Protein AF-A0A2Z4WC43-F1 (afdb_monomer_lite)

Radius of gyration: 57.1 Å; chains: 1; bounding box: 107×47×188 Å

Structure (mmCIF, N/CA/C/O backbone):
data_AF-A0A2Z4WC43-F1
#
_entry.id   AF-A0A2Z4WC43-F1
#
loop_
_atom_site.group_PDB
_atom_site.id
_atom_site.type_symbol
_atom_site.label_atom_id
_atom_site.label_alt_id
_atom_site.label_comp_id
_atom_site.label_asym_id
_atom_site.label_entity_id
_atom_site.label_seq_id
_atom_site.pdbx_PDB_ins_code
_atom_site.Cartn_x
_atom_site.Cartn_y
_atom_site.Cartn_z
_atom_site.occupancy
_atom_site.B_iso_or_equiv
_atom_site.auth_seq_id
_atom_site.auth_comp_id
_atom_site.auth_asym_id
_atom_site.auth_atom_id
_atom_site.pdbx_PDB_model_num
ATOM 1 N N . MET A 1 1 ? -59.870 -5.298 22.482 1.00 43.62 1 MET A N 1
ATOM 2 C CA . MET A 1 1 ? -59.212 -4.001 22.772 1.00 43.62 1 MET A CA 1
ATOM 3 C C . MET A 1 1 ? -57.688 -4.130 22.920 1.00 43.62 1 MET A C 1
ATOM 5 O O . MET A 1 1 ? -56.991 -3.168 22.624 1.00 43.62 1 MET A O 1
ATOM 9 N N . ASP A 1 2 ? -57.150 -5.315 23.238 1.00 49.44 2 ASP A N 1
ATOM 10 C CA . ASP A 1 2 ? -55.716 -5.515 23.533 1.00 49.44 2 ASP A CA 1
ATOM 11 C C . ASP A 1 2 ? -54.736 -5.518 22.349 1.00 49.44 2 ASP A C 1
ATOM 13 O O . ASP A 1 2 ? -53.538 -5.329 22.542 1.00 49.44 2 ASP A O 1
ATOM 17 N N . ILE A 1 3 ? -55.196 -5.686 21.105 1.00 44.69 3 ILE A N 1
ATOM 18 C CA . ILE A 1 3 ? -54.287 -5.712 19.939 1.00 44.69 3 ILE A CA 1
ATOM 19 C C . ILE A 1 3 ? -53.848 -4.287 19.538 1.00 44.69 3 ILE A C 1
ATOM 21 O O . ILE A 1 3 ? -52.704 -4.073 19.136 1.00 44.69 3 ILE A O 1
ATOM 25 N N . LYS A 1 4 ? -54.718 -3.280 19.722 1.00 40.59 4 LYS A N 1
ATOM 26 C CA . LYS A 1 4 ? -54.405 -1.865 19.436 1.00 40.59 4 LYS A CA 1
ATOM 27 C C . LYS A 1 4 ? -53.448 -1.248 20.468 1.00 40.59 4 LYS A C 1
ATOM 29 O O . LYS A 1 4 ? -52.573 -0.482 20.075 1.00 40.59 4 LYS A O 1
ATOM 34 N N . SER A 1 5 ? -53.548 -1.606 21.753 1.00 43.00 5 SER A N 1
ATOM 35 C CA . SER A 1 5 ? -52.633 -1.092 22.791 1.00 43.00 5 SER A CA 1
ATOM 36 C C . SER A 1 5 ? -51.220 -1.681 22.664 1.00 43.00 5 SER A C 1
ATOM 38 O O . SER A 1 5 ? -50.233 -0.960 22.808 1.00 43.00 5 SER A O 1
ATOM 40 N N . LYS A 1 6 ? -51.104 -2.966 22.292 1.00 45.19 6 LYS A N 1
ATOM 41 C CA . LYS A 1 6 ? -49.814 -3.628 22.034 1.00 45.19 6 LYS A CA 1
ATOM 42 C C . LYS A 1 6 ? -49.094 -3.042 20.812 1.00 45.19 6 LYS A C 1
ATOM 44 O O . LYS A 1 6 ? -47.892 -2.796 20.889 1.00 45.19 6 LYS A O 1
ATOM 49 N N . ASN A 1 7 ? -49.818 -2.748 19.726 1.00 43.91 7 ASN A N 1
ATOM 50 C CA . ASN A 1 7 ? -49.244 -2.097 18.540 1.00 43.91 7 ASN A CA 1
ATOM 51 C C . ASN A 1 7 ? -48.818 -0.644 18.803 1.00 43.91 7 ASN A C 1
ATOM 53 O O . ASN A 1 7 ? -47.739 -0.252 18.363 1.00 43.91 7 ASN A O 1
ATOM 57 N N . ASN A 1 8 ? -49.592 0.130 19.571 1.00 44.53 8 ASN A N 1
ATOM 58 C CA . ASN A 1 8 ? -49.210 1.499 19.936 1.00 44.53 8 ASN A CA 1
ATOM 59 C C . ASN A 1 8 ? -47.938 1.543 20.802 1.00 44.53 8 ASN A C 1
ATOM 61 O O . ASN A 1 8 ? -47.081 2.388 20.561 1.00 44.53 8 ASN A O 1
ATOM 65 N N . ASN A 1 9 ? -47.749 0.592 21.725 1.00 49.06 9 ASN A N 1
ATOM 66 C CA . ASN A 1 9 ? -46.513 0.484 22.516 1.00 49.06 9 ASN A CA 1
ATOM 67 C C . ASN A 1 9 ? -45.283 0.085 21.679 1.00 49.06 9 ASN A C 1
ATOM 69 O O . ASN A 1 9 ? -44.169 0.515 21.973 1.00 49.06 9 ASN A O 1
ATOM 73 N N . ILE A 1 10 ? -45.459 -0.712 20.621 1.00 51.91 10 ILE A N 1
ATOM 74 C CA . ILE A 1 10 ? -44.370 -1.062 19.692 1.00 51.91 10 ILE A CA 1
ATOM 75 C C . ILE A 1 10 ? -43.983 0.146 18.828 1.00 51.91 10 ILE A C 1
ATOM 77 O O . ILE A 1 10 ? -42.796 0.378 18.595 1.00 51.91 10 ILE A O 1
ATOM 81 N N . ILE A 1 11 ? -44.968 0.921 18.367 1.00 46.91 11 ILE A N 1
ATOM 82 C CA . ILE A 1 11 ? -44.747 2.134 17.567 1.00 46.91 11 ILE A CA 1
ATOM 83 C C . ILE A 1 11 ? -44.074 3.225 18.415 1.00 46.91 11 ILE A C 1
ATOM 85 O O . ILE A 1 11 ? -43.094 3.809 17.955 1.00 46.91 11 ILE A O 1
ATOM 89 N N . LEU A 1 12 ? -44.508 3.432 19.666 1.00 48.41 12 LEU A N 1
ATOM 90 C CA . LEU A 1 12 ? -43.847 4.353 20.600 1.00 48.41 12 LEU A CA 1
ATOM 91 C C . LEU A 1 12 ? -42.385 3.954 20.862 1.00 48.41 12 LEU A C 1
ATOM 93 O O . LEU A 1 12 ? -41.494 4.780 20.702 1.00 48.41 12 LEU A O 1
ATOM 97 N N . ARG A 1 13 ? -42.102 2.674 21.147 1.00 51.00 13 ARG A N 1
ATOM 98 C CA . ARG A 1 13 ? -40.715 2.199 21.340 1.00 51.00 13 ARG A CA 1
ATOM 99 C C . ARG A 1 13 ? -39.832 2.342 20.091 1.00 51.00 13 ARG A C 1
ATOM 101 O O . ARG A 1 13 ? -38.614 2.500 20.201 1.00 51.00 13 ARG A O 1
ATOM 108 N N . LYS A 1 14 ? -40.413 2.262 18.887 1.00 49.91 14 LYS A N 1
ATOM 109 C CA . LYS A 1 14 ? -39.695 2.535 17.627 1.00 49.91 14 LYS A CA 1
ATOM 110 C C . LYS A 1 14 ? -39.408 4.029 17.444 1.00 49.91 14 LYS A C 1
ATOM 112 O O . LYS A 1 14 ? -38.332 4.370 16.963 1.00 49.91 14 LYS A O 1
ATOM 117 N N . LEU A 1 15 ? -40.321 4.906 17.863 1.00 51.38 15 LEU A N 1
ATOM 118 C CA . LEU A 1 15 ? -40.114 6.359 17.873 1.00 51.38 15 LEU A CA 1
ATOM 119 C C . LEU A 1 15 ? -39.028 6.782 18.877 1.00 51.38 15 LEU A C 1
ATOM 121 O O . LEU A 1 15 ? -38.227 7.659 18.567 1.00 51.38 15 LEU A O 1
ATOM 125 N N . GLU A 1 16 ? -38.926 6.109 20.026 1.00 54.22 16 GLU A N 1
ATOM 126 C CA . GLU A 1 16 ? -37.901 6.385 21.048 1.00 54.22 16 GLU A CA 1
ATOM 127 C C . GLU A 1 16 ? -36.472 6.029 20.593 1.00 54.22 16 GLU A C 1
ATOM 129 O O . GLU A 1 16 ? -35.508 6.677 20.992 1.00 54.22 16 GLU A O 1
ATOM 134 N N . THR A 1 17 ? -36.297 5.033 19.719 1.00 57.75 17 THR A N 1
ATOM 135 C CA . THR A 1 17 ? -34.962 4.632 19.220 1.00 57.75 17 THR A CA 1
ATOM 136 C C . THR A 1 17 ? -34.527 5.308 17.927 1.00 57.75 17 THR A C 1
ATOM 138 O O . THR A 1 17 ? -33.351 5.245 17.559 1.00 57.75 17 THR A O 1
ATOM 141 N N . PHE A 1 18 ? -35.442 6.026 17.284 1.00 67.38 18 PHE A N 1
ATOM 142 C CA . PHE A 1 18 ? -35.213 6.738 16.034 1.00 67.38 18 PHE A CA 1
ATOM 143 C C . PHE A 1 18 ? -34.038 7.746 16.079 1.00 67.38 18 PHE A C 1
ATOM 145 O O . PHE A 1 18 ? -33.186 7.697 15.183 1.00 67.38 18 PHE A O 1
ATOM 152 N N . PRO A 1 19 ? -33.867 8.587 17.123 1.00 69.50 19 PRO A N 1
ATOM 153 C CA . PRO A 1 19 ? -32.750 9.538 17.184 1.00 69.50 19 PRO A CA 1
ATOM 154 C C . PRO A 1 19 ? -31.389 8.837 17.281 1.00 69.50 19 PRO A C 1
ATOM 156 O O . PRO A 1 19 ? -30.416 9.252 16.655 1.00 69.50 19 PRO A O 1
ATOM 159 N N . ILE A 1 20 ? -31.326 7.728 18.023 1.00 67.00 20 ILE A N 1
ATOM 160 C CA . ILE A 1 20 ? -30.102 6.942 18.212 1.00 67.00 20 ILE A CA 1
ATOM 161 C C . ILE A 1 20 ? -29.676 6.304 16.886 1.00 67.00 20 ILE A C 1
ATOM 163 O O . ILE A 1 20 ? -28.500 6.340 16.527 1.00 67.00 20 ILE A O 1
ATOM 167 N N . THR A 1 21 ? -30.634 5.770 16.120 1.00 72.94 21 THR A N 1
ATOM 168 C CA . THR A 1 21 ? -30.349 5.218 14.788 1.00 72.94 21 THR A CA 1
ATOM 169 C C . THR A 1 21 ? -29.845 6.279 13.808 1.00 72.94 21 THR A C 1
ATOM 171 O O . THR A 1 21 ? -28.935 5.995 13.032 1.00 72.94 21 THR A O 1
ATOM 174 N N . LEU A 1 22 ? -30.352 7.515 13.891 1.00 79.19 22 LEU A N 1
ATOM 175 C CA . LEU A 1 22 ? -29.884 8.641 13.076 1.00 79.19 22 LEU A CA 1
ATOM 176 C C . LEU A 1 22 ? -28.456 9.072 13.443 1.00 79.19 22 LEU A C 1
ATOM 178 O O . LEU A 1 22 ? -27.660 9.363 12.555 1.00 79.19 22 LEU A O 1
ATOM 182 N N . ILE A 1 23 ? -28.098 9.058 14.730 1.00 78.38 23 ILE A N 1
ATOM 183 C CA . ILE A 1 23 ? -26.732 9.373 15.184 1.00 78.38 23 ILE A CA 1
ATOM 184 C C . ILE A 1 23 ? -25.738 8.305 14.715 1.00 78.38 23 ILE A C 1
ATOM 186 O O . ILE A 1 23 ? -24.675 8.643 14.198 1.00 78.38 23 ILE A O 1
ATOM 190 N N . ILE A 1 24 ? -26.091 7.021 14.832 1.00 78.31 24 ILE A N 1
ATOM 191 C CA . ILE A 1 24 ? -25.261 5.922 14.312 1.00 78.31 24 ILE A CA 1
ATOM 192 C C . ILE A 1 24 ? -25.079 6.062 12.798 1.00 78.31 24 ILE A C 1
ATOM 194 O O . ILE A 1 24 ? -23.969 5.892 12.292 1.00 78.31 24 ILE A O 1
ATOM 198 N N . LEU A 1 25 ? -26.148 6.423 12.082 1.00 82.56 25 LEU A N 1
ATOM 199 C CA . LEU A 1 25 ? -26.097 6.672 10.647 1.00 82.56 25 LEU A CA 1
ATOM 200 C C . LEU A 1 25 ? -25.161 7.843 10.306 1.00 82.56 25 LEU A C 1
ATOM 202 O O . LEU A 1 25 ? -24.356 7.709 9.389 1.00 82.56 25 LEU A O 1
ATOM 206 N N . ILE A 1 26 ? -25.182 8.943 11.071 1.00 87.69 26 ILE A N 1
ATOM 207 C CA . ILE A 1 26 ? -24.213 10.044 10.919 1.00 87.69 26 ILE A CA 1
ATOM 208 C C . ILE A 1 26 ? -22.781 9.553 11.145 1.00 87.69 26 ILE A C 1
ATOM 210 O O . ILE A 1 26 ? -21.913 9.846 10.325 1.00 87.69 26 ILE A O 1
ATOM 214 N N . CYS A 1 27 ? -22.509 8.796 12.213 1.00 83.25 27 CYS A N 1
ATOM 215 C CA . CYS A 1 27 ? -21.168 8.263 12.469 1.00 83.25 27 CYS A CA 1
ATOM 216 C C . CYS A 1 27 ? -20.673 7.390 11.308 1.00 83.25 27 CYS A C 1
ATOM 218 O O . CYS A 1 27 ? -19.520 7.505 10.898 1.00 83.25 27 CYS A O 1
ATOM 220 N N . PHE A 1 28 ? -21.547 6.555 10.742 1.00 86.62 28 PHE A N 1
ATOM 221 C CA . PHE A 1 28 ? -21.216 5.736 9.579 1.00 86.62 28 PHE A CA 1
ATOM 222 C C . PHE A 1 28 ? -20.946 6.590 8.333 1.00 86.62 28 PHE A C 1
ATOM 224 O O . PHE A 1 28 ? -19.942 6.385 7.652 1.00 86.62 28 PHE A O 1
ATOM 231 N N . LEU A 1 29 ? -21.783 7.600 8.069 1.00 88.69 29 LEU A N 1
ATOM 232 C CA . LEU A 1 29 ? -21.584 8.535 6.960 1.00 88.69 29 LEU A CA 1
ATOM 233 C C . LEU A 1 29 ? -20.275 9.326 7.109 1.00 88.69 29 LEU A C 1
ATOM 235 O O . LEU A 1 29 ? -19.578 9.503 6.117 1.00 88.69 29 LEU A O 1
ATOM 239 N N . LEU A 1 30 ? -19.885 9.723 8.326 1.00 88.69 30 LEU A N 1
ATOM 240 C CA . LEU A 1 30 ? -18.600 10.384 8.602 1.00 88.69 30 LEU A CA 1
ATOM 241 C C . LEU A 1 30 ? -17.386 9.474 8.346 1.00 88.69 30 LEU A C 1
ATOM 243 O O . LEU A 1 30 ? -16.339 9.937 7.895 1.00 88.69 30 LEU A O 1
ATOM 247 N N . ILE A 1 31 ? -17.507 8.168 8.597 1.00 85.25 31 ILE A N 1
ATOM 248 C CA . ILE A 1 31 ? -16.457 7.208 8.224 1.00 85.25 31 ILE A CA 1
ATOM 249 C C . ILE A 1 31 ? -16.351 7.120 6.696 1.00 85.25 31 ILE A C 1
ATOM 251 O O . ILE A 1 31 ? -15.243 7.127 6.155 1.00 85.25 31 ILE A O 1
ATOM 255 N N . ILE A 1 32 ? -17.485 7.081 5.990 1.00 86.06 32 ILE A N 1
ATOM 256 C CA . ILE A 1 32 ? -17.500 7.062 4.522 1.00 86.06 32 ILE A CA 1
ATOM 257 C C . ILE A 1 32 ? -16.901 8.357 3.956 1.00 86.06 32 ILE A C 1
ATOM 259 O O . ILE A 1 32 ? -16.076 8.273 3.048 1.00 86.06 32 ILE A O 1
ATOM 263 N N . THR A 1 33 ? -17.225 9.540 4.498 1.00 89.69 33 THR A N 1
ATOM 264 C CA . THR A 1 33 ? -16.618 10.802 4.029 1.00 89.69 33 THR A CA 1
ATOM 265 C C . THR A 1 33 ? -15.105 10.814 4.223 1.00 89.69 33 THR A C 1
ATOM 267 O O . THR A 1 33 ? -14.374 11.252 3.334 1.00 89.69 33 THR A O 1
ATOM 270 N N . TYR A 1 34 ? -14.602 10.285 5.340 1.00 87.00 34 TYR A N 1
ATOM 271 C CA . TYR A 1 34 ? -13.163 10.156 5.563 1.00 87.00 34 TYR A CA 1
ATOM 272 C C . TYR A 1 34 ? -12.495 9.223 4.537 1.00 87.00 34 TYR A C 1
ATOM 274 O O . TYR A 1 34 ? -11.429 9.529 4.000 1.00 87.00 34 TYR A O 1
ATOM 282 N N . LEU A 1 35 ? -13.125 8.089 4.218 1.00 84.06 35 LEU A N 1
ATOM 283 C CA . LEU A 1 35 ? -12.607 7.166 3.205 1.00 84.06 35 LEU A CA 1
ATOM 284 C C . LEU A 1 35 ? -12.603 7.799 1.807 1.00 84.06 35 LEU A C 1
ATOM 286 O O . LEU A 1 35 ? -11.589 7.730 1.114 1.00 84.06 35 LEU A O 1
ATOM 290 N N . GLU A 1 36 ? -13.695 8.458 1.426 1.00 87.69 36 GLU A N 1
ATOM 291 C CA . GLU A 1 36 ? -13.847 9.109 0.123 1.00 87.69 36 GLU A CA 1
ATOM 292 C C . GLU A 1 36 ? -12.874 10.290 -0.055 1.00 87.69 36 GLU A C 1
ATOM 294 O O . GLU A 1 36 ? -12.205 10.401 -1.085 1.00 87.69 36 GLU A O 1
ATOM 299 N N . THR A 1 37 ? -12.686 11.130 0.969 1.00 87.56 37 THR A N 1
ATOM 300 C CA . THR A 1 37 ? -11.694 12.226 0.918 1.00 87.56 37 THR A CA 1
ATOM 301 C C . THR A 1 37 ? -10.270 11.702 0.728 1.00 87.56 37 THR A C 1
ATOM 303 O O . THR A 1 37 ? -9.527 12.234 -0.097 1.00 87.56 37 THR A O 1
ATOM 306 N N . SER A 1 38 ? -9.900 10.605 1.400 1.00 85.06 38 SER A N 1
ATOM 307 C CA . SER A 1 38 ? -8.610 9.939 1.177 1.00 85.06 38 SER A CA 1
ATOM 308 C C . SER A 1 38 ? -8.451 9.445 -0.267 1.00 85.06 38 SER A C 1
ATOM 310 O O . SER A 1 38 ? -7.380 9.617 -0.851 1.00 85.06 38 SER A O 1
ATOM 312 N N . THR A 1 39 ? -9.496 8.867 -0.870 1.00 88.06 39 THR A N 1
ATOM 313 C CA . THR A 1 39 ? -9.437 8.417 -2.273 1.00 88.06 39 THR A CA 1
ATOM 314 C C . THR A 1 39 ? -9.322 9.572 -3.268 1.00 88.06 39 THR A C 1
ATOM 316 O O . THR A 1 39 ? -8.581 9.463 -4.247 1.00 88.06 39 THR A O 1
ATOM 319 N N . ILE A 1 40 ? -9.976 10.703 -2.995 1.00 90.69 40 ILE A N 1
ATOM 320 C CA . ILE A 1 40 ? -9.894 11.922 -3.811 1.00 90.69 40 ILE A CA 1
ATOM 321 C C . ILE A 1 40 ? -8.479 12.492 -3.793 1.00 90.69 40 ILE A C 1
ATOM 323 O O . ILE A 1 40 ? -7.927 12.763 -4.857 1.00 90.69 40 ILE A O 1
ATOM 327 N N . ILE A 1 41 ? -7.869 12.613 -2.609 1.00 89.69 41 ILE A N 1
ATOM 328 C CA . ILE A 1 41 ? -6.495 13.115 -2.459 1.00 89.69 41 ILE A CA 1
ATOM 329 C C . ILE A 1 41 ? -5.516 12.236 -3.248 1.00 89.69 41 ILE A C 1
ATOM 331 O O . ILE A 1 41 ? -4.721 12.747 -4.036 1.00 89.69 41 ILE A O 1
ATOM 335 N N . ASN A 1 42 ? -5.618 10.911 -3.112 1.00 88.81 42 ASN A N 1
ATOM 336 C CA . ASN A 1 42 ? -4.763 9.982 -3.853 1.00 88.81 42 ASN A CA 1
ATOM 337 C C . ASN A 1 42 ? -4.950 10.114 -5.372 1.00 88.81 42 ASN A C 1
ATOM 339 O O . ASN A 1 42 ? -3.972 10.191 -6.114 1.00 88.81 42 ASN A O 1
ATOM 343 N N . THR A 1 43 ? -6.198 10.185 -5.840 1.00 89.50 43 THR A N 1
ATOM 344 C CA . THR A 1 43 ? -6.506 10.331 -7.272 1.00 89.50 43 THR A CA 1
ATOM 345 C C . THR A 1 43 ? -5.983 11.660 -7.820 1.00 89.50 43 THR A C 1
ATOM 347 O O . THR A 1 43 ? -5.452 11.705 -8.928 1.00 89.50 43 THR A O 1
ATOM 350 N N . TYR A 1 44 ? -6.064 12.737 -7.035 1.00 92.00 44 TYR A N 1
ATOM 351 C CA . TYR A 1 44 ? -5.515 14.041 -7.395 1.00 92.00 44 TYR A CA 1
ATOM 352 C C . TYR A 1 44 ? -3.988 14.005 -7.557 1.00 92.00 44 TYR A C 1
ATOM 354 O O . TYR A 1 44 ? -3.471 14.502 -8.558 1.00 92.00 44 TYR A O 1
ATOM 362 N N . HIS A 1 45 ? -3.266 13.353 -6.640 1.00 89.69 45 HIS A N 1
ATOM 363 C CA . HIS A 1 45 ? -1.816 13.169 -6.771 1.00 89.69 45 HIS A CA 1
ATOM 364 C C . HIS A 1 45 ? -1.433 12.363 -8.017 1.00 89.69 45 HIS A C 1
ATOM 366 O O . HIS A 1 45 ? -0.500 12.742 -8.723 1.00 89.69 45 HIS A O 1
ATOM 372 N N . ILE A 1 46 ? -2.181 11.301 -8.334 1.00 89.44 46 ILE A N 1
ATOM 373 C CA . ILE A 1 46 ? -1.974 10.519 -9.564 1.00 89.44 46 ILE A CA 1
ATOM 374 C C . ILE A 1 46 ? -2.180 11.398 -10.805 1.00 89.44 46 ILE A C 1
ATOM 376 O O . ILE A 1 46 ? -1.385 11.347 -11.739 1.00 89.44 46 ILE A O 1
ATOM 380 N N . ILE A 1 47 ? -3.217 12.242 -10.824 1.00 91.19 47 ILE A N 1
ATOM 381 C CA . ILE A 1 47 ? -3.463 13.166 -11.941 1.00 91.19 47 ILE A CA 1
ATOM 382 C C . ILE A 1 47 ? -2.303 14.151 -12.101 1.00 91.19 47 ILE A C 1
ATOM 384 O O . ILE A 1 47 ? -1.882 14.394 -13.232 1.00 91.19 47 ILE A O 1
ATOM 388 N N . GLN A 1 48 ? -1.768 14.694 -11.003 1.00 89.62 48 GLN A N 1
ATOM 389 C CA . GLN A 1 48 ? -0.608 15.583 -11.069 1.00 89.62 48 GLN A CA 1
ATOM 390 C C . GLN A 1 48 ? 0.626 14.873 -11.638 1.00 89.62 48 GLN A C 1
ATOM 392 O O . GLN A 1 48 ? 1.244 15.403 -12.561 1.00 89.62 48 GLN A O 1
ATOM 397 N N . GLY A 1 49 ? 0.938 13.663 -11.163 1.00 87.06 49 GLY A N 1
ATOM 398 C CA . GLY A 1 49 ? 2.051 12.862 -11.686 1.00 87.06 49 GLY A CA 1
ATOM 399 C C . GLY A 1 49 ? 1.905 12.543 -13.177 1.00 87.06 49 GLY A C 1
ATOM 400 O O . GLY A 1 49 ? 2.810 12.804 -13.962 1.00 87.06 49 GLY A O 1
ATOM 401 N N . ASN A 1 50 ? 0.728 12.088 -13.607 1.00 88.69 50 ASN A N 1
ATOM 402 C CA . ASN A 1 50 ? 0.486 11.799 -15.023 1.00 88.69 50 ASN A CA 1
ATOM 403 C C . ASN A 1 50 ? 0.533 13.070 -15.889 1.00 88.69 50 ASN A C 1
ATOM 405 O O . ASN A 1 50 ? 0.887 13.013 -17.065 1.00 88.69 50 ASN A O 1
ATOM 409 N N . SER A 1 51 ? 0.164 14.230 -15.336 1.00 89.19 51 SER A N 1
ATOM 410 C CA . SER A 1 51 ? 0.211 15.500 -16.067 1.00 89.19 51 SER A CA 1
ATOM 411 C C . SER A 1 51 ? 1.640 15.988 -16.322 1.00 89.19 51 SER A C 1
ATOM 413 O O . SER A 1 51 ? 1.913 16.510 -17.404 1.00 89.19 51 SER A O 1
ATOM 415 N N . SER A 1 52 ? 2.559 15.781 -15.372 1.00 88.56 52 SER A N 1
ATOM 416 C CA . SER A 1 52 ? 3.970 16.125 -15.564 1.00 88.56 52 SER A CA 1
ATOM 417 C C . SER A 1 52 ? 4.636 15.180 -16.561 1.00 88.56 52 SER A C 1
ATOM 419 O O . SER A 1 52 ? 5.354 15.639 -17.448 1.00 88.56 52 SER A O 1
ATOM 421 N N . GLU A 1 53 ? 4.325 13.884 -16.498 1.00 88.69 53 GLU A N 1
ATOM 422 C CA . GLU A 1 53 ? 4.782 12.900 -17.481 1.00 88.69 53 GLU A CA 1
ATOM 423 C C . GLU A 1 53 ? 4.299 13.243 -18.899 1.00 88.69 53 GLU A C 1
ATOM 425 O O . GLU A 1 53 ? 5.094 13.279 -19.840 1.00 88.69 53 GLU A O 1
ATOM 430 N N . LEU A 1 54 ? 3.022 13.606 -19.052 1.00 91.19 54 LEU A N 1
ATOM 431 C CA . LEU A 1 54 ? 2.467 14.062 -20.327 1.00 91.19 54 LEU A CA 1
ATOM 432 C C . LEU A 1 54 ? 3.177 15.319 -20.855 1.00 91.19 54 LEU A C 1
ATOM 434 O O . LEU A 1 54 ? 3.432 15.422 -22.056 1.00 91.19 54 LEU A O 1
ATOM 438 N N . SER A 1 55 ? 3.510 16.271 -19.978 1.00 90.94 55 SER A N 1
ATOM 439 C CA . SER A 1 55 ? 4.275 17.464 -20.358 1.00 90.94 55 SER A CA 1
ATOM 440 C C . SER A 1 55 ? 5.675 17.103 -20.854 1.00 90.94 55 SER A C 1
ATOM 442 O O . SER A 1 55 ? 6.132 17.663 -21.849 1.00 90.94 55 SER A O 1
ATOM 444 N N . ASN A 1 56 ? 6.343 16.153 -20.198 1.00 90.56 56 ASN A N 1
ATOM 445 C CA . ASN A 1 56 ? 7.666 15.687 -20.607 1.00 90.56 56 ASN A CA 1
ATOM 446 C C . ASN A 1 56 ? 7.624 15.012 -21.984 1.00 90.56 56 ASN A C 1
ATOM 448 O O . ASN A 1 56 ? 8.456 15.323 -22.832 1.00 90.56 56 ASN A O 1
ATOM 452 N N . LEU A 1 57 ? 6.621 14.165 -22.245 1.00 89.88 57 LEU A N 1
ATOM 453 C CA . LEU A 1 57 ? 6.436 13.532 -23.556 1.00 89.88 57 LEU A CA 1
ATOM 454 C C . LEU A 1 57 ? 6.157 14.560 -24.663 1.00 89.88 57 LEU A C 1
ATOM 456 O O . LEU A 1 57 ? 6.699 14.449 -25.762 1.00 89.88 57 LEU A O 1
ATOM 460 N N . LYS A 1 58 ? 5.342 15.588 -24.382 1.00 90.62 58 LYS A N 1
ATOM 461 C CA . LYS A 1 58 ? 5.083 16.685 -25.332 1.00 90.62 58 LYS A CA 1
ATOM 462 C C . LYS A 1 58 ? 6.353 17.482 -25.638 1.00 90.62 58 LYS A C 1
ATOM 464 O O . LYS A 1 58 ? 6.611 17.788 -26.799 1.00 90.62 58 LYS A O 1
ATOM 469 N N . ASN A 1 59 ? 7.179 17.747 -24.627 1.00 88.75 59 ASN A N 1
ATOM 470 C CA . ASN A 1 59 ? 8.481 18.386 -24.818 1.00 88.75 59 ASN A CA 1
ATOM 471 C C . ASN A 1 59 ? 9.443 17.506 -25.632 1.00 88.75 59 ASN A C 1
ATOM 473 O O . ASN A 1 59 ? 10.169 18.024 -26.476 1.00 88.75 59 ASN A O 1
ATOM 477 N N . GLU A 1 60 ? 9.431 16.185 -25.430 1.00 87.12 60 GLU A N 1
ATOM 478 C CA . GLU A 1 60 ? 10.252 15.263 -26.220 1.00 87.12 60 GLU A CA 1
ATOM 479 C C . GLU A 1 60 ? 9.872 15.292 -27.708 1.00 87.12 60 GLU A C 1
ATOM 481 O O . GLU A 1 60 ? 10.764 15.331 -28.555 1.00 87.12 60 GLU A O 1
ATOM 486 N N . ILE A 1 61 ? 8.575 15.348 -28.042 1.00 86.06 61 ILE A N 1
ATOM 487 C CA . ILE A 1 61 ? 8.130 15.527 -29.435 1.00 86.06 61 ILE A CA 1
ATOM 488 C C . ILE A 1 61 ? 8.625 16.854 -30.008 1.00 86.06 61 ILE A C 1
ATOM 490 O O . ILE A 1 61 ? 9.204 16.854 -31.090 1.00 86.06 61 ILE A O 1
ATOM 494 N N . ASN A 1 62 ? 8.460 17.962 -29.283 1.00 84.69 62 ASN A N 1
ATOM 495 C CA . ASN A 1 62 ? 8.909 19.271 -29.764 1.00 84.69 62 ASN A CA 1
ATOM 496 C C . ASN A 1 62 ? 10.423 19.290 -30.033 1.00 84.69 62 ASN A C 1
ATOM 498 O O . ASN A 1 62 ? 10.872 19.837 -31.036 1.00 84.69 62 ASN A O 1
ATOM 502 N N . ASN A 1 63 ? 11.216 18.644 -29.175 1.00 82.81 63 ASN A N 1
ATOM 503 C CA . ASN A 1 63 ? 12.657 18.517 -29.384 1.00 82.81 63 ASN A CA 1
ATOM 504 C C . ASN A 1 63 ? 12.992 17.677 -30.625 1.00 82.81 63 ASN A C 1
ATOM 506 O O . ASN A 1 63 ? 13.937 18.000 -31.341 1.00 82.81 63 ASN A O 1
ATOM 510 N N . LEU A 1 64 ? 12.226 16.618 -30.909 1.00 79.19 64 LEU A N 1
ATOM 511 C CA . LEU A 1 64 ? 12.394 15.845 -32.143 1.00 79.19 64 LEU A CA 1
ATOM 512 C C . LEU A 1 64 ? 12.068 16.667 -33.391 1.00 79.19 64 LEU A C 1
ATOM 514 O O . LEU A 1 64 ? 12.771 16.530 -34.388 1.00 79.19 64 LEU A O 1
ATOM 518 N N . ASP A 1 65 ? 11.055 17.531 -33.328 1.00 74.19 65 ASP A N 1
ATOM 519 C CA . ASP A 1 65 ? 10.687 18.413 -34.439 1.00 74.19 65 ASP A CA 1
ATOM 520 C C . ASP A 1 65 ? 11.789 19.451 -34.722 1.00 74.19 65 ASP A C 1
ATOM 522 O O . ASP A 1 65 ? 12.071 19.767 -35.876 1.00 74.19 65 ASP A O 1
ATOM 526 N N . ILE A 1 66 ? 12.472 19.944 -33.683 1.00 75.75 66 ILE A N 1
ATOM 527 C CA . ILE A 1 66 ? 13.641 20.827 -33.834 1.00 75.75 66 ILE A CA 1
ATOM 528 C C . ILE A 1 66 ? 14.810 20.075 -34.491 1.00 75.75 66 ILE A C 1
ATOM 530 O O . ILE A 1 66 ? 15.436 20.601 -35.409 1.00 75.75 66 ILE A O 1
ATOM 534 N N . LEU A 1 67 ? 15.080 18.840 -34.056 1.00 70.88 67 LEU A N 1
ATOM 535 C CA . LEU A 1 67 ? 16.171 18.008 -34.582 1.00 70.88 67 LEU A CA 1
ATOM 536 C C . LEU A 1 67 ? 15.949 17.562 -36.036 1.00 70.88 67 LEU A C 1
ATOM 538 O O . LEU A 1 67 ? 16.912 17.431 -36.784 1.00 70.88 67 LEU A O 1
ATOM 542 N N . GLU A 1 68 ? 14.704 17.328 -36.457 1.00 67.25 68 GLU A N 1
ATOM 543 C CA . GLU A 1 68 ? 14.389 16.986 -37.854 1.00 67.25 68 GLU A CA 1
ATOM 544 C C . GLU A 1 68 ? 14.665 18.158 -38.812 1.00 67.25 68 GLU A C 1
ATOM 546 O O . GLU A 1 68 ? 15.031 17.941 -39.965 1.00 67.25 68 GLU A O 1
ATOM 551 N N . ASN A 1 69 ? 14.537 19.394 -38.320 1.00 66.00 69 ASN A N 1
ATOM 552 C CA . ASN A 1 69 ? 14.779 20.612 -39.092 1.00 66.00 69 ASN A CA 1
ATOM 553 C C . ASN A 1 69 ? 16.251 21.059 -39.096 1.00 66.00 69 ASN A C 1
ATOM 555 O O . ASN A 1 69 ? 16.606 21.961 -39.854 1.00 66.00 69 ASN A O 1
ATOM 559 N N . SER A 1 70 ? 17.111 20.460 -38.266 1.00 63.28 70 SER A N 1
ATOM 560 C CA . SER A 1 70 ? 18.551 20.711 -38.319 1.00 63.28 70 SER A CA 1
ATOM 561 C C . SER A 1 70 ? 19.212 19.801 -39.356 1.00 63.28 70 SER A C 1
ATOM 563 O O . SER A 1 70 ? 19.159 18.581 -39.229 1.00 63.28 70 SER A O 1
ATOM 565 N N . ASP A 1 71 ? 19.906 20.380 -40.337 1.00 57.75 71 ASP A N 1
ATOM 566 C CA . ASP A 1 71 ? 20.729 19.637 -41.312 1.00 57.75 71 ASP A CA 1
ATOM 567 C C . ASP A 1 71 ? 22.007 19.016 -40.691 1.00 57.75 71 ASP A C 1
ATOM 569 O O . ASP A 1 71 ? 22.832 18.429 -41.394 1.00 57.75 71 ASP A O 1
ATOM 573 N N . ASP A 1 72 ? 22.186 19.124 -39.371 1.00 59.75 72 ASP A N 1
ATOM 574 C CA . ASP A 1 72 ? 23.366 18.664 -38.644 1.00 59.75 72 ASP A CA 1
ATOM 575 C C . ASP A 1 72 ? 23.156 17.239 -38.077 1.00 59.75 72 ASP A C 1
ATOM 577 O O . ASP A 1 72 ? 22.228 17.014 -37.292 1.00 59.75 72 ASP A O 1
ATOM 581 N N . PRO A 1 73 ? 24.010 16.247 -38.405 1.00 58.75 73 PRO A N 1
ATOM 582 C CA . PRO A 1 73 ? 23.945 14.887 -37.855 1.00 58.75 73 PRO A CA 1
ATOM 583 C C . PRO A 1 73 ? 24.363 14.788 -36.368 1.00 58.75 73 PRO A C 1
ATOM 585 O O . PRO A 1 73 ? 24.849 13.746 -35.917 1.00 58.75 73 PRO A O 1
ATOM 588 N N . LEU A 1 74 ? 24.162 15.847 -35.577 1.00 57.06 74 LEU A N 1
ATOM 589 C CA . LEU A 1 74 ? 24.536 15.938 -34.163 1.00 57.06 74 LEU A CA 1
ATOM 590 C C . LEU A 1 74 ? 23.753 14.964 -33.256 1.00 57.06 74 LEU A C 1
ATOM 592 O O . LEU A 1 74 ? 24.182 14.680 -32.140 1.00 57.06 74 LEU A O 1
ATOM 596 N N . TYR A 1 75 ? 22.631 14.413 -33.731 1.00 65.88 75 TYR A N 1
ATOM 597 C CA . TYR A 1 75 ? 21.774 13.492 -32.971 1.00 65.88 75 TYR A CA 1
ATOM 598 C C . TYR A 1 75 ? 22.227 12.022 -32.995 1.00 65.88 75 TYR A C 1
ATOM 600 O O . TYR A 1 75 ? 21.725 11.214 -32.211 1.00 65.88 75 TYR A O 1
ATOM 608 N N . ILE A 1 76 ? 23.169 11.650 -33.869 1.00 75.75 76 ILE A N 1
ATOM 609 C CA . ILE A 1 76 ? 23.683 10.275 -33.962 1.00 75.75 76 ILE A CA 1
ATOM 610 C C . ILE A 1 76 ? 24.821 10.103 -32.951 1.00 75.75 76 ILE A C 1
ATOM 612 O O . ILE A 1 76 ? 26.010 10.197 -33.274 1.00 75.75 76 ILE A O 1
ATOM 616 N N . ASN A 1 77 ? 24.449 9.864 -31.695 1.00 84.88 77 ASN A N 1
ATOM 617 C CA . ASN A 1 77 ? 25.396 9.446 -30.666 1.00 84.88 77 ASN A CA 1
ATOM 618 C C . ASN A 1 77 ? 25.726 7.944 -30.787 1.00 84.88 77 ASN A C 1
ATOM 620 O O . ASN A 1 77 ? 25.071 7.203 -31.526 1.00 84.88 77 ASN A O 1
ATOM 624 N N . TYR A 1 78 ? 26.753 7.499 -30.057 1.00 88.12 78 TYR A N 1
ATOM 625 C CA . TYR A 1 78 ? 27.207 6.106 -30.065 1.00 88.12 78 TYR A CA 1
ATOM 626 C C . TYR A 1 78 ? 26.074 5.112 -29.769 1.00 88.12 78 TYR A C 1
ATOM 628 O O . TYR A 1 78 ? 25.890 4.159 -30.521 1.00 88.12 78 TYR A O 1
ATOM 636 N N . ASP A 1 79 ? 25.283 5.352 -28.720 1.00 87.19 79 ASP A N 1
ATOM 637 C CA . ASP A 1 79 ? 24.229 4.424 -28.290 1.00 87.19 79 ASP A CA 1
ATOM 638 C C . ASP A 1 79 ? 23.105 4.293 -29.322 1.00 87.19 79 ASP A C 1
ATOM 640 O O . ASP A 1 79 ? 22.648 3.184 -29.616 1.00 87.19 79 ASP A O 1
ATOM 644 N N . PHE A 1 80 ? 22.670 5.418 -29.897 1.00 86.50 80 PHE A N 1
ATOM 645 C CA . PHE A 1 80 ? 21.688 5.438 -30.974 1.00 86.50 80 PHE A CA 1
ATOM 646 C C . PHE A 1 80 ? 22.220 4.691 -32.194 1.00 86.50 80 PHE A C 1
ATOM 648 O O . PHE A 1 80 ? 21.548 3.799 -32.711 1.00 86.50 80 PHE A O 1
ATOM 655 N N . TRP A 1 81 ? 23.443 5.006 -32.627 1.00 89.81 81 TRP A N 1
ATOM 656 C CA . TRP A 1 81 ? 24.075 4.339 -33.760 1.00 89.81 81 TRP A CA 1
ATOM 657 C C . TRP A 1 81 ? 24.202 2.830 -33.528 1.00 89.81 81 TRP A C 1
ATOM 659 O O . TRP A 1 81 ? 23.800 2.042 -34.383 1.00 89.81 81 TRP A O 1
ATOM 669 N N . LEU A 1 82 ? 24.685 2.407 -32.360 1.00 90.75 82 LEU A N 1
ATOM 670 C CA . LEU A 1 82 ? 24.871 0.997 -32.036 1.00 90.75 82 LEU A CA 1
ATOM 671 C C . LEU A 1 82 ? 23.532 0.244 -32.068 1.00 90.75 82 LEU A C 1
ATOM 673 O O . LEU A 1 82 ? 23.429 -0.835 -32.655 1.00 90.75 82 LEU A O 1
ATOM 677 N N . LYS A 1 83 ? 22.491 0.825 -31.460 1.00 87.56 83 LYS A N 1
ATOM 678 C CA . LYS A 1 83 ? 21.181 0.185 -31.301 1.00 87.56 83 LYS A CA 1
ATOM 679 C C . LYS A 1 83 ? 20.332 0.212 -32.568 1.00 87.56 83 LYS A C 1
ATOM 681 O O . LYS A 1 83 ? 19.661 -0.780 -32.848 1.00 87.56 83 LYS A O 1
ATOM 686 N N . GLU A 1 84 ? 20.306 1.320 -33.297 1.00 86.19 84 GLU A N 1
ATOM 687 C CA . GLU A 1 84 ? 19.397 1.515 -34.433 1.00 86.19 84 GLU A CA 1
ATOM 688 C C . GLU A 1 84 ? 20.087 1.283 -35.782 1.00 86.19 84 GLU A C 1
ATOM 690 O O . GLU A 1 84 ? 19.436 0.856 -36.728 1.00 86.19 84 GLU A O 1
ATOM 695 N N . CYS A 1 85 ? 21.408 1.458 -35.879 1.00 89.12 85 CYS A N 1
ATOM 696 C CA . CYS A 1 85 ? 22.150 1.243 -37.125 1.00 89.12 85 CYS A CA 1
ATOM 697 C C . CYS A 1 85 ? 22.973 -0.055 -37.085 1.00 89.12 85 CYS A C 1
ATOM 699 O O . CYS A 1 85 ? 22.681 -0.984 -37.837 1.00 89.12 85 CYS A O 1
ATOM 701 N N . ALA A 1 86 ? 23.965 -0.164 -36.195 1.00 91.00 86 ALA A N 1
ATOM 702 C CA . ALA A 1 86 ? 24.917 -1.282 -36.193 1.00 91.00 86 ALA A CA 1
ATOM 703 C C . ALA A 1 86 ? 24.244 -2.635 -35.911 1.00 91.00 86 ALA A C 1
ATOM 705 O O . ALA A 1 86 ? 24.510 -3.614 -36.602 1.00 91.00 86 ALA A O 1
ATOM 706 N N . LYS A 1 87 ? 23.308 -2.684 -34.954 1.00 90.62 87 LYS A N 1
ATOM 707 C CA . LYS A 1 87 ? 22.460 -3.860 -34.684 1.00 90.62 87 LYS A CA 1
ATOM 708 C C . LYS A 1 87 ? 21.706 -4.327 -35.930 1.00 90.62 87 LYS A C 1
ATOM 710 O O . LYS A 1 87 ? 21.655 -5.516 -36.219 1.00 90.62 87 LYS A O 1
ATOM 715 N N . VAL A 1 88 ? 21.091 -3.386 -36.644 1.00 88.44 88 VAL A N 1
ATOM 716 C CA . VAL A 1 88 ? 20.255 -3.656 -37.820 1.00 88.44 88 VAL A CA 1
ATOM 717 C C . VAL A 1 88 ? 21.136 -4.174 -38.960 1.00 88.44 88 VAL A C 1
ATOM 719 O O . VAL A 1 88 ? 20.862 -5.242 -39.502 1.00 88.44 88 VAL A O 1
ATOM 722 N N . ALA A 1 89 ? 22.265 -3.514 -39.221 1.00 89.44 89 ALA A N 1
ATOM 723 C CA . ALA A 1 89 ? 23.275 -3.985 -40.167 1.00 89.44 89 ALA A CA 1
ATOM 724 C C . ALA A 1 89 ? 23.792 -5.397 -39.827 1.00 89.44 89 ALA A C 1
ATOM 726 O O . ALA A 1 89 ? 23.822 -6.260 -40.699 1.00 89.44 89 ALA A O 1
ATOM 727 N N . ASN A 1 90 ? 24.124 -5.667 -38.561 1.00 91.06 90 ASN A N 1
ATOM 728 C CA . ASN A 1 90 ? 24.591 -6.978 -38.102 1.00 91.06 90 ASN A CA 1
ATOM 729 C C . ASN A 1 90 ? 23.554 -8.092 -38.353 1.00 91.06 90 ASN A C 1
ATOM 731 O O . ASN A 1 90 ? 23.912 -9.145 -38.876 1.00 91.06 90 ASN A O 1
ATOM 735 N N . ILE A 1 91 ? 22.262 -7.840 -38.102 1.00 88.31 91 ILE A N 1
ATOM 736 C CA . ILE A 1 91 ? 21.182 -8.790 -38.439 1.00 88.31 91 ILE A CA 1
ATOM 737 C C . ILE A 1 91 ? 21.122 -9.050 -39.954 1.00 88.31 91 ILE A C 1
ATOM 739 O O . ILE A 1 91 ? 20.987 -10.199 -40.373 1.00 88.31 91 ILE A O 1
ATOM 743 N N . SER A 1 92 ? 21.243 -8.004 -40.781 1.00 89.06 92 SER A N 1
ATOM 744 C CA . SER A 1 92 ? 21.272 -8.147 -42.245 1.00 89.06 92 SER A CA 1
ATOM 745 C C . SER A 1 92 ? 22.428 -9.035 -42.707 1.00 89.06 92 SER A C 1
ATOM 747 O O . SER A 1 92 ? 22.245 -9.873 -43.586 1.00 89.06 92 SER A O 1
ATOM 749 N N . ILE A 1 93 ? 23.606 -8.872 -42.098 1.00 90.25 93 ILE A N 1
ATOM 750 C CA . ILE A 1 93 ? 24.805 -9.651 -42.418 1.00 90.25 93 ILE A CA 1
ATOM 751 C C . ILE A 1 93 ? 24.619 -11.118 -42.018 1.00 90.25 93 ILE A C 1
ATOM 753 O O . ILE A 1 93 ? 24.919 -12.010 -42.806 1.00 90.25 93 ILE A O 1
ATOM 757 N N . TYR A 1 94 ? 24.090 -11.406 -40.828 1.00 89.38 94 TYR A N 1
ATOM 758 C CA . TYR A 1 94 ? 23.859 -12.794 -40.410 1.00 89.38 94 TYR A CA 1
ATOM 759 C C . TYR A 1 94 ? 22.861 -13.524 -41.309 1.00 89.38 94 TYR A C 1
ATOM 761 O O . TYR A 1 94 ? 23.088 -14.692 -41.633 1.00 89.38 94 TYR A O 1
ATOM 769 N N . ASN A 1 95 ? 21.809 -12.833 -41.757 1.00 87.38 95 ASN A N 1
ATOM 770 C CA . ASN A 1 95 ? 20.845 -13.382 -42.708 1.00 87.38 95 ASN A CA 1
ATOM 771 C C . ASN A 1 95 ? 21.497 -13.718 -44.055 1.00 87.38 95 ASN A C 1
ATOM 773 O O . ASN A 1 95 ? 21.341 -14.835 -44.541 1.00 87.38 95 ASN A O 1
ATOM 777 N N . GLU A 1 96 ? 22.258 -12.785 -44.630 1.00 89.06 96 GLU A N 1
ATOM 778 C CA . GLU A 1 96 ? 22.876 -12.973 -45.947 1.00 89.06 96 GLU A CA 1
ATOM 779 C C . GLU A 1 96 ? 23.995 -14.025 -45.922 1.00 89.06 96 GLU A C 1
ATOM 781 O O . GLU A 1 96 ? 24.087 -14.903 -46.781 1.00 89.06 96 GLU A O 1
ATOM 786 N N . PHE A 1 97 ? 24.856 -13.975 -44.905 1.00 88.94 97 PHE A N 1
ATOM 787 C CA . PHE A 1 97 ? 26.044 -14.827 -44.814 1.00 88.94 97 PHE A CA 1
ATOM 788 C C . PHE A 1 97 ? 25.798 -16.135 -44.050 1.00 88.94 97 PHE A C 1
ATOM 790 O O . PHE A 1 97 ? 26.757 -16.777 -43.611 1.00 88.94 97 PHE A O 1
ATOM 797 N N . ASN A 1 98 ? 24.531 -16.551 -43.919 1.00 87.56 98 ASN A N 1
ATOM 798 C CA . ASN A 1 98 ? 24.106 -17.798 -43.277 1.00 87.56 98 ASN A CA 1
ATOM 799 C C . ASN A 1 98 ? 24.777 -18.011 -41.906 1.00 87.56 98 ASN A C 1
ATOM 801 O O . ASN A 1 98 ? 25.488 -18.999 -41.689 1.00 87.56 98 ASN A O 1
ATOM 805 N N . ASN A 1 99 ? 24.603 -17.046 -40.996 1.00 86.44 99 ASN A N 1
ATOM 806 C CA . ASN A 1 99 ? 25.246 -17.014 -39.676 1.00 86.44 99 ASN A CA 1
ATOM 807 C C . ASN A 1 99 ? 26.770 -17.185 -39.754 1.00 86.44 99 ASN A C 1
ATOM 809 O O . ASN A 1 99 ? 27.355 -17.998 -39.042 1.00 86.44 99 ASN A O 1
ATOM 813 N N . LEU A 1 100 ? 27.394 -16.442 -40.670 1.00 89.19 100 LEU A N 1
ATOM 814 C CA . LEU A 1 100 ? 28.839 -16.398 -40.921 1.00 89.19 100 LEU A CA 1
ATOM 815 C C . LEU A 1 100 ? 29.458 -17.679 -41.510 1.00 89.19 100 LEU A C 1
ATOM 817 O O . LEU A 1 100 ? 30.640 -17.679 -41.861 1.00 89.19 100 LEU A O 1
ATOM 821 N N . LYS A 1 101 ? 28.683 -18.753 -41.727 1.00 87.25 101 LYS A N 1
ATOM 822 C CA . LYS A 1 101 ? 29.188 -20.006 -42.327 1.00 87.25 101 LYS A CA 1
ATOM 823 C C . LYS A 1 101 ? 29.745 -19.799 -43.734 1.00 87.25 101 LYS A C 1
ATOM 825 O O . LYS A 1 101 ? 30.681 -20.490 -44.137 1.00 87.25 101 LYS A O 1
ATOM 830 N N . THR A 1 102 ? 29.204 -18.834 -44.477 1.00 88.06 102 THR A N 1
ATOM 831 C CA . THR A 1 102 ? 29.652 -18.510 -45.838 1.00 88.06 102 THR A CA 1
ATOM 832 C C . THR A 1 102 ? 31.130 -18.106 -45.888 1.00 88.06 102 THR A C 1
ATOM 834 O O . THR A 1 102 ? 31.813 -18.460 -46.851 1.00 88.06 102 THR A O 1
ATOM 837 N N . LEU A 1 103 ? 31.649 -17.449 -44.840 1.00 89.25 103 LEU A N 1
ATOM 838 C CA . LEU A 1 103 ? 33.057 -17.030 -44.756 1.00 89.25 103 LEU A CA 1
ATOM 839 C C . LEU A 1 103 ? 34.015 -18.226 -44.756 1.00 89.25 103 LEU A C 1
ATOM 841 O O . LEU A 1 103 ? 35.138 -18.124 -45.244 1.00 89.25 103 LEU A O 1
ATOM 845 N N . SER A 1 104 ? 33.565 -19.365 -44.236 1.00 87.19 104 SER A N 1
ATOM 846 C CA . SER A 1 104 ? 34.372 -20.577 -44.119 1.00 87.19 104 SER A CA 1
ATOM 847 C C . SER A 1 104 ? 34.315 -21.475 -45.359 1.00 87.19 104 SER A C 1
ATOM 849 O O . SER A 1 104 ? 35.177 -22.340 -45.523 1.00 87.19 104 SER A O 1
ATOM 851 N N . LEU A 1 105 ? 33.285 -21.304 -46.197 1.00 89.69 105 LEU A N 1
ATOM 852 C CA . LEU A 1 105 ? 33.000 -22.147 -47.365 1.00 89.69 105 LEU A CA 1
ATOM 853 C C . LEU A 1 105 ? 33.534 -21.565 -48.680 1.00 89.69 105 LEU A C 1
ATOM 855 O O . LEU A 1 105 ? 33.756 -22.314 -49.630 1.00 89.69 105 LEU A O 1
ATOM 859 N N . LYS A 1 106 ? 33.709 -20.243 -48.761 1.00 92.69 106 LYS A N 1
ATOM 860 C CA . LYS A 1 106 ? 34.133 -19.544 -49.980 1.00 92.69 106 LYS A CA 1
ATOM 861 C C . LYS A 1 106 ? 35.595 -19.110 -49.903 1.00 92.69 106 LYS A C 1
ATOM 863 O O . LYS A 1 106 ? 36.125 -18.833 -48.833 1.00 92.69 106 LYS A O 1
ATOM 868 N N . SER A 1 107 ? 36.240 -19.029 -51.065 1.00 93.38 107 SER A N 1
ATOM 869 C CA . SER A 1 107 ? 37.578 -18.434 -51.192 1.00 93.38 107 SER A CA 1
ATOM 870 C C . SER A 1 107 ? 37.536 -16.916 -50.984 1.00 93.38 107 SER A C 1
ATOM 872 O O . SER A 1 107 ? 36.511 -16.287 -51.261 1.00 93.38 107 SER A O 1
ATOM 874 N N . GLN A 1 108 ? 38.660 -16.300 -50.594 1.00 93.31 108 GLN A N 1
ATOM 875 C CA . GLN A 1 108 ? 38.731 -14.841 -50.426 1.00 93.31 108 GLN A CA 1
ATOM 876 C C . GLN A 1 108 ? 38.339 -14.086 -51.706 1.00 93.31 108 GLN A C 1
ATOM 878 O O . GLN A 1 108 ? 37.624 -13.095 -51.639 1.00 93.31 108 GLN A O 1
ATOM 883 N N . LYS A 1 109 ? 38.691 -14.602 -52.892 1.00 91.62 109 LYS A N 1
ATOM 884 C CA . LYS A 1 109 ? 38.280 -14.010 -54.177 1.00 91.62 109 LYS A CA 1
ATOM 885 C C . LYS A 1 109 ? 36.756 -13.973 -54.346 1.00 91.62 109 LYS A C 1
ATOM 887 O O . LYS A 1 109 ? 36.217 -12.978 -54.812 1.00 91.62 109 LYS A O 1
ATOM 892 N N . GLN A 1 110 ? 36.056 -15.037 -53.948 1.00 92.25 110 GLN A N 1
ATOM 893 C CA . GLN A 1 110 ? 34.589 -15.083 -53.990 1.00 92.25 110 GLN A CA 1
ATOM 894 C C . GLN A 1 110 ? 33.953 -14.179 -52.927 1.00 92.25 110 GLN A C 1
ATOM 896 O O . GLN A 1 110 ? 32.905 -13.594 -53.183 1.00 92.25 110 GLN A O 1
ATOM 901 N N . LEU A 1 111 ? 34.571 -14.062 -51.749 1.00 92.25 111 LEU A N 1
ATOM 902 C CA . LEU A 1 111 ? 34.114 -13.157 -50.692 1.00 92.25 111 LEU A CA 1
ATOM 903 C C . LEU A 1 111 ? 34.321 -11.687 -51.075 1.00 92.25 111 LEU A C 1
ATOM 905 O O . LEU A 1 111 ? 33.434 -10.887 -50.818 1.00 92.25 111 LEU A O 1
ATOM 909 N N . ASN A 1 112 ? 35.407 -11.349 -51.776 1.00 91.75 112 ASN A N 1
ATOM 910 C CA . ASN A 1 112 ? 35.640 -10.006 -52.312 1.00 91.75 112 ASN A CA 1
ATOM 911 C C . ASN A 1 112 ? 34.559 -9.600 -53.327 1.00 91.75 112 ASN A C 1
ATOM 913 O O . ASN A 1 112 ? 34.101 -8.461 -53.305 1.00 91.75 112 ASN A O 1
ATOM 917 N N . GLU A 1 113 ? 34.124 -10.517 -54.198 1.00 91.19 113 GLU A N 1
ATOM 918 C CA . GLU A 1 113 ? 33.007 -10.246 -55.114 1.00 91.19 113 GLU A CA 1
ATOM 919 C C . GLU A 1 113 ? 31.689 -10.057 -54.352 1.00 91.19 113 GLU A C 1
ATOM 921 O O . GLU A 1 113 ? 30.976 -9.088 -54.604 1.00 91.19 113 GLU A O 1
ATOM 926 N N . LEU A 1 114 ? 31.413 -10.895 -53.344 1.00 90.12 114 LEU A N 1
ATOM 927 C CA . LEU A 1 114 ? 30.242 -10.720 -52.476 1.00 90.12 114 LEU A CA 1
ATOM 928 C C . LEU A 1 114 ? 30.271 -9.387 -51.720 1.00 90.12 114 LEU A C 1
ATOM 930 O O . LEU A 1 114 ? 29.253 -8.707 -51.663 1.00 90.12 114 LEU A O 1
ATOM 934 N N . SER A 1 115 ? 31.432 -8.983 -51.204 1.00 90.62 115 SER A N 1
ATOM 935 C CA . SER A 1 115 ? 31.662 -7.697 -50.540 1.00 90.62 115 SER A CA 1
ATOM 936 C C . SER A 1 115 ? 31.355 -6.491 -51.429 1.00 90.62 115 SER A C 1
ATOM 938 O O . SER A 1 115 ? 30.903 -5.469 -50.925 1.00 90.62 115 SER A O 1
ATOM 940 N N . LYS A 1 116 ? 31.577 -6.597 -52.745 1.00 89.38 116 LYS A N 1
ATOM 941 C CA . LYS A 1 116 ? 31.254 -5.527 -53.704 1.00 89.38 116 LYS A CA 1
ATOM 942 C C . LYS A 1 116 ? 29.768 -5.474 -54.049 1.00 89.38 116 LYS A C 1
ATOM 944 O O . LYS A 1 116 ? 29.247 -4.399 -54.332 1.00 89.38 116 LYS A O 1
ATOM 949 N N . THR A 1 117 ? 29.100 -6.626 -54.089 1.00 88.81 117 THR A N 1
ATOM 950 C CA . THR A 1 117 ? 27.695 -6.719 -54.517 1.00 88.81 117 THR A CA 1
ATOM 951 C C . THR A 1 117 ? 26.702 -6.561 -53.373 1.00 88.81 117 THR A C 1
ATOM 953 O O . THR A 1 117 ? 25.584 -6.096 -53.593 1.00 88.81 117 THR A O 1
ATOM 956 N N . PHE A 1 118 ? 27.084 -6.972 -52.165 1.00 89.50 118 PHE A N 1
ATOM 957 C CA . PHE A 1 118 ? 26.214 -6.951 -51.001 1.00 89.50 118 PHE A CA 1
ATOM 958 C C . PHE A 1 118 ? 25.982 -5.520 -50.519 1.00 89.50 118 PHE A C 1
ATOM 960 O O . PHE A 1 118 ? 26.919 -4.739 -50.365 1.00 89.50 118 PHE A O 1
ATOM 967 N N . LYS A 1 119 ? 24.717 -5.199 -50.251 1.00 86.12 119 LYS A N 1
ATOM 968 C CA . LYS A 1 119 ? 24.293 -3.926 -49.669 1.00 86.12 119 LYS A CA 1
ATOM 969 C C . LYS A 1 119 ? 23.602 -4.198 -48.349 1.00 86.12 119 LYS A C 1
ATOM 971 O O . LYS A 1 119 ? 22.787 -5.116 -48.256 1.00 86.12 119 LYS A O 1
ATOM 976 N N . LEU A 1 120 ? 23.882 -3.381 -47.342 1.00 86.19 120 LEU A N 1
ATOM 977 C CA . LEU A 1 120 ? 23.219 -3.471 -46.047 1.00 86.19 120 LEU A CA 1
ATOM 978 C C . LEU A 1 120 ? 21.785 -2.949 -46.165 1.00 86.19 120 LEU A C 1
ATOM 980 O O . LEU A 1 120 ? 21.524 -1.774 -45.902 1.00 86.19 120 LEU A O 1
ATOM 984 N N . THR A 1 121 ? 20.851 -3.811 -46.572 1.00 81.31 121 THR A N 1
ATOM 985 C CA . THR A 1 121 ? 19.446 -3.436 -46.767 1.00 81.31 121 THR A CA 1
ATOM 986 C C . THR A 1 121 ? 18.494 -4.145 -45.825 1.00 81.31 121 THR A C 1
ATOM 988 O O . THR A 1 121 ? 18.442 -5.372 -45.800 1.00 81.31 121 THR A O 1
ATOM 991 N N . ILE A 1 122 ? 17.655 -3.379 -45.126 1.00 78.38 122 ILE A N 1
ATOM 992 C CA . ILE A 1 122 ? 16.521 -3.911 -44.360 1.00 78.38 122 ILE A CA 1
ATOM 993 C C . ILE A 1 122 ? 15.271 -3.108 -44.701 1.00 78.38 122 ILE A C 1
ATOM 995 O O . ILE A 1 122 ? 15.270 -1.889 -44.561 1.00 78.38 122 ILE A O 1
ATOM 999 N N . LYS A 1 123 ? 14.197 -3.800 -45.117 1.00 71.94 123 LYS A N 1
ATOM 1000 C CA . LYS A 1 123 ? 12.911 -3.185 -45.510 1.00 71.94 123 LYS A CA 1
ATOM 1001 C C . LYS A 1 123 ? 13.105 -2.014 -46.494 1.00 71.94 123 LYS A C 1
ATOM 1003 O O . LYS A 1 123 ? 12.624 -0.915 -46.244 1.00 71.94 123 LYS A O 1
ATOM 1008 N N . ASP A 1 124 ? 13.884 -2.250 -47.551 1.00 77.81 124 ASP A N 1
ATOM 1009 C CA . ASP A 1 124 ? 14.213 -1.290 -48.622 1.00 77.81 124 ASP A CA 1
ATOM 1010 C C . ASP A 1 124 ? 15.048 -0.059 -48.211 1.00 77.81 124 ASP A C 1
ATOM 1012 O O . ASP A 1 124 ? 15.275 0.846 -49.016 1.00 77.81 124 ASP A O 1
ATOM 1016 N N . LEU A 1 125 ? 15.572 -0.030 -46.980 1.00 83.88 125 LEU A N 1
ATOM 1017 C CA . LEU A 1 125 ? 16.459 1.023 -46.482 1.00 83.88 125 LEU A CA 1
ATOM 1018 C C . LEU A 1 125 ? 17.923 0.577 -46.502 1.00 83.88 125 LEU A C 1
ATOM 1020 O O . LEU A 1 125 ? 18.239 -0.506 -46.015 1.00 83.88 125 LEU A O 1
ATOM 1024 N N . GLN A 1 126 ? 18.806 1.426 -47.035 1.00 86.50 126 GLN A N 1
ATOM 1025 C CA . GLN A 1 126 ? 20.241 1.162 -47.214 1.00 86.50 126 GLN A CA 1
ATOM 1026 C C . GLN A 1 126 ? 21.086 1.803 -46.108 1.00 86.50 126 GLN A C 1
ATOM 1028 O O . GLN A 1 126 ? 21.069 3.018 -45.935 1.00 86.50 126 GLN A O 1
ATOM 1033 N N . TYR A 1 127 ? 21.848 0.983 -45.382 1.00 88.25 127 TYR A N 1
ATOM 1034 C CA . TYR A 1 127 ? 22.636 1.367 -44.205 1.00 88.25 127 TYR A CA 1
ATOM 1035 C C . TYR A 1 127 ? 24.143 1.508 -44.482 1.00 88.25 127 TYR A C 1
ATOM 1037 O O . TYR A 1 127 ? 24.888 1.855 -43.567 1.00 88.25 127 TYR A O 1
ATOM 1045 N N . ASP A 1 128 ? 24.601 1.267 -45.716 1.00 85.50 128 ASP A N 1
ATOM 1046 C CA . ASP A 1 128 ? 26.027 1.231 -46.098 1.00 85.50 128 ASP A CA 1
ATOM 1047 C C . ASP A 1 128 ? 26.807 2.525 -45.815 1.00 85.50 128 ASP A C 1
ATOM 1049 O O . ASP A 1 128 ? 28.028 2.492 -45.623 1.00 85.50 128 ASP A O 1
ATOM 1053 N N . ASP A 1 129 ? 26.098 3.653 -45.756 1.00 86.19 129 ASP A N 1
ATOM 1054 C CA . ASP A 1 129 ? 26.662 4.966 -45.431 1.00 86.19 129 ASP A CA 1
ATOM 1055 C C . ASP A 1 129 ? 26.769 5.205 -43.916 1.00 86.19 129 ASP A C 1
ATOM 1057 O O . ASP A 1 129 ? 27.582 6.007 -43.466 1.00 86.19 129 ASP A O 1
ATOM 1061 N N . LEU A 1 130 ? 25.952 4.514 -43.113 1.00 88.25 130 LEU A N 1
ATOM 1062 C CA . LEU A 1 130 ? 25.868 4.685 -41.656 1.00 88.25 130 LEU A CA 1
ATOM 1063 C C . LEU A 1 130 ? 26.692 3.646 -40.894 1.00 88.25 130 LEU A C 1
ATOM 1065 O O . LEU A 1 130 ? 27.092 3.882 -39.753 1.00 88.25 130 LEU A O 1
ATOM 1069 N N . VAL A 1 131 ? 26.900 2.472 -41.489 1.00 92.69 131 VAL A N 1
ATOM 1070 C CA . VAL A 1 131 ? 27.607 1.361 -40.859 1.00 92.69 131 VAL A CA 1
ATOM 1071 C C . VAL A 1 131 ? 28.599 0.781 -41.846 1.00 92.69 131 VAL A C 1
ATOM 1073 O O . VAL A 1 131 ? 28.232 0.173 -42.852 1.00 92.69 131 VAL A O 1
ATOM 1076 N N . LYS A 1 132 ? 29.874 0.921 -41.509 1.00 94.38 132 LYS A N 1
ATOM 1077 C CA . LYS A 1 132 ? 30.929 0.110 -42.093 1.00 94.38 132 LYS A CA 1
ATOM 1078 C C . LYS A 1 132 ? 31.207 -1.086 -41.201 1.00 94.38 132 LYS A C 1
ATOM 1080 O O . LYS A 1 132 ? 31.039 -0.987 -39.984 1.00 94.38 132 LYS A O 1
ATOM 1085 N N . TYR A 1 133 ? 31.579 -2.210 -41.797 1.00 95.69 133 TYR A N 1
ATOM 1086 C CA . TYR A 1 133 ? 31.856 -3.429 -41.054 1.00 95.69 133 TYR A CA 1
ATOM 1087 C C . TYR A 1 133 ? 33.003 -4.228 -41.651 1.00 95.69 133 TYR A C 1
ATOM 1089 O O . TYR A 1 133 ? 33.222 -4.192 -42.858 1.00 95.69 133 TYR A O 1
ATOM 1097 N N . ILE A 1 134 ? 33.677 -5.001 -40.802 1.00 95.75 134 ILE A N 1
ATOM 1098 C CA . ILE A 1 134 ? 34.599 -6.071 -41.187 1.00 95.75 134 ILE A CA 1
ATOM 1099 C C . ILE A 1 134 ? 34.293 -7.280 -40.303 1.00 95.75 134 ILE A C 1
ATOM 1101 O O . ILE A 1 134 ? 34.223 -7.150 -39.081 1.00 95.75 134 ILE A O 1
ATOM 1105 N N . ILE A 1 135 ? 34.135 -8.453 -40.916 1.00 95.31 135 ILE A N 1
ATOM 1106 C CA . ILE A 1 135 ? 34.031 -9.735 -40.211 1.00 95.31 135 ILE A CA 1
ATOM 1107 C C . ILE A 1 135 ? 35.117 -10.672 -40.719 1.00 95.31 135 ILE A C 1
ATOM 1109 O O . ILE A 1 135 ? 35.249 -10.861 -41.927 1.00 95.31 135 ILE A O 1
ATOM 1113 N N . ILE A 1 136 ? 35.874 -11.267 -39.799 1.00 95.50 136 ILE A N 1
ATOM 1114 C CA . ILE A 1 136 ? 37.033 -12.118 -40.080 1.00 95.50 136 ILE A CA 1
ATOM 1115 C C . ILE A 1 136 ? 36.798 -13.511 -39.493 1.00 95.50 136 ILE A C 1
ATOM 1117 O O . ILE A 1 136 ? 36.493 -13.639 -38.311 1.00 95.50 136 ILE A O 1
ATOM 1121 N N . ASP A 1 137 ? 36.999 -14.561 -40.290 1.00 94.38 137 ASP A N 1
ATOM 1122 C CA . ASP A 1 137 ? 37.133 -15.943 -39.815 1.00 94.38 137 ASP A CA 1
ATOM 1123 C C . ASP A 1 137 ? 38.600 -16.202 -39.435 1.00 94.38 137 ASP A C 1
ATOM 1125 O O . ASP A 1 137 ? 39.466 -16.348 -40.307 1.00 94.38 137 ASP A O 1
ATOM 1129 N N . LYS A 1 138 ? 38.889 -16.294 -38.128 1.00 93.06 138 LYS A N 1
ATOM 1130 C CA . LYS A 1 138 ? 40.256 -16.482 -37.601 1.00 93.06 138 LYS A CA 1
ATOM 1131 C C . LYS A 1 138 ? 40.933 -17.738 -38.152 1.00 93.06 138 LYS A C 1
ATOM 1133 O O . LYS A 1 138 ? 42.146 -17.748 -38.356 1.00 93.06 138 LYS A O 1
ATOM 1138 N N . SER A 1 139 ? 40.156 -18.799 -38.376 1.00 90.81 139 SER A N 1
ATOM 1139 C CA . SER A 1 139 ? 40.676 -20.116 -38.755 1.00 90.81 139 SER A CA 1
ATOM 1140 C C . SER A 1 139 ? 41.004 -20.212 -40.245 1.00 90.81 139 SER A C 1
ATOM 1142 O O . SER A 1 139 ? 42.007 -20.815 -40.624 1.00 90.81 139 SER A O 1
ATOM 1144 N N . LYS A 1 140 ? 40.169 -19.603 -41.097 1.00 90.62 140 LYS A N 1
ATOM 1145 C CA . LYS A 1 140 ? 40.323 -19.631 -42.558 1.00 90.62 140 LYS A CA 1
ATOM 1146 C C . LYS A 1 140 ? 41.079 -18.429 -43.105 1.00 90.62 140 LYS A C 1
ATOM 1148 O O . LYS A 1 140 ? 41.480 -18.478 -44.264 1.00 90.62 140 LYS A O 1
ATOM 1153 N N . LYS A 1 141 ? 41.315 -17.405 -42.276 1.00 92.25 141 LYS A N 1
ATOM 1154 C CA . LYS A 1 141 ? 41.954 -16.138 -42.667 1.00 92.25 141 LYS A CA 1
ATOM 1155 C C . LYS A 1 141 ? 41.204 -15.485 -43.827 1.00 92.25 141 LYS A C 1
ATOM 1157 O O . LYS A 1 141 ? 41.806 -14.935 -44.742 1.00 92.25 141 LYS A O 1
ATOM 1162 N N . THR A 1 142 ? 39.881 -15.602 -43.791 1.00 94.25 142 THR A N 1
ATOM 1163 C CA . THR A 1 142 ? 38.973 -15.008 -44.764 1.00 94.25 142 THR A CA 1
ATOM 1164 C C . THR A 1 142 ? 38.168 -13.902 -44.106 1.00 94.25 142 THR A C 1
ATOM 1166 O O . THR A 1 142 ? 37.921 -13.939 -42.899 1.00 94.25 142 THR A O 1
ATOM 1169 N N . PHE A 1 143 ? 37.757 -12.908 -44.886 1.00 95.19 143 PHE A N 1
ATOM 1170 C CA . PHE A 1 143 ? 36.982 -11.783 -44.378 1.00 95.19 143 PHE A CA 1
ATOM 1171 C C . PHE A 1 143 ? 35.937 -11.287 -45.371 1.00 95.19 143 PHE A C 1
ATOM 1173 O O . PHE A 1 143 ? 36.043 -11.510 -46.579 1.00 95.19 143 PHE A O 1
ATOM 1180 N N . VAL A 1 144 ? 34.947 -10.580 -44.833 1.00 95.19 144 VAL A N 1
ATOM 1181 C CA . VAL A 1 144 ? 33.947 -9.815 -45.581 1.00 95.19 144 VAL A CA 1
ATOM 1182 C C . VAL A 1 144 ? 33.878 -8.413 -44.989 1.00 95.19 144 VAL A C 1
ATOM 1184 O O . VAL A 1 144 ? 33.925 -8.235 -43.773 1.00 95.19 144 VAL A O 1
ATOM 1187 N N . THR A 1 145 ? 33.775 -7.418 -45.860 1.00 94.75 145 THR A N 1
ATOM 1188 C CA . THR A 1 145 ? 33.683 -5.997 -45.506 1.00 94.75 145 THR A CA 1
ATOM 1189 C C . THR A 1 145 ? 32.846 -5.227 -46.524 1.00 94.75 145 THR A C 1
ATOM 1191 O O . THR A 1 145 ? 32.746 -5.654 -47.674 1.00 94.75 145 THR A O 1
ATOM 1194 N N . ASN A 1 146 ? 32.281 -4.085 -46.135 1.00 93.19 146 ASN A N 1
ATOM 1195 C CA . ASN A 1 146 ? 31.767 -3.072 -47.073 1.00 93.19 146 ASN A CA 1
ATOM 1196 C C . ASN A 1 146 ? 32.693 -1.840 -47.196 1.00 93.19 146 ASN A C 1
ATOM 1198 O O . ASN A 1 146 ? 32.318 -0.823 -47.784 1.00 93.19 146 ASN A O 1
ATOM 1202 N N . ASP A 1 147 ? 33.907 -1.929 -46.648 1.00 91.12 147 ASP A N 1
ATOM 1203 C CA . ASP A 1 147 ? 35.011 -0.986 -46.840 1.00 91.12 147 ASP A CA 1
ATOM 1204 C C . ASP A 1 147 ? 35.834 -1.396 -48.073 1.00 91.12 147 ASP A C 1
ATOM 1206 O O . ASP A 1 147 ? 36.939 -1.930 -47.982 1.00 91.12 147 ASP A O 1
ATOM 1210 N N . ILE A 1 148 ? 35.207 -1.244 -49.243 1.00 89.94 148 ILE A N 1
ATOM 1211 C CA . ILE A 1 148 ? 35.690 -1.788 -50.523 1.00 89.94 148 ILE A CA 1
ATOM 1212 C C . ILE A 1 148 ? 37.025 -1.152 -50.945 1.00 89.94 148 ILE A C 1
ATOM 1214 O O . ILE A 1 148 ? 37.851 -1.813 -51.576 1.00 89.94 148 ILE A O 1
ATOM 1218 N N . GLU A 1 149 ? 37.247 0.112 -50.585 1.00 88.06 149 GLU A N 1
ATOM 1219 C CA . GLU A 1 149 ? 38.443 0.877 -50.959 1.00 88.06 149 GLU A CA 1
ATOM 1220 C C . GLU A 1 149 ? 39.727 0.277 -50.367 1.00 88.06 149 GLU A C 1
ATOM 1222 O O . GLU A 1 149 ? 40.771 0.309 -51.014 1.00 88.06 149 GLU A O 1
ATOM 1227 N N . ASP A 1 150 ? 39.631 -0.369 -49.201 1.00 90.69 150 ASP A N 1
ATOM 1228 C CA . ASP A 1 150 ? 40.777 -0.920 -48.471 1.00 90.69 150 ASP A CA 1
ATOM 1229 C C . ASP A 1 150 ? 40.853 -2.453 -48.483 1.00 90.69 150 ASP A C 1
ATOM 1231 O O . ASP A 1 150 ? 41.578 -3.049 -47.686 1.00 90.69 150 ASP A O 1
ATOM 1235 N N . LEU A 1 151 ? 40.187 -3.125 -49.431 1.00 90.31 151 LEU A N 1
ATOM 1236 C CA . LEU A 1 151 ? 40.239 -4.591 -49.559 1.00 90.31 151 LEU A CA 1
ATOM 1237 C C . LEU A 1 151 ? 41.677 -5.140 -49.577 1.00 90.31 151 LEU A C 1
ATOM 1239 O O . LEU A 1 151 ? 41.984 -6.086 -48.855 1.00 90.31 151 LEU A O 1
ATOM 1243 N N . ILE A 1 152 ? 42.569 -4.520 -50.356 1.00 90.12 152 ILE A N 1
ATOM 1244 C CA . ILE A 1 152 ? 43.974 -4.948 -50.490 1.00 90.12 152 ILE A CA 1
ATOM 1245 C C . ILE A 1 152 ? 44.735 -4.747 -49.170 1.00 90.12 152 ILE A C 1
ATOM 1247 O O . ILE A 1 152 ? 45.549 -5.584 -48.773 1.00 90.12 152 ILE A O 1
ATOM 1251 N N . LEU A 1 153 ? 44.470 -3.636 -48.478 1.00 92.56 153 LEU A N 1
ATOM 1252 C CA . LEU A 1 153 ? 45.101 -3.310 -47.202 1.00 92.56 153 LEU A CA 1
ATOM 1253 C C . LEU A 1 153 ? 44.651 -4.271 -46.093 1.00 92.56 153 LEU A C 1
ATOM 1255 O O . LEU A 1 153 ? 45.486 -4.728 -45.308 1.00 92.56 153 LEU A O 1
ATOM 1259 N N . ILE A 1 154 ? 43.355 -4.595 -46.051 1.00 92.25 154 ILE A N 1
ATOM 1260 C CA . ILE A 1 154 ? 42.777 -5.548 -45.100 1.00 92.25 154 ILE A CA 1
ATOM 1261 C C . ILE A 1 154 ? 43.336 -6.950 -45.358 1.00 92.25 154 ILE A C 1
ATOM 1263 O O . ILE A 1 154 ? 43.794 -7.599 -44.419 1.00 92.25 154 ILE A O 1
ATOM 1267 N N . GLU A 1 155 ? 43.386 -7.393 -46.618 1.00 92.31 155 GLU A N 1
ATOM 1268 C CA . GLU A 1 155 ? 43.919 -8.710 -46.987 1.00 92.31 155 GLU A CA 1
ATOM 1269 C C . GLU A 1 155 ? 45.396 -8.865 -46.585 1.00 92.31 155 GLU A C 1
ATOM 1271 O O . GLU A 1 155 ? 45.781 -9.884 -46.014 1.00 92.31 155 GLU A O 1
ATOM 1276 N N . LYS A 1 156 ? 46.218 -7.822 -46.773 1.00 93.06 156 LYS A N 1
ATOM 1277 C CA . LYS A 1 156 ? 47.634 -7.824 -46.362 1.00 93.06 156 LYS A CA 1
ATOM 1278 C C . LYS A 1 156 ? 47.828 -7.906 -44.841 1.00 93.06 156 LYS A C 1
ATOM 1280 O O . LYS A 1 156 ? 48.835 -8.445 -44.386 1.00 93.06 156 LYS A O 1
ATOM 1285 N N . ASN A 1 157 ? 46.898 -7.360 -44.054 1.00 93.56 157 ASN A N 1
ATOM 1286 C CA . ASN A 1 157 ? 47.013 -7.249 -42.594 1.00 93.56 157 ASN A CA 1
ATOM 1287 C C . ASN A 1 157 ? 46.102 -8.213 -41.815 1.00 93.56 157 ASN A C 1
ATOM 1289 O O . ASN A 1 157 ? 46.061 -8.143 -40.586 1.00 93.56 157 ASN A O 1
ATOM 1293 N N . ILE A 1 158 ? 45.414 -9.141 -42.487 1.00 92.62 158 ILE A N 1
ATOM 1294 C CA . ILE A 1 158 ? 44.428 -10.037 -41.862 1.00 92.62 158 ILE A CA 1
ATOM 1295 C C . ILE A 1 158 ? 44.988 -10.852 -40.690 1.00 92.62 158 ILE A C 1
ATOM 1297 O O . ILE A 1 158 ? 44.301 -11.056 -39.690 1.00 92.62 158 ILE A O 1
ATOM 1301 N N . GLU A 1 159 ? 46.258 -11.259 -40.772 1.00 91.75 159 GLU A N 1
ATOM 1302 C CA . GLU A 1 159 ? 46.942 -11.990 -39.698 1.00 91.75 159 GLU A CA 1
ATOM 1303 C C . GLU A 1 159 ? 47.080 -11.168 -38.421 1.00 91.75 159 GLU A C 1
ATOM 1305 O O . GLU A 1 159 ? 47.009 -11.718 -37.329 1.00 91.75 159 GLU A O 1
ATOM 1310 N N . LYS A 1 160 ? 47.242 -9.850 -38.555 1.00 91.56 160 LYS A N 1
ATOM 1311 C CA . LYS A 1 160 ? 47.309 -8.941 -37.413 1.00 91.56 160 LYS A CA 1
ATOM 1312 C C . LYS A 1 160 ? 45.916 -8.603 -36.900 1.00 91.56 160 LYS A C 1
ATOM 1314 O O . LYS A 1 160 ? 45.728 -8.520 -35.696 1.00 91.56 160 LYS A O 1
ATOM 1319 N N . TYR A 1 161 ? 44.945 -8.427 -37.799 1.00 92.56 161 TYR A N 1
ATOM 1320 C CA . TYR A 1 161 ? 43.585 -8.009 -37.447 1.00 92.56 161 TYR A CA 1
ATOM 1321 C C . TYR A 1 161 ? 42.753 -9.089 -36.756 1.00 92.56 161 TYR A C 1
ATOM 1323 O O . TYR A 1 161 ? 41.818 -8.763 -36.029 1.00 92.56 161 TYR A O 1
ATOM 1331 N N . LYS A 1 162 ? 43.080 -10.368 -36.957 1.00 89.75 162 LYS A N 1
ATOM 1332 C CA . LYS A 1 162 ? 42.388 -11.477 -36.286 1.00 89.75 162 LYS A CA 1
ATOM 1333 C C . LYS A 1 162 ? 42.761 -11.622 -34.797 1.00 89.75 162 LYS A C 1
ATOM 1335 O O . LYS A 1 162 ? 42.063 -12.328 -34.070 1.00 89.75 162 LYS A O 1
ATOM 1340 N N . GLU A 1 163 ? 43.874 -11.022 -34.369 1.00 89.50 163 GLU A N 1
ATOM 1341 C CA . GLU A 1 163 ? 44.424 -11.122 -33.013 1.00 89.50 163 GLU A CA 1
ATOM 1342 C C . GLU A 1 163 ? 44.067 -9.894 -32.171 1.00 89.50 163 GLU A C 1
ATOM 1344 O O . GLU A 1 163 ? 44.006 -8.772 -32.672 1.00 89.50 163 GLU A O 1
ATOM 1349 N N . GLU A 1 164 ? 43.900 -10.082 -30.861 1.00 88.44 164 GLU A N 1
ATOM 1350 C CA . GLU A 1 164 ? 43.623 -9.002 -29.905 1.00 88.44 164 GLU A CA 1
ATOM 1351 C C . GLU A 1 164 ? 44.907 -8.230 -29.531 1.00 88.44 164 GLU A C 1
ATOM 1353 O O . GLU A 1 164 ? 45.263 -8.064 -28.370 1.00 88.44 164 GLU A O 1
ATOM 1358 N N . ASN A 1 165 ? 45.646 -7.772 -30.545 1.00 87.69 165 ASN A N 1
ATOM 1359 C CA . ASN A 1 165 ? 46.912 -7.038 -30.411 1.00 87.69 165 ASN A CA 1
ATOM 1360 C C . ASN A 1 165 ? 46.757 -5.516 -30.639 1.00 87.69 165 ASN A C 1
ATOM 1362 O O . ASN A 1 165 ? 47.733 -4.768 -30.592 1.00 87.69 165 ASN A O 1
ATOM 1366 N N . GLY A 1 166 ? 45.528 -5.054 -30.903 1.00 89.12 166 GLY A N 1
ATOM 1367 C CA . GLY A 1 166 ? 45.187 -3.644 -31.106 1.00 89.12 166 GLY A CA 1
ATOM 1368 C C . GLY A 1 166 ? 45.349 -3.121 -32.539 1.00 89.12 166 GLY A C 1
ATOM 1369 O O . GLY A 1 166 ? 44.978 -1.977 -32.802 1.00 89.12 166 GLY A O 1
ATOM 1370 N N . GLU A 1 167 ? 45.834 -3.917 -33.494 1.00 94.00 167 GLU A N 1
ATOM 1371 C CA . GLU A 1 167 ? 46.020 -3.463 -34.883 1.00 94.00 167 GLU A CA 1
ATOM 1372 C C . GLU A 1 167 ? 44.684 -3.207 -35.598 1.00 94.00 167 GLU A C 1
ATOM 1374 O O . GLU A 1 167 ? 44.533 -2.189 -36.277 1.00 94.00 167 GLU A O 1
ATOM 1379 N N . LEU A 1 168 ? 43.678 -4.062 -35.376 1.00 92.44 168 LEU A N 1
ATOM 1380 C CA . LEU A 1 168 ? 42.323 -3.836 -35.894 1.00 92.44 168 LEU A CA 1
ATOM 1381 C C . LEU A 1 168 ? 41.689 -2.575 -35.283 1.00 92.44 168 LEU A C 1
ATOM 1383 O O . LEU A 1 168 ? 41.045 -1.791 -35.977 1.00 92.44 168 LEU A O 1
ATOM 1387 N N . PHE A 1 169 ? 41.926 -2.327 -33.992 1.00 93.44 169 PHE A N 1
ATOM 1388 C CA . PHE A 1 169 ? 41.471 -1.109 -33.321 1.00 93.44 169 PHE A CA 1
ATOM 1389 C C . PHE A 1 169 ? 42.095 0.150 -33.935 1.00 93.44 169 PHE A C 1
ATOM 1391 O O . PHE A 1 169 ? 41.377 1.115 -34.195 1.00 93.44 169 PHE A O 1
ATOM 1398 N N . LYS A 1 170 ? 43.408 0.155 -34.210 1.00 94.06 170 LYS A N 1
ATOM 1399 C CA . LYS A 1 170 ? 44.086 1.291 -34.863 1.00 94.06 170 LYS A CA 1
ATOM 1400 C C . LYS A 1 170 ? 43.497 1.576 -36.243 1.00 94.06 170 LYS A C 1
ATOM 1402 O O . LYS A 1 170 ? 43.223 2.730 -36.561 1.00 94.06 170 LYS A O 1
ATOM 1407 N N . TYR A 1 171 ? 43.251 0.527 -37.029 1.00 94.12 171 TYR A N 1
ATOM 1408 C CA . TYR A 1 171 ? 42.600 0.653 -38.331 1.00 94.12 171 TYR A CA 1
ATOM 1409 C C . TYR A 1 171 ? 41.226 1.328 -38.207 1.00 94.12 171 TYR A C 1
ATOM 1411 O O . TYR A 1 171 ? 40.978 2.363 -38.826 1.00 94.12 171 TYR A O 1
ATOM 1419 N N . ILE A 1 172 ? 40.356 0.809 -37.339 1.00 93.69 172 ILE A N 1
ATOM 1420 C CA . ILE A 1 172 ? 38.975 1.294 -37.216 1.00 93.69 172 ILE A CA 1
ATOM 1421 C C . ILE A 1 172 ? 38.913 2.691 -36.600 1.00 93.69 172 ILE A C 1
ATOM 1423 O O . ILE A 1 172 ? 38.209 3.552 -37.116 1.00 93.69 172 ILE A O 1
ATOM 1427 N N . SER A 1 173 ? 39.660 2.949 -35.527 1.00 92.69 173 SER A N 1
ATOM 1428 C CA . SER A 1 173 ? 39.671 4.256 -34.851 1.00 92.69 173 SER A CA 1
ATOM 1429 C C . SER A 1 173 ? 40.199 5.387 -35.740 1.00 92.69 173 SER A C 1
ATOM 1431 O O . SER A 1 173 ? 39.802 6.540 -35.566 1.00 92.69 173 SER A O 1
ATOM 1433 N N . SER A 1 174 ? 41.040 5.079 -36.735 1.00 93.19 174 SER A N 1
ATOM 1434 C CA . SER A 1 174 ? 41.481 6.071 -37.722 1.00 93.19 174 SER A CA 1
ATOM 1435 C C . SER A 1 174 ? 40.349 6.525 -38.660 1.00 93.19 174 SER A C 1
ATOM 1437 O O . SER A 1 174 ? 40.320 7.688 -39.069 1.00 93.19 174 SER A O 1
ATOM 1439 N N . LYS A 1 175 ? 39.378 5.643 -38.934 1.00 90.62 175 LYS A N 1
ATOM 1440 C CA . LYS A 1 175 ? 38.295 5.836 -39.916 1.00 90.62 175 LYS A CA 1
ATOM 1441 C C . LYS A 1 175 ? 36.918 6.083 -39.311 1.00 90.62 175 LYS A C 1
ATOM 1443 O O . LYS A 1 175 ? 36.028 6.593 -39.992 1.00 90.62 175 LYS A O 1
ATOM 1448 N N . GLY A 1 176 ? 36.710 5.667 -38.069 1.00 90.06 176 GLY A N 1
ATOM 1449 C CA . GLY A 1 176 ? 35.425 5.675 -37.393 1.00 90.06 176 GLY A CA 1
ATOM 1450 C C . GLY A 1 176 ? 35.316 6.797 -36.373 1.00 90.06 176 GLY A C 1
ATOM 1451 O O . GLY A 1 176 ? 36.209 6.984 -35.553 1.00 90.06 176 GLY A O 1
ATOM 1452 N N . LYS A 1 177 ? 34.193 7.519 -36.378 1.00 89.56 177 LYS A N 1
ATOM 1453 C CA . LYS A 1 177 ? 33.824 8.413 -35.267 1.00 89.56 177 LYS A CA 1
ATOM 1454 C C . LYS A 1 177 ? 33.370 7.609 -34.044 1.00 89.56 177 LYS A C 1
ATOM 1456 O O . LYS A 1 177 ? 33.724 7.931 -32.918 1.00 89.56 177 LYS A O 1
ATOM 1461 N N . TRP A 1 178 ? 32.600 6.555 -34.299 1.00 91.12 178 TRP A N 1
ATOM 1462 C CA . TRP A 1 178 ? 32.052 5.604 -33.333 1.00 91.12 178 TRP A CA 1
ATOM 1463 C C . TRP A 1 178 ? 32.390 4.198 -33.815 1.00 91.12 178 TRP A C 1
ATOM 1465 O O . TRP A 1 178 ? 32.332 3.965 -35.022 1.00 91.12 178 TRP A O 1
ATOM 1475 N N . TYR A 1 179 ? 32.718 3.265 -32.925 1.00 94.06 179 TYR A N 1
ATOM 1476 C CA . TYR A 1 179 ? 33.033 1.896 -33.327 1.00 94.06 179 TYR A CA 1
ATOM 1477 C C . TYR A 1 179 ? 32.729 0.874 -32.237 1.00 94.06 179 TYR A C 1
ATOM 1479 O O . TYR A 1 179 ? 32.796 1.172 -31.049 1.00 94.06 179 TYR A O 1
ATOM 1487 N N . HIS A 1 180 ? 32.431 -0.348 -32.665 1.00 95.12 180 HIS A N 1
ATOM 1488 C CA . HIS A 1 180 ? 32.203 -1.507 -31.815 1.00 95.12 180 HIS A CA 1
ATOM 1489 C C . HIS A 1 180 ? 33.019 -2.677 -32.355 1.00 95.12 180 HIS A C 1
ATOM 1491 O O . HIS A 1 180 ? 32.854 -3.054 -33.515 1.00 95.12 180 HIS A O 1
ATOM 1497 N N . ILE A 1 181 ? 33.908 -3.225 -31.530 1.00 94.75 181 ILE A N 1
ATOM 1498 C CA . ILE A 1 181 ? 34.827 -4.306 -31.904 1.00 94.75 181 ILE A CA 1
ATOM 1499 C C . ILE A 1 181 ? 34.619 -5.456 -30.936 1.00 94.75 181 ILE A C 1
ATOM 1501 O O . ILE A 1 181 ? 34.518 -5.249 -29.727 1.00 94.75 181 ILE A O 1
ATOM 1505 N N . THR A 1 182 ? 34.583 -6.671 -31.462 1.00 93.75 182 THR A N 1
ATOM 1506 C CA . THR A 1 182 ? 34.543 -7.875 -30.653 1.00 93.75 182 THR A CA 1
ATOM 1507 C C . THR A 1 182 ? 35.336 -9.000 -31.304 1.00 93.75 182 THR A C 1
ATOM 1509 O O . THR A 1 182 ? 35.310 -9.176 -32.519 1.00 93.75 182 THR A O 1
ATOM 1512 N N . TYR A 1 183 ? 36.048 -9.767 -30.484 1.00 93.00 183 TYR A N 1
ATOM 1513 C CA . TYR A 1 183 ? 36.780 -10.964 -30.905 1.00 93.00 183 TYR A CA 1
ATOM 1514 C C . TYR A 1 183 ? 35.984 -12.249 -30.625 1.00 93.00 183 TYR A C 1
ATOM 1516 O O . TYR A 1 183 ? 36.550 -13.340 -30.665 1.00 93.00 183 TYR A O 1
ATOM 1524 N N . ASP A 1 184 ? 34.692 -12.115 -30.324 1.00 90.44 184 ASP A N 1
ATOM 1525 C CA . ASP A 1 184 ? 33.730 -13.201 -30.155 1.00 90.44 184 ASP A CA 1
ATOM 1526 C C . ASP A 1 184 ? 32.366 -12.702 -30.652 1.00 90.44 184 ASP A C 1
ATOM 1528 O O . ASP A 1 184 ? 31.880 -11.672 -30.191 1.00 90.44 184 ASP A O 1
ATOM 1532 N N . SER A 1 185 ? 31.704 -13.419 -31.560 1.00 89.19 185 SER A N 1
ATOM 1533 C CA . SER A 1 185 ? 30.381 -13.021 -32.068 1.00 89.19 185 SER A CA 1
ATOM 1534 C C . SER A 1 185 ? 29.312 -12.855 -30.975 1.00 89.19 185 SER A C 1
ATOM 1536 O O . SER A 1 185 ? 28.317 -12.156 -31.193 1.00 89.19 185 SER A O 1
ATOM 1538 N N . ASN A 1 186 ? 29.515 -13.403 -29.771 1.00 87.00 186 ASN A N 1
ATOM 1539 C CA . ASN A 1 186 ? 28.672 -13.121 -28.601 1.00 87.00 186 ASN A CA 1
ATOM 1540 C C . ASN A 1 186 ? 28.741 -11.653 -28.141 1.00 87.00 186 ASN A C 1
ATOM 1542 O O . ASN A 1 186 ? 27.860 -11.162 -27.441 1.00 87.00 186 ASN A O 1
ATOM 1546 N N . GLY A 1 187 ? 29.779 -10.918 -28.526 1.00 86.88 187 GLY A N 1
ATOM 1547 C CA . GLY A 1 187 ? 29.885 -9.485 -28.293 1.00 86.88 187 GLY A CA 1
ATOM 1548 C C . GLY A 1 187 ? 29.257 -8.632 -29.394 1.00 86.88 187 GLY A C 1
ATOM 1549 O O . GLY A 1 187 ? 29.327 -7.414 -29.284 1.00 86.88 187 GLY A O 1
ATOM 1550 N N . SER A 1 188 ? 28.681 -9.208 -30.456 1.00 88.88 188 SER A N 1
ATOM 1551 C CA . SER A 1 188 ? 28.173 -8.449 -31.613 1.00 88.88 188 SER A CA 1
ATOM 1552 C C . SER A 1 188 ? 26.982 -7.529 -31.264 1.00 88.88 188 SER A C 1
ATOM 1554 O O . SER A 1 188 ? 26.226 -7.814 -30.326 1.00 88.88 188 SER A O 1
ATOM 1556 N N . PRO A 1 189 ? 26.756 -6.429 -32.016 1.00 87.56 189 PRO A N 1
ATOM 1557 C CA . PRO A 1 189 ? 25.673 -5.482 -31.739 1.00 87.56 189 PRO A CA 1
ATOM 1558 C C . PRO A 1 189 ? 24.274 -6.109 -31.679 1.00 87.56 189 PRO A C 1
ATOM 1560 O O . PRO A 1 189 ? 23.434 -5.645 -30.904 1.00 87.56 189 PRO A O 1
ATOM 1563 N N . ALA A 1 190 ? 23.998 -7.161 -32.461 1.00 82.81 190 ALA A N 1
ATOM 1564 C CA . ALA A 1 190 ? 22.715 -7.850 -32.394 1.00 82.81 190 ALA A CA 1
ATOM 1565 C C . ALA A 1 190 ? 22.619 -8.826 -31.220 1.00 82.81 190 ALA A C 1
ATOM 1567 O O . ALA A 1 190 ? 21.529 -8.945 -30.667 1.00 82.81 190 ALA A O 1
ATOM 1568 N N . TYR A 1 191 ? 23.709 -9.461 -30.768 1.00 79.94 191 TYR A N 1
ATOM 1569 C CA . TYR A 1 191 ? 23.661 -10.538 -29.764 1.00 79.94 191 TYR A CA 1
ATOM 1570 C C . TYR A 1 191 ? 22.851 -10.181 -28.508 1.00 79.94 191 TYR A C 1
ATOM 1572 O O . TYR A 1 191 ? 21.982 -10.942 -28.078 1.00 79.94 191 TYR A O 1
ATOM 1580 N N . LYS A 1 192 ? 23.029 -8.964 -27.975 1.00 68.12 192 LYS A N 1
ATOM 1581 C CA . LYS A 1 192 ? 22.291 -8.470 -26.795 1.00 68.12 192 LYS A CA 1
ATOM 1582 C C . LYS A 1 192 ? 20.765 -8.417 -26.993 1.00 68.12 192 LYS A C 1
ATOM 1584 O O . LYS A 1 192 ? 20.015 -8.492 -26.022 1.00 68.12 192 LYS A O 1
ATOM 1589 N N . TYR A 1 193 ? 20.306 -8.301 -28.236 1.00 65.06 193 TYR A N 1
ATOM 1590 C CA . TYR A 1 193 ? 18.901 -8.187 -28.636 1.00 65.06 193 TYR A CA 1
ATOM 1591 C C . TYR A 1 193 ? 18.363 -9.460 -29.320 1.00 65.06 193 TYR A C 1
ATOM 1593 O O . TYR A 1 193 ? 17.195 -9.499 -29.704 1.00 65.06 193 TYR A O 1
ATOM 1601 N N . LEU A 1 194 ? 19.191 -10.505 -29.450 1.00 61.72 194 LEU A N 1
ATOM 1602 C CA . LEU A 1 194 ? 18.914 -11.732 -30.206 1.00 61.72 194 LEU A CA 1
ATOM 1603 C C . LEU A 1 194 ? 18.306 -12.884 -29.382 1.00 61.72 194 LEU A C 1
ATOM 1605 O O . LEU A 1 194 ? 18.044 -13.936 -29.953 1.00 61.72 194 LEU A O 1
ATOM 1609 N N . LYS A 1 195 ? 17.986 -12.704 -28.087 1.00 52.31 195 LYS A N 1
ATOM 1610 C CA . LYS A 1 195 ? 17.386 -13.765 -27.233 1.00 52.31 195 LYS A CA 1
ATOM 1611 C C . LYS A 1 195 ? 16.100 -14.415 -27.790 1.00 52.31 195 LYS A C 1
ATOM 1613 O O . LYS A 1 195 ? 15.739 -15.486 -27.320 1.00 52.31 195 LYS A O 1
ATOM 1618 N N . ASN A 1 196 ? 15.446 -13.808 -28.786 1.00 46.66 196 ASN A N 1
ATOM 1619 C CA . ASN A 1 196 ? 14.212 -14.306 -29.406 1.00 46.66 196 ASN A CA 1
ATOM 1620 C C . ASN A 1 196 ? 14.358 -14.743 -30.882 1.00 46.66 196 ASN A C 1
ATOM 1622 O O . ASN A 1 196 ? 13.358 -15.120 -31.485 1.00 46.66 196 ASN A O 1
ATOM 1626 N N . TYR A 1 197 ? 15.556 -14.697 -31.478 1.00 51.75 197 TYR A N 1
ATOM 1627 C CA . TYR A 1 197 ? 15.781 -15.086 -32.878 1.00 51.75 197 TYR A CA 1
ATOM 1628 C C . TYR A 1 197 ? 16.752 -16.270 -32.975 1.00 51.75 197 TYR A C 1
ATOM 1630 O O . TYR A 1 197 ? 17.804 -16.288 -3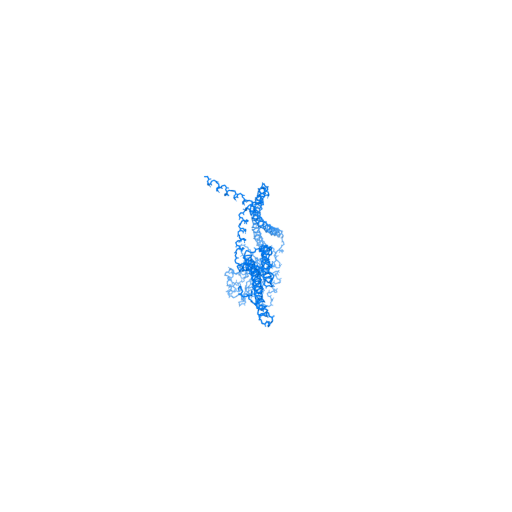2.343 1.00 51.75 197 TYR A O 1
ATOM 1638 N N . SER A 1 198 ? 16.403 -17.266 -33.790 1.00 51.88 198 SER A N 1
ATOM 1639 C CA . SER A 1 198 ? 17.121 -18.533 -33.978 1.00 51.88 198 SER A CA 1
ATOM 1640 C C . SER A 1 198 ? 18.371 -18.404 -34.866 1.00 51.88 198 SER A C 1
ATOM 1642 O O . SER A 1 198 ? 18.498 -19.104 -35.871 1.00 51.88 198 SER A O 1
ATOM 1644 N N . PHE A 1 199 ? 19.298 -17.509 -34.523 1.00 62.25 199 PHE A N 1
ATOM 1645 C CA . PHE A 1 199 ? 20.604 -17.417 -35.183 1.00 62.25 199 PHE A CA 1
ATOM 1646 C C . PHE A 1 199 ? 21.646 -18.144 -34.335 1.00 62.25 199 PHE A C 1
ATOM 1648 O O . PHE A 1 199 ? 22.115 -17.630 -33.324 1.00 62.25 199 PHE A O 1
ATOM 1655 N N . ASN A 1 200 ? 21.959 -19.382 -34.717 1.00 65.06 200 ASN A N 1
ATOM 1656 C CA . ASN A 1 200 ? 22.867 -20.246 -33.967 1.00 65.06 200 ASN A CA 1
ATOM 1657 C C . ASN A 1 200 ? 24.259 -20.229 -34.620 1.00 65.06 200 ASN A C 1
ATOM 1659 O O . ASN A 1 200 ? 24.508 -20.962 -35.584 1.00 65.06 200 ASN A O 1
ATOM 1663 N N . ILE A 1 201 ? 25.146 -19.357 -34.131 1.00 74.25 201 ILE A N 1
ATOM 1664 C CA . ILE A 1 201 ? 26.565 -19.353 -34.512 1.00 74.25 201 ILE A CA 1
ATOM 1665 C C . ILE A 1 201 ? 27.239 -20.475 -33.721 1.00 74.25 201 ILE A C 1
ATOM 1667 O O . ILE A 1 201 ? 27.362 -20.401 -32.505 1.00 74.25 201 ILE A O 1
ATOM 1671 N N . THR A 1 202 ? 27.643 -21.540 -34.412 1.00 68.25 202 THR A N 1
ATOM 1672 C CA . THR A 1 202 ? 28.120 -22.786 -33.785 1.00 68.25 202 THR A CA 1
ATOM 1673 C C . THR A 1 202 ? 29.463 -22.649 -33.064 1.00 68.25 202 THR A C 1
ATOM 1675 O O . THR A 1 202 ? 29.759 -23.458 -32.195 1.00 68.25 202 THR A O 1
ATOM 1678 N N . ASP A 1 203 ? 30.273 -21.653 -33.433 1.00 81.62 203 ASP A N 1
ATOM 1679 C CA . ASP A 1 203 ? 31.554 -21.328 -32.797 1.00 81.62 203 ASP A CA 1
ATOM 1680 C C . ASP A 1 203 ? 31.768 -19.810 -32.853 1.00 81.62 203 ASP A C 1
ATOM 1682 O O . ASP A 1 203 ? 32.330 -19.273 -33.806 1.00 81.62 203 ASP A O 1
ATOM 1686 N N . SER A 1 204 ? 31.226 -19.097 -31.868 1.00 84.00 204 SER A N 1
ATOM 1687 C CA . SER A 1 204 ? 31.241 -17.630 -31.831 1.00 84.00 204 SER A CA 1
ATOM 1688 C C . SER A 1 204 ? 32.652 -17.058 -31.640 1.00 84.00 204 SER A C 1
ATOM 1690 O O . SER A 1 204 ? 32.976 -16.002 -32.182 1.00 84.00 204 SER A O 1
ATOM 1692 N N . SER A 1 205 ? 33.526 -17.798 -30.949 1.00 88.62 205 SER A N 1
ATOM 1693 C CA . SER A 1 205 ? 34.920 -17.423 -30.678 1.00 88.62 205 SER A CA 1
ATOM 1694 C C . SER A 1 205 ? 35.803 -17.396 -31.931 1.00 88.62 205 SER A C 1
ATOM 1696 O O . SER A 1 205 ? 36.882 -16.794 -31.938 1.00 88.62 205 SER A O 1
ATOM 1698 N N . ARG A 1 206 ? 35.343 -18.034 -33.012 1.00 91.31 206 ARG A N 1
ATOM 1699 C CA . ARG A 1 206 ? 36.038 -18.132 -34.297 1.00 91.31 206 ARG A CA 1
ATOM 1700 C C . ARG A 1 206 ? 36.088 -16.821 -35.069 1.00 91.31 206 ARG A C 1
ATOM 1702 O O . ARG A 1 206 ? 36.967 -16.662 -35.918 1.00 91.31 206 ARG A O 1
ATOM 1709 N N . TYR A 1 207 ? 35.160 -15.909 -34.811 1.00 92.69 207 TYR A N 1
ATOM 1710 C CA . TYR A 1 207 ? 35.000 -14.708 -35.616 1.00 92.69 207 TYR A CA 1
ATOM 1711 C C . TYR A 1 207 ? 35.478 -13.463 -34.875 1.00 92.69 207 TYR A C 1
ATOM 1713 O O . TYR A 1 207 ? 35.393 -13.363 -33.653 1.00 92.69 207 TYR A O 1
ATOM 1721 N N . VAL A 1 208 ? 36.012 -12.515 -35.639 1.00 94.56 208 VAL A N 1
ATOM 1722 C CA . VAL A 1 208 ? 36.238 -11.138 -35.190 1.00 94.56 208 VAL A CA 1
ATOM 1723 C C . VAL A 1 208 ? 35.281 -10.256 -35.958 1.00 94.56 208 VAL A C 1
ATOM 1725 O O . VAL A 1 208 ? 35.201 -10.363 -37.180 1.00 94.56 208 VAL A O 1
ATOM 1728 N N . GLU A 1 209 ? 34.570 -9.388 -35.255 1.00 95.00 209 GLU A N 1
ATOM 1729 C CA . GLU A 1 209 ? 33.620 -8.465 -35.851 1.00 95.00 209 GLU A CA 1
ATOM 1730 C C . GLU A 1 209 ? 33.921 -7.037 -35.431 1.00 95.00 209 GLU A C 1
ATOM 1732 O O . GLU A 1 209 ? 34.168 -6.731 -34.263 1.00 95.00 209 GLU A O 1
ATOM 1737 N N . ALA A 1 210 ? 33.851 -6.149 -36.405 1.00 95.69 210 ALA A N 1
ATOM 1738 C CA . ALA A 1 210 ? 34.056 -4.733 -36.233 1.00 95.69 210 ALA A CA 1
ATOM 1739 C C . ALA A 1 210 ? 32.989 -3.963 -36.995 1.00 95.69 210 ALA A C 1
ATOM 1741 O O . ALA A 1 210 ? 32.739 -4.249 -38.162 1.00 95.69 210 ALA A O 1
ATOM 1742 N N . TYR A 1 211 ? 32.415 -2.955 -36.347 1.00 95.88 211 TYR A N 1
ATOM 1743 C CA . TYR A 1 211 ? 31.439 -2.037 -36.924 1.00 95.88 211 TYR A CA 1
ATOM 1744 C C . TYR A 1 211 ? 31.855 -0.608 -36.604 1.00 95.88 211 TYR A C 1
ATOM 1746 O O . TYR A 1 211 ? 32.294 -0.347 -35.484 1.00 95.88 211 TYR A O 1
ATOM 1754 N N . TRP A 1 212 ? 31.697 0.332 -37.534 1.00 94.88 212 TRP A N 1
ATOM 1755 C CA . TRP A 1 212 ? 31.964 1.743 -37.255 1.00 94.88 212 TRP A CA 1
ATOM 1756 C C . TRP A 1 212 ? 31.108 2.709 -38.068 1.00 94.88 212 TRP A C 1
ATOM 1758 O O . TRP A 1 212 ? 30.627 2.399 -39.158 1.00 94.88 212 TRP A O 1
ATOM 1768 N N . PHE A 1 213 ? 30.926 3.901 -37.507 1.00 92.75 213 PHE A N 1
ATOM 1769 C CA . PHE A 1 213 ? 30.334 5.049 -38.179 1.00 92.75 213 PHE A CA 1
ATOM 1770 C C . PHE A 1 213 ? 31.440 5.857 -38.878 1.00 92.75 213 PHE A C 1
ATOM 1772 O O . PHE A 1 213 ? 32.375 6.271 -38.182 1.00 92.75 213 PHE A O 1
ATOM 1779 N N . PRO A 1 214 ? 31.372 6.116 -40.198 1.00 90.00 214 PRO A N 1
ATOM 1780 C CA . PRO A 1 214 ? 32.417 6.842 -40.924 1.00 90.00 214 PRO A CA 1
ATOM 1781 C C . PRO A 1 214 ? 32.723 8.226 -40.334 1.00 90.00 214 PRO A C 1
ATOM 1783 O O . PRO A 1 214 ? 31.819 9.001 -40.025 1.00 90.00 214 PRO A O 1
ATOM 1786 N N . LYS A 1 215 ? 34.009 8.559 -40.193 1.00 87.12 215 LYS A N 1
ATOM 1787 C CA . LYS A 1 215 ? 34.463 9.852 -39.658 1.00 87.12 215 LYS A CA 1
ATOM 1788 C C . LYS A 1 215 ? 34.163 11.014 -40.608 1.00 87.12 215 LYS A C 1
ATOM 1790 O O . LYS A 1 215 ? 33.749 12.073 -40.150 1.00 87.12 215 LYS A O 1
ATOM 1795 N N . GLU A 1 216 ? 34.295 10.790 -41.912 1.00 83.38 216 GLU A N 1
ATOM 1796 C CA . GLU A 1 216 ? 33.963 11.749 -42.978 1.00 83.38 216 GLU A CA 1
ATOM 1797 C C . GLU A 1 216 ? 32.558 11.506 -43.557 1.00 83.38 216 GLU A C 1
ATOM 1799 O O . GLU A 1 216 ? 32.333 11.575 -44.765 1.00 83.38 216 GLU A O 1
ATOM 1804 N N . TYR A 1 217 ? 31.594 11.166 -42.697 1.00 82.94 217 TYR A N 1
ATOM 1805 C CA . TYR A 1 217 ? 30.224 10.901 -43.124 1.00 82.94 217 TYR A CA 1
ATOM 1806 C C . TYR A 1 217 ? 29.579 12.138 -43.773 1.00 82.94 217 TYR A C 1
ATOM 1808 O O . TYR A 1 217 ? 29.506 13.209 -43.169 1.00 82.94 217 TYR A O 1
ATOM 1816 N N . LYS A 1 218 ? 29.049 11.958 -44.988 1.00 79.69 218 LYS A N 1
ATOM 1817 C CA . LYS A 1 218 ? 28.203 12.932 -45.687 1.00 79.69 218 LYS A CA 1
ATOM 1818 C C . LYS A 1 218 ? 26.800 12.358 -45.827 1.00 79.69 218 LYS A C 1
ATOM 1820 O O . LYS A 1 218 ? 26.639 11.197 -46.194 1.00 79.69 218 LYS A O 1
ATOM 1825 N N . ILE A 1 219 ? 25.784 13.173 -45.552 1.00 77.94 219 ILE A N 1
ATOM 1826 C CA . ILE A 1 219 ? 24.386 12.759 -45.698 1.00 77.94 219 ILE A CA 1
ATOM 1827 C C . ILE A 1 219 ? 24.107 12.479 -47.179 1.00 77.94 219 ILE A C 1
ATOM 1829 O O . ILE A 1 219 ? 24.226 13.368 -48.021 1.00 77.94 219 ILE A O 1
ATOM 1833 N N . THR A 1 220 ? 23.711 11.248 -47.491 1.00 81.38 220 THR A N 1
ATOM 1834 C CA . THR A 1 220 ? 23.246 10.844 -48.818 1.00 81.38 220 THR A CA 1
ATOM 1835 C C . THR A 1 220 ? 21.719 10.774 -48.825 1.00 81.38 220 THR A C 1
ATOM 1837 O O . THR A 1 220 ? 21.056 10.773 -47.784 1.00 81.38 220 THR A O 1
ATOM 1840 N N . LYS A 1 221 ? 21.115 10.673 -50.015 1.00 81.12 221 LYS A N 1
ATOM 1841 C CA . LYS A 1 221 ? 19.664 10.455 -50.138 1.00 81.12 221 LYS A CA 1
ATOM 1842 C C . LYS A 1 221 ? 19.217 9.158 -49.443 1.00 81.12 221 LYS A C 1
ATOM 1844 O O . LYS A 1 221 ? 18.124 9.105 -48.889 1.00 81.12 221 LYS A O 1
ATOM 1849 N N . GLN A 1 222 ? 20.059 8.125 -49.467 1.00 80.50 222 GLN A N 1
ATOM 1850 C CA . GLN A 1 222 ? 19.764 6.813 -48.888 1.00 80.50 222 GLN A CA 1
ATOM 1851 C C . GLN A 1 222 ? 19.832 6.856 -47.362 1.00 80.50 222 GLN A C 1
ATOM 1853 O O . GLN A 1 222 ? 18.885 6.438 -46.693 1.00 80.50 222 GLN A O 1
ATOM 1858 N N . SER A 1 223 ? 20.889 7.449 -46.806 1.00 78.12 223 SER A N 1
ATOM 1859 C CA . SER A 1 223 ? 21.027 7.586 -45.360 1.00 78.12 223 SER A CA 1
ATOM 1860 C C . SER A 1 223 ? 19.986 8.538 -44.761 1.00 78.12 223 SER A C 1
ATOM 1862 O O . SER A 1 223 ? 19.478 8.278 -43.670 1.00 78.12 223 SER A O 1
ATOM 1864 N N . LYS A 1 224 ? 19.567 9.578 -45.500 1.00 80.94 224 LYS A N 1
ATOM 1865 C CA . LYS A 1 224 ? 18.455 10.457 -45.099 1.00 80.94 224 LYS A CA 1
ATOM 1866 C C . LYS A 1 224 ? 17.138 9.688 -44.944 1.00 80.94 224 LYS A C 1
ATOM 1868 O O . LYS A 1 224 ? 16.444 9.910 -43.958 1.00 80.94 224 LYS A O 1
ATOM 1873 N N . ASN A 1 225 ? 16.832 8.749 -45.845 1.00 82.12 225 ASN A N 1
ATOM 1874 C CA . ASN A 1 225 ? 15.626 7.914 -45.752 1.00 82.12 225 ASN A CA 1
ATOM 1875 C C . ASN A 1 225 ? 15.636 6.998 -44.515 1.00 82.12 225 ASN A C 1
ATOM 1877 O O . ASN A 1 225 ? 14.605 6.801 -43.869 1.00 82.12 225 ASN A O 1
ATOM 1881 N N . VAL A 1 226 ? 16.802 6.437 -44.173 1.00 82.56 226 VAL A N 1
ATOM 1882 C CA . VAL A 1 226 ? 16.974 5.612 -42.967 1.00 82.56 226 VAL A CA 1
ATOM 1883 C C . VAL A 1 226 ? 16.688 6.444 -41.718 1.00 82.56 226 VAL A C 1
ATOM 1885 O O . VAL A 1 226 ? 15.853 6.073 -40.893 1.00 82.56 226 VAL A O 1
ATOM 1888 N N . LEU A 1 227 ? 17.351 7.595 -41.604 1.00 80.38 227 LEU A N 1
ATOM 1889 C CA . LEU A 1 227 ? 17.214 8.521 -40.481 1.00 80.38 227 LEU A CA 1
ATOM 1890 C C . LEU A 1 227 ? 15.777 9.043 -40.354 1.00 80.38 227 LEU A C 1
ATOM 1892 O O . LEU A 1 227 ? 15.223 9.016 -39.255 1.00 80.38 227 LEU A O 1
ATOM 1896 N N . SER A 1 228 ? 15.130 9.426 -41.460 1.00 81.31 228 SER A N 1
ATOM 1897 C CA . SER A 1 228 ? 13.734 9.876 -41.441 1.00 81.31 228 SER A CA 1
ATOM 1898 C C . SER A 1 228 ? 12.780 8.774 -40.987 1.00 81.31 228 SER A C 1
ATOM 1900 O O . SER A 1 228 ? 11.859 9.039 -40.218 1.00 81.31 228 SER A O 1
ATOM 1902 N N . ASN A 1 229 ? 13.009 7.521 -41.398 1.00 83.69 229 ASN A N 1
ATOM 1903 C CA . ASN A 1 229 ? 12.189 6.400 -40.942 1.00 83.69 229 ASN A CA 1
ATOM 1904 C C . ASN A 1 229 ? 12.351 6.152 -39.432 1.00 83.69 229 ASN A C 1
ATOM 1906 O O . ASN A 1 229 ? 11.369 5.900 -38.735 1.00 83.69 229 ASN A O 1
ATOM 1910 N N . PHE A 1 230 ? 13.568 6.271 -38.893 1.00 82.38 230 PHE A N 1
ATOM 1911 C CA . PHE A 1 230 ? 13.783 6.186 -37.445 1.00 82.38 230 PHE A CA 1
ATOM 1912 C C . PHE A 1 230 ? 13.099 7.318 -36.684 1.00 82.38 230 PHE A C 1
ATOM 1914 O O . PHE A 1 230 ? 12.425 7.052 -35.687 1.00 82.38 230 PHE A O 1
ATOM 1921 N N . MET A 1 231 ? 13.222 8.556 -37.166 1.00 79.50 231 MET A N 1
ATOM 1922 C CA . MET A 1 231 ? 12.554 9.713 -36.566 1.00 79.50 231 MET A CA 1
ATOM 1923 C C . MET A 1 231 ? 11.033 9.540 -36.583 1.00 79.50 231 MET A C 1
ATOM 1925 O O . MET A 1 231 ? 10.378 9.746 -35.561 1.00 79.50 231 MET A O 1
ATOM 1929 N N . LEU A 1 232 ? 10.473 9.052 -37.692 1.00 84.12 232 LEU A N 1
ATOM 1930 C CA . LEU A 1 232 ? 9.048 8.759 -37.825 1.00 84.12 232 LEU A CA 1
ATOM 1931 C C . LEU A 1 232 ? 8.590 7.653 -36.863 1.00 84.12 232 LEU A C 1
ATOM 1933 O O . LEU A 1 232 ? 7.572 7.809 -36.187 1.00 84.12 232 LEU A O 1
ATOM 1937 N N . ASN A 1 233 ? 9.356 6.568 -36.729 1.00 84.69 233 ASN A N 1
ATOM 1938 C CA . ASN A 1 233 ? 9.050 5.493 -35.782 1.00 84.69 233 ASN A CA 1
ATOM 1939 C C . ASN A 1 233 ? 9.115 5.971 -34.327 1.00 84.69 233 ASN A C 1
ATOM 1941 O O . ASN A 1 233 ? 8.217 5.670 -33.536 1.00 84.69 233 ASN A O 1
ATOM 1945 N N . LYS A 1 234 ? 10.139 6.759 -33.974 1.00 84.12 234 LYS A N 1
ATOM 1946 C CA . LYS A 1 234 ? 10.270 7.352 -32.639 1.00 84.12 234 LYS A CA 1
ATOM 1947 C C . LYS A 1 234 ? 9.104 8.300 -32.348 1.00 84.12 234 LYS A C 1
ATOM 1949 O O . LYS A 1 234 ? 8.476 8.183 -31.298 1.00 84.12 234 LYS A O 1
ATOM 1954 N N . ARG A 1 235 ? 8.747 9.164 -33.303 1.00 85.50 235 ARG A N 1
ATOM 1955 C CA . ARG A 1 235 ? 7.589 10.066 -33.219 1.00 85.50 235 ARG A CA 1
ATOM 1956 C C . ARG A 1 235 ? 6.290 9.294 -33.001 1.00 85.50 235 ARG A C 1
ATOM 1958 O O . ARG A 1 235 ? 5.524 9.647 -32.111 1.00 85.50 235 ARG A O 1
ATOM 1965 N N . ASN A 1 236 ? 6.041 8.241 -33.777 1.00 88.38 236 ASN A N 1
ATOM 1966 C CA . ASN A 1 236 ? 4.831 7.428 -33.639 1.00 88.38 236 ASN A CA 1
ATOM 1967 C C . ASN A 1 236 ? 4.758 6.741 -32.271 1.00 88.38 236 ASN A C 1
ATOM 1969 O O . ASN A 1 236 ? 3.698 6.734 -31.649 1.00 88.38 236 ASN A O 1
ATOM 1973 N N . SER A 1 237 ? 5.885 6.227 -31.770 1.00 88.19 237 SER A N 1
ATOM 1974 C CA . SER A 1 237 ? 5.975 5.651 -30.425 1.00 88.19 237 SER A CA 1
ATOM 1975 C C . SER A 1 237 ? 5.605 6.672 -29.341 1.00 88.19 237 SER A C 1
ATOM 1977 O O . SER A 1 237 ? 4.733 6.412 -28.513 1.00 88.19 237 SER A O 1
ATOM 1979 N N . ILE A 1 238 ? 6.185 7.877 -29.391 1.00 88.25 238 ILE A N 1
ATOM 1980 C CA . ILE A 1 238 ? 5.893 8.925 -28.401 1.00 88.25 238 ILE A CA 1
ATOM 1981 C C . ILE A 1 238 ? 4.445 9.417 -28.528 1.00 88.25 238 ILE A C 1
ATOM 1983 O O . ILE A 1 238 ? 3.776 9.584 -27.512 1.00 88.25 238 ILE A O 1
ATOM 1987 N N . LYS A 1 239 ? 3.910 9.584 -29.748 1.00 90.62 239 LYS A N 1
ATOM 1988 C CA . LYS A 1 239 ? 2.492 9.932 -29.962 1.00 90.62 239 LYS A CA 1
ATOM 1989 C C . LYS A 1 239 ? 1.548 8.889 -29.366 1.00 90.62 239 LYS A C 1
ATOM 1991 O O . LYS A 1 239 ? 0.562 9.260 -28.733 1.00 90.62 239 LYS A O 1
ATOM 1996 N N . ASN A 1 240 ? 1.853 7.602 -29.522 1.00 91.00 240 ASN A N 1
ATOM 1997 C CA . ASN A 1 240 ? 1.074 6.539 -28.892 1.00 91.00 240 ASN A CA 1
ATOM 1998 C C . ASN A 1 240 ? 1.122 6.651 -27.364 1.00 91.00 240 ASN A C 1
ATOM 2000 O O . ASN A 1 240 ? 0.071 6.611 -26.727 1.00 91.00 240 ASN A O 1
ATOM 2004 N N . ASN A 1 241 ? 2.303 6.886 -26.784 1.00 90.62 241 ASN A N 1
ATOM 2005 C CA . ASN A 1 241 ? 2.445 7.096 -25.342 1.00 90.62 241 ASN A CA 1
ATOM 2006 C C . ASN A 1 241 ? 1.640 8.316 -24.859 1.00 90.62 241 ASN A C 1
ATOM 2008 O O . ASN A 1 241 ? 0.918 8.216 -23.869 1.00 90.62 241 ASN A O 1
ATOM 2012 N N . ILE A 1 242 ? 1.671 9.433 -25.594 1.00 91.12 242 ILE A N 1
ATOM 2013 C CA . ILE A 1 242 ? 0.852 10.623 -25.309 1.00 91.12 242 ILE A CA 1
ATOM 2014 C C . ILE A 1 242 ? -0.637 10.278 -25.318 1.00 91.12 242 ILE A C 1
ATOM 2016 O O . ILE A 1 242 ? -1.323 10.570 -24.344 1.00 91.12 242 ILE A O 1
ATOM 2020 N N . ASN A 1 243 ? -1.129 9.608 -26.364 1.00 92.19 243 ASN A N 1
ATOM 2021 C CA . ASN A 1 243 ? -2.539 9.223 -26.460 1.00 92.19 243 ASN A CA 1
ATOM 2022 C C . ASN A 1 243 ? -2.960 8.335 -25.279 1.00 92.19 243 ASN A C 1
ATOM 2024 O O . ASN A 1 243 ? -4.027 8.535 -24.695 1.00 92.19 243 ASN A O 1
ATOM 2028 N N . THR A 1 244 ? -2.117 7.373 -24.888 1.00 90.81 244 THR A N 1
ATOM 2029 C CA . THR A 1 244 ? -2.393 6.528 -23.717 1.00 90.81 244 THR A CA 1
ATOM 2030 C C . THR A 1 244 ? -2.417 7.339 -22.422 1.00 90.81 244 THR A C 1
ATOM 2032 O O . THR A 1 244 ? -3.354 7.200 -21.634 1.00 90.81 244 THR A O 1
ATOM 2035 N N . ALA A 1 245 ? -1.455 8.243 -22.219 1.00 89.62 245 ALA A N 1
ATOM 2036 C CA . ALA A 1 245 ? -1.391 9.106 -21.045 1.00 89.62 245 ALA A CA 1
ATOM 2037 C C . ALA A 1 245 ? -2.601 10.055 -20.964 1.00 89.62 245 ALA A C 1
ATOM 2039 O O . ALA A 1 245 ? -3.192 10.205 -19.893 1.00 89.62 245 ALA A O 1
ATOM 2040 N N . GLU A 1 246 ? -3.031 10.640 -22.086 1.00 91.75 246 GLU A N 1
ATOM 2041 C CA . GLU A 1 246 ? -4.229 11.486 -22.166 1.00 91.75 246 GLU A CA 1
ATOM 2042 C C . GLU A 1 246 ? -5.503 10.703 -21.828 1.00 91.75 246 GLU A C 1
ATOM 2044 O O . GLU A 1 246 ? -6.327 11.181 -21.043 1.00 91.75 246 GLU A O 1
ATOM 2049 N N . MET A 1 247 ? -5.638 9.472 -22.330 1.00 90.81 247 MET A N 1
ATOM 2050 C CA . MET A 1 247 ? -6.746 8.578 -21.980 1.00 90.81 247 MET A CA 1
ATOM 2051 C C . MET A 1 247 ? -6.763 8.227 -20.487 1.00 90.81 247 MET A C 1
ATOM 2053 O O . MET A 1 247 ? -7.815 8.309 -19.845 1.00 90.81 247 MET A O 1
ATOM 2057 N N . HIS A 1 248 ? -5.611 7.885 -19.902 1.00 88.06 248 HIS A N 1
ATOM 2058 C CA . HIS A 1 248 ? -5.497 7.635 -18.462 1.00 88.06 248 HIS A CA 1
ATOM 2059 C C . HIS A 1 248 ? -5.863 8.875 -17.640 1.00 88.06 248 HIS A C 1
ATOM 2061 O O . HIS A 1 248 ? -6.598 8.774 -16.658 1.00 88.06 248 HIS A O 1
ATOM 2067 N N . LEU A 1 249 ? -5.407 10.056 -18.056 1.00 91.62 249 LEU A N 1
ATOM 2068 C CA . LEU A 1 249 ? -5.682 11.317 -17.373 1.00 91.62 249 LEU A CA 1
ATOM 2069 C C . LEU A 1 249 ? -7.166 11.698 -17.458 1.00 91.62 249 LEU A C 1
ATOM 2071 O O . LEU A 1 249 ? -7.743 12.138 -16.461 1.00 91.62 249 LEU A O 1
ATOM 2075 N N . LEU A 1 250 ? -7.814 11.470 -18.604 1.00 92.62 250 LEU A N 1
ATOM 2076 C CA . LEU A 1 250 ? -9.256 11.655 -18.769 1.00 92.62 250 LEU A CA 1
ATOM 2077 C C . LEU A 1 250 ? -10.052 10.711 -17.857 1.00 92.62 250 LEU A C 1
ATOM 2079 O O . LEU A 1 250 ? -10.981 11.152 -17.178 1.00 92.62 250 LEU A O 1
ATOM 2083 N N . ASN A 1 251 ? -9.679 9.431 -17.806 1.00 90.31 251 ASN A N 1
ATOM 2084 C CA . ASN A 1 251 ? -10.334 8.444 -16.947 1.00 90.31 251 ASN A CA 1
ATOM 2085 C C . ASN A 1 251 ? -10.157 8.773 -15.460 1.00 90.31 251 ASN A C 1
ATOM 2087 O O . ASN A 1 251 ? -11.129 8.737 -14.705 1.00 90.31 251 ASN A O 1
ATOM 2091 N N . ASN A 1 252 ? -8.957 9.184 -15.049 1.00 90.44 252 ASN A N 1
ATOM 2092 C CA . ASN A 1 252 ? -8.687 9.593 -13.672 1.00 90.44 252 ASN A CA 1
ATOM 2093 C C . ASN A 1 252 ? -9.462 10.863 -13.294 1.00 90.44 252 ASN A C 1
ATOM 2095 O O . ASN A 1 252 ? -10.044 10.916 -12.213 1.00 90.44 252 ASN A O 1
ATOM 2099 N N . LYS A 1 253 ? -9.563 11.855 -14.193 1.00 92.06 253 LYS A N 1
ATOM 2100 C CA . LYS A 1 253 ? -10.411 13.044 -13.986 1.00 92.06 253 LYS A CA 1
ATOM 2101 C C . LYS A 1 253 ? -11.893 12.686 -13.853 1.00 92.06 253 LYS A C 1
ATOM 2103 O O . LYS A 1 253 ? -12.569 13.217 -12.976 1.00 92.06 253 LYS A O 1
ATOM 2108 N N . LYS A 1 254 ? -12.406 11.769 -14.683 1.00 92.44 254 LYS A N 1
ATOM 2109 C CA . LYS A 1 254 ? -13.788 11.268 -14.565 1.00 92.44 254 LYS A CA 1
ATOM 2110 C C . LYS A 1 254 ? -14.020 10.573 -13.221 1.00 92.44 254 LYS A C 1
ATOM 2112 O O . LYS A 1 254 ? -15.020 10.853 -12.565 1.00 92.44 254 LYS A O 1
ATOM 2117 N N . SER A 1 255 ? -13.089 9.717 -12.803 1.00 88.50 255 SER A N 1
ATOM 2118 C CA . SER A 1 255 ? -13.126 9.050 -11.498 1.00 88.50 255 SER A CA 1
ATOM 2119 C C . SER A 1 255 ? -13.138 10.063 -10.346 1.00 88.50 255 SER A C 1
ATOM 2121 O O . SER A 1 255 ? -14.007 10.003 -9.478 1.00 88.50 255 SER A O 1
ATOM 2123 N N . LEU A 1 256 ? -12.251 11.064 -10.386 1.00 91.75 256 LEU A N 1
ATOM 2124 C CA . LEU A 1 256 ? -12.196 12.145 -9.398 1.00 91.75 256 LEU A CA 1
ATOM 2125 C C . LEU A 1 256 ? -13.543 12.875 -9.278 1.00 91.75 256 LEU A C 1
ATOM 2127 O O . LEU A 1 256 ? -14.061 13.028 -8.173 1.00 91.75 256 LEU A O 1
ATOM 2131 N N . ASN A 1 257 ? -14.139 13.271 -10.406 1.00 90.81 257 ASN A N 1
ATOM 2132 C CA . ASN A 1 257 ? -15.438 13.946 -10.420 1.00 90.81 257 ASN A CA 1
ATOM 2133 C C . ASN A 1 257 ? -16.553 13.071 -9.828 1.00 90.81 257 ASN A C 1
ATOM 2135 O O . ASN A 1 257 ? -17.410 13.578 -9.107 1.00 90.81 257 ASN A O 1
ATOM 2139 N N . LEU A 1 258 ? -16.528 11.759 -10.085 1.00 91.06 258 LEU A N 1
ATOM 2140 C CA . LEU A 1 258 ? -17.482 10.815 -9.502 1.00 91.06 258 LEU A CA 1
ATOM 2141 C C . LEU A 1 258 ? -17.352 10.753 -7.972 1.00 91.06 258 LEU A C 1
ATOM 2143 O O . LEU A 1 258 ? -18.363 10.781 -7.273 1.00 91.06 258 LEU A O 1
ATOM 2147 N N . HIS A 1 259 ? -16.127 10.694 -7.447 1.00 89.62 259 HIS A N 1
ATOM 2148 C CA . HIS A 1 259 ? -15.879 10.694 -6.003 1.00 89.62 259 HIS A CA 1
ATOM 2149 C C . HIS A 1 259 ? -16.296 12.018 -5.338 1.00 89.62 259 HIS A C 1
ATOM 2151 O O . HIS A 1 259 ? -16.944 12.007 -4.291 1.00 89.62 259 HIS A O 1
ATOM 2157 N N . ILE A 1 260 ? -16.023 13.161 -5.977 1.00 89.69 260 ILE A N 1
ATOM 2158 C CA . ILE A 1 260 ? -16.482 14.478 -5.501 1.00 89.69 260 ILE A CA 1
ATOM 2159 C C . ILE A 1 260 ? -18.016 14.542 -5.465 1.00 89.69 260 ILE A C 1
ATOM 2161 O O . ILE A 1 260 ? -18.593 14.984 -4.471 1.00 89.69 260 ILE A O 1
ATOM 2165 N N . ALA A 1 261 ? -18.693 14.054 -6.509 1.00 90.38 261 ALA A N 1
ATOM 2166 C CA . ALA A 1 261 ? -20.153 14.011 -6.548 1.00 90.38 261 ALA A CA 1
ATOM 2167 C C . ALA A 1 261 ? -20.734 13.127 -5.429 1.00 90.38 261 ALA A C 1
ATOM 2169 O O . ALA A 1 261 ? -21.671 13.539 -4.743 1.00 90.38 261 ALA A O 1
ATOM 2170 N N . LYS A 1 262 ? -20.144 11.945 -5.187 1.00 88.88 262 LYS A N 1
ATOM 2171 C CA . LYS A 1 262 ? -20.524 11.063 -4.069 1.00 88.88 262 LYS A CA 1
ATOM 2172 C C . LYS A 1 262 ? -20.390 11.761 -2.716 1.00 88.88 262 LYS A C 1
ATOM 2174 O O . LYS A 1 262 ? -21.317 11.686 -1.911 1.00 88.88 262 LYS A O 1
ATOM 2179 N N . LEU A 1 263 ? -19.285 12.473 -2.473 1.00 91.56 263 LEU A N 1
ATOM 2180 C CA . LEU A 1 263 ? -19.114 13.268 -1.252 1.00 91.56 263 LEU A CA 1
ATOM 2181 C C . LEU A 1 263 ? -20.208 14.326 -1.095 1.00 91.56 263 LEU A C 1
ATOM 2183 O O . LEU A 1 263 ? -20.754 14.464 -0.002 1.00 91.56 263 LEU A O 1
ATOM 2187 N N . GLY A 1 264 ? -20.558 15.031 -2.174 1.00 87.56 264 GLY A N 1
ATOM 2188 C CA . GLY A 1 264 ? -21.646 16.011 -2.162 1.00 87.56 264 GLY A CA 1
ATOM 2189 C C . GLY A 1 264 ? -22.974 15.405 -1.698 1.00 87.56 264 GLY A C 1
ATOM 2190 O O . GLY A 1 264 ? -23.640 15.965 -0.828 1.00 87.56 264 GLY A O 1
ATOM 2191 N N . VAL A 1 265 ? -23.322 14.215 -2.200 1.00 92.19 265 VAL A N 1
ATOM 2192 C CA . VAL A 1 265 ? -24.532 13.483 -1.783 1.00 92.19 265 VAL A CA 1
ATOM 2193 C C . VAL A 1 265 ? -24.470 13.081 -0.307 1.00 92.19 265 VAL A C 1
ATOM 2195 O O . VAL A 1 265 ? -25.449 13.253 0.417 1.00 92.19 265 VAL A O 1
ATOM 2198 N N . ILE A 1 266 ? -23.325 12.585 0.170 1.00 90.25 266 ILE A N 1
ATOM 2199 C CA . ILE A 1 266 ? -23.158 12.185 1.576 1.00 90.25 266 ILE A CA 1
ATOM 2200 C C . ILE A 1 266 ? -23.298 13.391 2.514 1.00 90.25 266 ILE A C 1
ATOM 2202 O O . ILE A 1 266 ? -23.963 13.292 3.544 1.00 90.25 266 ILE A O 1
ATOM 2206 N N . ILE A 1 267 ? -22.719 14.539 2.155 1.00 89.62 267 ILE A N 1
ATOM 2207 C CA . ILE A 1 267 ? -22.829 15.773 2.945 1.00 89.62 267 ILE A CA 1
ATOM 2208 C C . ILE A 1 267 ? -24.290 16.235 3.018 1.00 89.62 267 ILE A C 1
ATOM 2210 O O . ILE A 1 267 ? -24.768 16.562 4.103 1.00 89.62 267 ILE A O 1
ATOM 2214 N N . LEU A 1 268 ? -25.027 16.196 1.902 1.00 91.12 268 LEU A N 1
ATOM 2215 C CA . LEU A 1 268 ? -26.459 16.513 1.886 1.00 91.12 268 LEU A CA 1
ATOM 2216 C C . LEU A 1 268 ? -27.272 15.565 2.780 1.00 91.12 268 LEU A C 1
ATOM 2218 O O . LEU A 1 268 ? -28.146 16.021 3.518 1.00 91.12 268 LEU A O 1
ATOM 2222 N N . LEU A 1 269 ? -26.958 14.265 2.775 1.00 90.00 269 LEU A N 1
ATOM 2223 C CA . LEU A 1 269 ? -27.589 13.293 3.672 1.00 90.00 269 LEU A CA 1
ATOM 2224 C C . LEU A 1 269 ? -27.311 13.620 5.142 1.00 90.00 269 LEU A C 1
ATOM 2226 O O . LEU A 1 269 ? -28.250 13.666 5.936 1.00 90.00 269 LEU A O 1
ATOM 2230 N N . ILE A 1 270 ? -26.060 13.917 5.507 1.00 88.12 270 ILE A N 1
ATOM 2231 C CA . ILE A 1 270 ? -25.702 14.313 6.878 1.00 88.12 270 ILE A CA 1
ATOM 2232 C C . ILE A 1 270 ? -26.476 15.571 7.294 1.00 88.12 270 ILE A C 1
ATOM 2234 O O . ILE A 1 270 ? -27.077 15.583 8.366 1.00 88.12 270 ILE A O 1
ATOM 2238 N N . LEU A 1 271 ? -26.525 16.600 6.441 1.00 86.62 271 LEU A N 1
ATOM 2239 C CA . LEU A 1 271 ? -27.275 17.832 6.710 1.00 86.62 271 LEU A CA 1
ATOM 2240 C C . LEU A 1 271 ? -28.775 17.567 6.889 1.00 86.62 271 LEU A C 1
ATOM 2242 O O . LEU A 1 271 ? -29.387 18.127 7.796 1.00 86.62 271 LEU A O 1
ATOM 2246 N N . SER A 1 272 ? -29.362 16.680 6.080 1.00 84.88 272 SER A N 1
ATOM 2247 C CA . SER A 1 272 ? -30.772 16.300 6.221 1.00 84.88 272 SER A CA 1
ATOM 2248 C C . SER A 1 272 ? -31.056 15.600 7.555 1.00 84.88 272 SER A C 1
ATOM 2250 O O . SER A 1 272 ? -32.042 15.916 8.219 1.00 84.88 272 SER A O 1
ATOM 2252 N N . ILE A 1 273 ? -30.160 14.711 8.000 1.00 85.31 273 ILE A N 1
ATOM 2253 C CA . ILE A 1 273 ? -30.287 14.014 9.283 1.00 85.31 273 ILE A CA 1
ATOM 2254 C C . ILE A 1 273 ? -30.115 14.999 10.443 1.00 85.31 273 ILE A C 1
ATOM 2256 O O . ILE A 1 273 ? -30.894 14.964 11.393 1.00 85.31 273 ILE A O 1
ATOM 2260 N N . LEU A 1 274 ? -29.138 15.906 10.358 1.00 82.62 274 LEU A N 1
ATOM 2261 C CA . LEU A 1 274 ? -28.933 16.957 11.355 1.00 82.62 274 LEU A CA 1
ATOM 2262 C C . LEU A 1 274 ? -30.148 17.883 11.459 1.00 82.62 274 LEU A C 1
ATOM 2264 O O . LEU A 1 274 ? -30.548 18.229 12.565 1.00 82.62 274 LEU A O 1
ATOM 2268 N N . TYR A 1 275 ? -30.778 18.234 10.336 1.00 84.19 275 TYR A N 1
ATOM 2269 C CA . TYR A 1 275 ? -32.012 19.020 10.329 1.00 84.19 275 TYR A CA 1
ATOM 2270 C C . TYR A 1 275 ? -33.179 18.281 11.003 1.00 84.19 275 TYR A C 1
ATOM 2272 O O . TYR A 1 275 ? -33.910 18.876 11.796 1.00 84.19 275 TYR A O 1
ATOM 2280 N N . ILE A 1 276 ? -33.335 16.977 10.739 1.00 81.00 276 ILE A N 1
ATOM 2281 C CA . ILE A 1 276 ? -34.337 16.132 11.412 1.00 81.00 276 ILE A CA 1
ATOM 2282 C C . ILE A 1 276 ? -34.071 16.086 12.922 1.00 81.00 276 ILE A C 1
ATOM 2284 O O . ILE A 1 276 ? -34.999 16.257 13.709 1.00 81.00 276 ILE A O 1
ATOM 2288 N N . LEU A 1 277 ? -32.812 15.896 13.327 1.00 77.25 277 LEU A N 1
ATOM 2289 C CA . LEU A 1 277 ? -32.409 15.887 14.735 1.00 77.25 277 LEU A CA 1
ATOM 2290 C C . LEU A 1 277 ? -32.615 17.245 15.409 1.00 77.25 277 LEU A C 1
ATOM 2292 O O . LEU A 1 277 ? -33.032 17.273 16.556 1.00 77.25 277 LEU A O 1
ATOM 2296 N N . PHE A 1 278 ? -32.380 18.357 14.709 1.00 76.19 278 PHE A N 1
ATOM 2297 C CA . PHE A 1 278 ? -32.618 19.704 15.231 1.00 76.19 278 PHE A CA 1
ATOM 2298 C C . PHE A 1 278 ? -34.107 19.988 15.465 1.00 76.19 278 PHE A C 1
ATOM 2300 O O . PHE A 1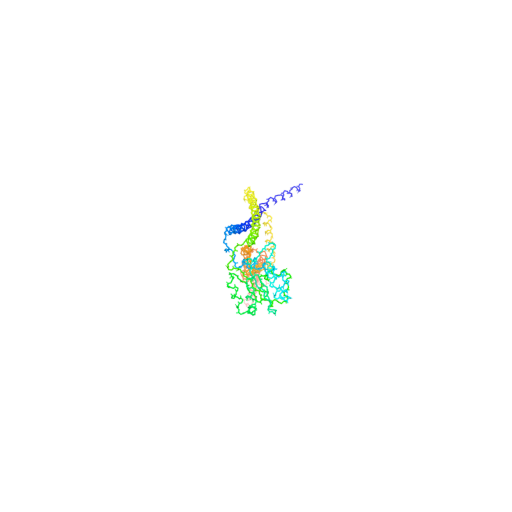 278 ? -34.467 20.656 16.430 1.00 76.19 278 PHE A O 1
ATOM 2307 N N . LYS A 1 279 ? -34.989 19.467 14.599 1.00 77.44 279 LYS A N 1
ATOM 2308 C CA . LYS A 1 279 ? -36.444 19.561 14.800 1.00 77.44 279 LYS A CA 1
ATOM 2309 C C . LYS A 1 279 ? -36.963 18.690 15.946 1.00 77.44 279 LYS A C 1
ATOM 2311 O O . LYS A 1 279 ? -38.075 18.922 16.413 1.00 77.44 279 LYS A O 1
ATOM 2316 N N . LEU A 1 280 ? -36.203 17.685 16.372 1.00 74.69 280 LEU A N 1
ATOM 2317 C CA . LEU A 1 280 ? -36.533 16.848 17.519 1.00 74.69 280 LEU A CA 1
ATOM 2318 C C . LEU A 1 280 ? -36.009 17.526 18.792 1.00 74.69 280 LEU A C 1
ATOM 2320 O O . LEU A 1 280 ? -34.833 17.854 18.894 1.00 74.69 280 LEU A O 1
ATOM 2324 N N . ASP A 1 281 ? -36.886 17.744 19.770 1.00 66.38 281 ASP A N 1
ATOM 2325 C CA . ASP A 1 281 ? -36.539 18.427 21.019 1.00 66.38 281 ASP A CA 1
ATOM 2326 C C . ASP A 1 281 ? -35.364 17.727 21.745 1.00 66.38 281 ASP A C 1
ATOM 2328 O O . ASP A 1 281 ? -35.423 16.529 22.045 1.00 66.38 281 ASP A O 1
ATOM 2332 N N . LEU A 1 282 ? -34.291 18.472 22.044 1.00 60.81 282 LEU A N 1
ATOM 2333 C CA . LEU A 1 282 ? -33.063 17.976 22.689 1.00 60.81 282 LEU A CA 1
ATOM 2334 C C . LEU A 1 282 ? -33.345 17.289 24.030 1.00 60.81 282 LEU A C 1
ATOM 2336 O O . LEU A 1 282 ? -32.660 16.332 24.401 1.00 60.81 282 LEU A O 1
ATOM 2340 N N . LYS A 1 283 ? -34.373 17.753 24.746 1.00 63.56 283 LYS A N 1
ATOM 2341 C CA . LYS A 1 283 ? -34.776 17.184 26.034 1.00 63.56 283 LYS A CA 1
ATOM 2342 C C . LYS A 1 283 ? -35.364 15.779 25.860 1.00 63.56 283 LYS A C 1
ATOM 2344 O O . LYS A 1 283 ? -34.935 14.853 26.549 1.00 63.56 283 LYS A O 1
ATOM 2349 N N . ASN A 1 284 ? -36.222 15.603 24.851 1.00 64.44 284 ASN A N 1
ATOM 2350 C CA . ASN A 1 284 ? -36.763 14.299 24.463 1.00 64.44 284 ASN A CA 1
ATOM 2351 C C . ASN A 1 284 ? -35.670 13.351 23.962 1.00 64.44 284 ASN A C 1
ATOM 2353 O O . ASN A 1 284 ? -35.743 12.158 24.223 1.00 64.44 284 ASN A O 1
ATOM 2357 N N . ILE A 1 285 ? -34.631 13.843 23.278 1.00 63.22 285 ILE A N 1
ATOM 2358 C CA . ILE A 1 285 ? -33.521 12.991 22.816 1.00 63.22 285 ILE A CA 1
ATOM 2359 C C . ILE A 1 285 ? -32.743 12.399 23.999 1.00 63.22 285 ILE A C 1
ATOM 2361 O O . ILE A 1 285 ? -32.424 11.212 23.972 1.00 63.22 285 ILE A O 1
ATOM 2365 N N . ILE A 1 286 ? -32.449 13.187 25.039 1.00 61.72 286 ILE A N 1
ATOM 2366 C CA . ILE A 1 286 ? -31.717 12.713 26.229 1.00 61.72 286 ILE A CA 1
ATOM 2367 C C . ILE A 1 286 ? -32.553 11.695 27.018 1.00 61.72 286 ILE A C 1
ATOM 2369 O O . ILE A 1 286 ? -32.026 10.680 27.483 1.00 61.72 286 ILE A O 1
ATOM 2373 N N . GLU A 1 287 ? -33.852 11.947 27.155 1.00 63.31 287 GLU A N 1
ATOM 2374 C CA . GLU A 1 287 ? -34.781 11.050 27.845 1.00 63.31 287 GLU A CA 1
ATOM 2375 C C . GLU A 1 287 ? -34.988 9.743 27.058 1.00 63.31 287 GLU A C 1
ATOM 2377 O O . GLU A 1 287 ? -34.849 8.649 27.610 1.00 63.31 287 GLU A O 1
ATOM 2382 N N . ASN A 1 288 ? -35.133 9.838 25.735 1.00 61.91 288 ASN A N 1
ATOM 2383 C CA . ASN A 1 288 ? -35.155 8.692 24.826 1.00 61.91 288 ASN A CA 1
ATOM 2384 C C . ASN A 1 288 ? -33.829 7.923 24.807 1.00 61.91 288 ASN A C 1
ATOM 2386 O O . ASN A 1 288 ? -33.832 6.707 24.650 1.00 61.91 288 ASN A O 1
ATOM 2390 N N . PHE A 1 289 ? -32.684 8.581 25.011 1.00 61.16 289 PHE A N 1
ATOM 2391 C CA . PHE A 1 289 ? -31.396 7.894 25.140 1.00 61.16 289 PHE A CA 1
ATOM 2392 C C . PHE A 1 289 ? -31.348 6.991 26.370 1.00 61.16 289 PHE A C 1
ATOM 2394 O O . PHE A 1 289 ? -30.831 5.879 26.283 1.00 61.16 289 PHE A O 1
ATOM 2401 N N . LYS A 1 290 ? -31.908 7.444 27.499 1.00 60.34 290 LYS A N 1
ATOM 2402 C CA . LYS A 1 290 ? -32.030 6.634 28.720 1.00 60.34 290 LYS A CA 1
ATOM 2403 C C . LYS A 1 290 ? -33.035 5.489 28.561 1.00 60.34 290 LYS A C 1
ATOM 2405 O O . LYS A 1 290 ? -32.838 4.436 29.157 1.00 60.34 290 LYS A O 1
ATOM 2410 N N . ASN A 1 291 ? -34.062 5.662 27.731 1.00 62.03 291 ASN A N 1
ATOM 2411 C CA . ASN A 1 291 ? -35.093 4.642 27.497 1.00 62.03 291 ASN A CA 1
ATOM 2412 C C . ASN A 1 291 ? -34.811 3.747 26.274 1.00 62.03 291 ASN A C 1
ATOM 2414 O O . ASN A 1 291 ? -35.481 2.738 26.060 1.00 62.03 291 ASN A O 1
ATOM 2418 N N . GLY A 1 292 ? -33.802 4.086 25.472 1.00 66.69 292 GLY A N 1
ATOM 2419 C CA . GLY A 1 292 ? -33.514 3.423 24.209 1.00 66.69 292 GLY A CA 1
ATOM 2420 C C . GLY A 1 292 ? -33.020 1.987 24.378 1.00 66.69 292 GLY A C 1
ATOM 2421 O O . GLY A 1 292 ? -32.296 1.653 25.320 1.00 66.69 292 GLY A O 1
ATOM 2422 N N . TYR A 1 293 ? -33.336 1.133 23.396 1.00 61.06 293 TYR A N 1
ATOM 2423 C CA . TYR A 1 293 ? -32.924 -0.276 23.385 1.00 61.06 293 TYR A CA 1
ATOM 2424 C C . TYR A 1 293 ? -31.413 -0.470 23.540 1.00 61.06 293 TYR A C 1
ATOM 2426 O O . TYR A 1 293 ? -31.012 -1.456 24.146 1.00 61.06 293 TYR A O 1
ATOM 2434 N N . LEU A 1 294 ? -30.566 0.441 23.043 1.00 58.59 294 LEU A N 1
ATOM 2435 C CA . LEU A 1 294 ? -29.113 0.340 23.222 1.00 58.59 294 LEU A CA 1
ATOM 2436 C C . LEU A 1 294 ? -28.683 0.605 24.662 1.00 58.59 294 LEU A C 1
ATOM 2438 O O . LEU A 1 294 ? -27.933 -0.195 25.204 1.00 58.59 294 LEU A O 1
ATOM 2442 N N . TYR A 1 295 ? -29.173 1.667 25.305 1.00 68.38 295 TYR A N 1
ATOM 2443 C CA . TYR A 1 295 ? -28.881 1.912 26.719 1.00 68.38 295 TYR A CA 1
ATOM 2444 C C . TYR A 1 295 ? -29.425 0.781 27.594 1.00 68.38 295 TYR A C 1
ATOM 2446 O O . TYR A 1 295 ? -28.718 0.265 28.460 1.00 68.38 295 TYR A O 1
ATOM 2454 N N . SER A 1 296 ? -30.641 0.311 27.303 1.00 68.06 296 SER A N 1
ATOM 2455 C CA . SER A 1 296 ? -31.204 -0.871 27.952 1.00 68.06 296 SER A CA 1
ATOM 2456 C C . SER A 1 296 ? -30.323 -2.106 27.718 1.00 68.06 296 SER A C 1
ATOM 2458 O O . SER A 1 296 ? -29.943 -2.774 28.668 1.00 68.06 296 SER A O 1
ATOM 2460 N N . SER A 1 297 ? -29.873 -2.372 26.491 1.00 67.06 297 SER A N 1
ATOM 2461 C CA . SER A 1 297 ? -28.975 -3.499 26.190 1.00 67.06 297 SER A CA 1
ATOM 2462 C C . SER A 1 297 ? -27.626 -3.374 26.905 1.00 67.06 297 SER A C 1
ATOM 2464 O O . SER A 1 297 ? -27.141 -4.348 27.471 1.00 67.06 297 SER A O 1
ATOM 2466 N N . PHE A 1 298 ? -27.035 -2.178 26.948 1.00 68.00 298 PHE A N 1
ATOM 2467 C CA . PHE A 1 298 ? -25.802 -1.905 27.688 1.00 68.00 298 PHE A CA 1
ATOM 2468 C C . PHE A 1 298 ? -25.983 -2.121 29.192 1.00 68.00 298 PHE A C 1
ATOM 2470 O O . PHE A 1 298 ? -25.143 -2.758 29.824 1.00 68.00 298 PHE A O 1
ATOM 2477 N N . THR A 1 299 ? -27.082 -1.639 29.770 1.00 73.00 299 THR A N 1
ATOM 2478 C CA . THR A 1 299 ? -27.405 -1.863 31.188 1.00 73.00 299 THR A CA 1
ATOM 2479 C C . THR A 1 299 ? -27.703 -3.333 31.473 1.00 73.00 299 THR A C 1
ATOM 2481 O O . THR A 1 299 ? -27.243 -3.842 32.491 1.00 73.00 299 THR A O 1
ATOM 2484 N N . TYR A 1 300 ? -28.351 -4.058 30.557 1.00 78.56 300 TYR A N 1
ATOM 2485 C CA . TYR A 1 300 ? -28.501 -5.512 30.627 1.00 78.56 300 TYR A CA 1
ATOM 2486 C C . TYR A 1 300 ? -27.149 -6.224 30.611 1.00 78.56 300 TYR A C 1
ATOM 2488 O O . TYR A 1 300 ? -26.938 -7.095 31.447 1.00 78.56 300 TYR A O 1
ATOM 2496 N N . ILE A 1 301 ? -26.220 -5.850 29.726 1.00 77.38 301 ILE A N 1
ATOM 2497 C CA . ILE A 1 301 ? -24.870 -6.436 29.663 1.00 77.38 301 ILE A CA 1
ATOM 2498 C C . ILE A 1 301 ? -24.099 -6.158 30.958 1.00 77.38 301 ILE A C 1
ATOM 2500 O O . ILE A 1 301 ? -23.490 -7.070 31.516 1.00 77.38 301 ILE A O 1
ATOM 2504 N N . ILE A 1 302 ? -24.148 -4.923 31.468 1.00 78.62 302 ILE A N 1
ATOM 2505 C CA . ILE A 1 302 ? -23.491 -4.546 32.726 1.00 78.62 302 ILE A CA 1
ATOM 2506 C C . ILE A 1 302 ? -24.086 -5.338 33.893 1.00 78.62 302 ILE A C 1
ATOM 2508 O O . ILE A 1 302 ? -23.344 -5.964 34.640 1.00 78.62 302 ILE A O 1
ATOM 2512 N N . ASN A 1 303 ? -25.411 -5.377 34.015 1.00 79.06 303 ASN A N 1
ATOM 2513 C CA . ASN A 1 303 ? -26.108 -6.087 35.086 1.00 79.06 303 ASN A CA 1
ATOM 2514 C C . ASN A 1 303 ? -25.904 -7.612 34.991 1.00 79.06 303 ASN A C 1
ATOM 2516 O O . ASN A 1 303 ? -25.736 -8.299 35.999 1.00 79.06 303 ASN A O 1
ATOM 2520 N N . TRP A 1 304 ? -25.864 -8.150 33.770 1.00 83.56 304 TRP A N 1
ATOM 2521 C CA . TRP A 1 304 ? -25.512 -9.542 33.498 1.00 83.56 304 TRP A CA 1
ATOM 2522 C C . TRP A 1 304 ? -24.090 -9.841 33.963 1.00 83.56 304 TRP A C 1
ATOM 2524 O O . TRP A 1 304 ? -23.878 -10.841 34.646 1.00 83.56 304 TRP A O 1
ATOM 2534 N N . PHE A 1 305 ? -23.135 -8.961 33.656 1.00 82.50 305 PHE A N 1
ATOM 2535 C CA . PHE A 1 305 ? -21.747 -9.095 34.086 1.00 82.50 305 PHE A CA 1
ATOM 2536 C C . PHE A 1 305 ? -21.615 -8.984 35.610 1.00 82.50 305 PHE A C 1
ATOM 2538 O O . PHE A 1 305 ? -20.955 -9.818 36.227 1.00 82.50 305 PHE A O 1
ATOM 2545 N N . GLU A 1 306 ? -22.300 -8.031 36.245 1.00 79.94 306 GLU A N 1
ATOM 2546 C CA . GLU A 1 306 ? -22.326 -7.849 37.703 1.00 79.94 306 GLU A CA 1
ATOM 2547 C C . GLU A 1 306 ? -22.898 -9.058 38.453 1.00 79.94 306 GLU A C 1
ATOM 2549 O O . GLU A 1 306 ? -22.468 -9.345 39.570 1.00 79.94 306 GLU A O 1
ATOM 2554 N N . ASN A 1 307 ? -23.799 -9.826 37.840 1.00 79.44 307 ASN A N 1
ATOM 2555 C CA . ASN A 1 307 ? -24.354 -11.037 38.446 1.00 79.44 307 ASN A CA 1
ATOM 2556 C C . ASN A 1 307 ? -23.425 -12.264 38.348 1.00 79.44 307 ASN A C 1
ATOM 2558 O O . ASN A 1 307 ? -23.673 -13.270 39.021 1.00 79.44 307 ASN A O 1
ATOM 2562 N N . ARG A 1 308 ? -22.366 -12.222 37.525 1.00 85.19 308 ARG A N 1
ATOM 2563 C CA . ARG A 1 308 ? -21.446 -13.357 37.341 1.00 85.19 308 ARG A CA 1
ATOM 2564 C C . ARG A 1 308 ? -20.525 -13.571 38.543 1.00 85.19 308 ARG A C 1
ATOM 2566 O O . ARG A 1 308 ? -20.330 -12.692 39.385 1.00 85.19 308 ARG A O 1
ATOM 2573 N N . ASN A 1 309 ? -19.943 -14.767 38.607 1.00 85.62 309 ASN A N 1
ATOM 2574 C CA . ASN A 1 309 ? -19.013 -15.158 39.665 1.00 85.62 309 ASN A CA 1
ATOM 2575 C C . ASN A 1 309 ? -17.755 -14.275 39.651 1.00 85.62 309 ASN A C 1
ATOM 2577 O O . ASN A 1 309 ? -17.319 -13.814 38.595 1.00 85.62 309 ASN A O 1
ATOM 2581 N N . THR A 1 310 ? -17.150 -14.075 40.821 1.00 84.75 310 THR A N 1
ATOM 2582 C CA . THR A 1 310 ? -15.932 -13.262 40.991 1.00 84.75 310 THR A CA 1
ATOM 2583 C C . THR A 1 310 ? -14.778 -13.767 40.122 1.00 84.75 310 THR A C 1
ATOM 2585 O O . THR A 1 310 ? -14.144 -12.970 39.437 1.00 84.75 310 THR A O 1
ATOM 2588 N N . LEU A 1 311 ? -14.578 -15.088 40.046 1.00 83.62 311 LEU A N 1
ATOM 2589 C CA . LEU A 1 311 ? -13.566 -15.709 39.179 1.00 83.62 311 LEU A CA 1
ATOM 2590 C C . LEU A 1 311 ? -13.765 -15.374 37.696 1.00 83.62 311 LEU A C 1
ATOM 2592 O O . LEU A 1 311 ? -12.815 -15.009 37.015 1.00 83.62 311 LEU A O 1
ATOM 2596 N N . PHE A 1 312 ? -15.004 -15.433 37.202 1.00 85.88 312 PHE A N 1
ATOM 2597 C CA . PHE A 1 312 ? -15.313 -15.102 35.807 1.00 85.88 312 PHE A CA 1
ATOM 2598 C C . PHE A 1 312 ? -14.948 -13.648 35.475 1.00 85.88 312 PHE A C 1
ATOM 2600 O O . PHE A 1 312 ? -14.391 -13.370 34.415 1.00 85.88 312 PHE A O 1
ATOM 2607 N N . LYS A 1 313 ? -15.212 -12.722 36.404 1.00 84.06 313 LYS A N 1
ATOM 2608 C CA . LYS A 1 313 ? -14.864 -11.302 36.248 1.00 84.06 313 LYS A CA 1
ATOM 2609 C C . LYS A 1 313 ? -13.351 -11.099 36.203 1.00 84.06 313 LYS A C 1
ATOM 2611 O O . LYS A 1 313 ? -12.873 -10.396 35.318 1.00 84.06 313 LYS A O 1
ATOM 2616 N N . ILE A 1 314 ? -12.609 -11.742 37.108 1.00 86.62 314 ILE A N 1
ATOM 2617 C CA . ILE A 1 314 ? -11.138 -11.688 37.134 1.00 86.62 314 ILE A CA 1
ATOM 2618 C C . ILE A 1 314 ? -10.563 -12.214 35.815 1.00 86.62 314 ILE A C 1
ATOM 2620 O O . ILE A 1 314 ? -9.744 -11.533 35.205 1.00 86.62 314 ILE A O 1
ATOM 2624 N N . ILE A 1 315 ? -11.044 -13.367 35.334 1.00 88.38 315 ILE A N 1
ATOM 2625 C CA . ILE A 1 315 ? -10.610 -13.951 34.056 1.00 88.38 315 ILE A CA 1
ATOM 2626 C C . ILE A 1 315 ? -10.832 -12.966 32.904 1.00 88.38 315 ILE A C 1
ATOM 2628 O O . ILE A 1 315 ? -9.927 -12.766 32.100 1.00 88.38 315 ILE A O 1
ATOM 2632 N N . ILE A 1 316 ? -11.994 -12.309 32.836 1.00 88.06 316 ILE A N 1
ATOM 2633 C CA . ILE A 1 316 ? -12.278 -11.332 31.775 1.00 88.06 316 ILE A CA 1
ATOM 2634 C C . ILE A 1 316 ? -11.366 -10.110 31.860 1.00 88.06 316 ILE A C 1
ATOM 2636 O O . ILE A 1 316 ? -10.847 -9.684 30.832 1.00 88.06 316 ILE A O 1
ATOM 2640 N N . TYR A 1 317 ? -11.149 -9.544 33.049 1.00 88.44 317 TYR A N 1
ATOM 2641 C CA . TYR A 1 317 ? -10.256 -8.392 33.186 1.00 88.44 317 TYR A CA 1
ATOM 2642 C C . TYR A 1 317 ? -8.814 -8.739 32.792 1.00 88.44 317 TYR A C 1
ATOM 2644 O O . TYR A 1 317 ? -8.186 -7.976 32.059 1.00 88.44 317 TYR A O 1
ATOM 2652 N N . VAL A 1 318 ? -8.316 -9.910 33.204 1.00 88.94 318 VAL A N 1
ATOM 2653 C CA . VAL A 1 318 ? -6.982 -10.402 32.822 1.00 88.94 318 VAL A CA 1
ATOM 2654 C C . VAL A 1 318 ? -6.900 -10.670 31.320 1.00 88.94 318 VAL A C 1
ATOM 2656 O O . VAL A 1 318 ? -5.921 -10.283 30.690 1.00 88.94 318 VAL A O 1
ATOM 2659 N N . PHE A 1 319 ? -7.932 -11.277 30.728 1.00 89.50 319 PHE A N 1
ATOM 2660 C CA . PHE A 1 319 ? -8.001 -11.529 29.289 1.00 89.50 319 PHE A CA 1
ATOM 2661 C C . PHE A 1 319 ? -8.007 -10.231 28.471 1.00 89.50 319 PHE A C 1
ATOM 2663 O O . PHE A 1 319 ? -7.301 -10.125 27.474 1.00 89.50 319 PHE A O 1
ATOM 2670 N N . LEU A 1 320 ? -8.769 -9.218 28.894 1.00 88.31 320 LEU A N 1
ATOM 2671 C CA . LEU A 1 320 ? -8.778 -7.914 28.226 1.00 88.31 320 LEU A CA 1
ATOM 2672 C C . LEU A 1 320 ? -7.401 -7.247 28.293 1.00 88.31 320 LEU A C 1
ATOM 2674 O O . LEU A 1 320 ? -6.930 -6.717 27.287 1.00 88.31 320 LEU A O 1
ATOM 2678 N N . LEU A 1 321 ? -6.727 -7.326 29.445 1.00 87.31 321 LEU A N 1
ATOM 2679 C CA . LEU A 1 321 ? -5.372 -6.807 29.605 1.00 87.31 321 LEU A CA 1
ATOM 2680 C C . LEU A 1 321 ? -4.367 -7.563 28.719 1.00 87.31 321 LEU A C 1
ATOM 2682 O O . LEU A 1 321 ? -3.610 -6.934 27.982 1.00 87.31 321 LEU A O 1
ATOM 2686 N N . SER A 1 322 ? -4.380 -8.898 28.716 1.00 87.00 322 SER A N 1
ATOM 2687 C CA . SER A 1 322 ? -3.460 -9.687 27.886 1.00 87.00 322 SER A CA 1
ATOM 2688 C C . SER A 1 322 ? -3.695 -9.464 26.391 1.00 87.00 322 SER A C 1
ATOM 2690 O O . SER A 1 322 ? -2.736 -9.325 25.633 1.00 87.00 322 SER A O 1
ATOM 2692 N N . LEU A 1 323 ? -4.955 -9.325 25.970 1.00 89.38 323 LEU A N 1
ATOM 2693 C CA . LEU A 1 323 ? -5.315 -8.996 24.596 1.00 89.38 323 LEU A CA 1
ATOM 2694 C C . LEU A 1 323 ? -4.824 -7.596 24.204 1.00 89.38 323 LEU A C 1
ATOM 2696 O O . LEU A 1 323 ? -4.290 -7.430 23.112 1.00 89.38 323 LEU A O 1
ATOM 2700 N N . THR A 1 324 ? -4.923 -6.595 25.090 1.00 87.69 324 THR A N 1
ATOM 2701 C CA . THR A 1 324 ? -4.354 -5.262 24.809 1.00 87.69 324 THR A CA 1
ATOM 2702 C C . THR A 1 324 ? -2.841 -5.317 24.591 1.00 87.69 324 THR A C 1
ATOM 2704 O O . THR A 1 324 ? -2.350 -4.735 23.625 1.00 87.69 324 THR A O 1
ATOM 2707 N N . LEU A 1 325 ? -2.112 -6.070 25.421 1.00 88.31 325 LEU A N 1
ATOM 2708 C CA . LEU A 1 325 ? -0.663 -6.244 25.291 1.00 88.31 325 LEU A CA 1
ATOM 2709 C C . LEU A 1 325 ? -0.290 -6.984 24.001 1.00 88.31 325 LEU A C 1
ATOM 2711 O O . LEU A 1 325 ? 0.647 -6.580 23.317 1.00 88.31 325 LEU A O 1
ATOM 2715 N N . LEU A 1 326 ? -1.053 -8.017 23.630 1.00 88.44 326 LEU A N 1
ATOM 2716 C CA . LEU A 1 326 ? -0.858 -8.757 22.383 1.00 88.44 326 LEU A CA 1
ATOM 2717 C C . LEU A 1 326 ? -1.014 -7.847 21.157 1.00 88.44 326 LEU A C 1
ATOM 2719 O O . LEU A 1 326 ? -0.169 -7.872 20.265 1.00 88.44 326 LEU A O 1
ATOM 2723 N N . ILE A 1 327 ? -2.065 -7.022 21.107 1.00 86.25 327 ILE A N 1
ATOM 2724 C CA . ILE A 1 327 ? -2.296 -6.132 19.960 1.00 86.25 327 ILE A CA 1
ATOM 2725 C C . ILE A 1 327 ? -1.189 -5.068 19.876 1.00 86.25 327 ILE A C 1
ATOM 2727 O O . ILE A 1 327 ? -0.714 -4.775 18.780 1.00 86.25 327 ILE A O 1
ATOM 2731 N N . ILE A 1 328 ? -0.727 -4.533 21.013 1.00 86.38 328 ILE A N 1
ATOM 2732 C CA . ILE A 1 328 ? 0.418 -3.608 21.052 1.00 86.38 328 ILE A CA 1
ATOM 2733 C C . ILE A 1 328 ? 1.686 -4.295 20.525 1.00 86.38 328 ILE A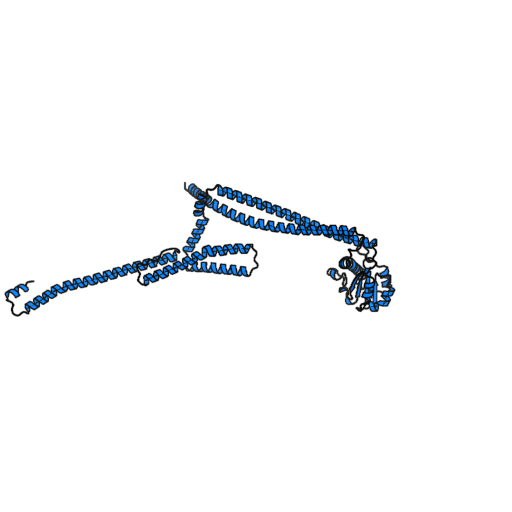 C 1
ATOM 2735 O O . ILE A 1 328 ? 2.397 -3.707 19.712 1.00 86.38 328 ILE A O 1
ATOM 2739 N N . ALA A 1 329 ? 1.952 -5.541 20.926 1.00 85.44 329 ALA A N 1
ATOM 2740 C CA . ALA A 1 329 ? 3.106 -6.297 20.446 1.00 85.44 329 ALA A CA 1
ATOM 2741 C C . ALA A 1 329 ? 3.042 -6.527 18.927 1.00 85.44 329 ALA A C 1
ATOM 2743 O O . ALA A 1 329 ? 3.988 -6.184 18.221 1.00 85.44 329 ALA A O 1
ATOM 2744 N N . ILE A 1 330 ? 1.911 -7.017 18.403 1.00 84.62 330 ILE A N 1
ATOM 2745 C CA . ILE A 1 330 ? 1.700 -7.194 16.954 1.00 84.62 330 ILE A CA 1
ATOM 2746 C C . ILE A 1 330 ? 1.940 -5.875 16.217 1.00 84.62 330 ILE A C 1
ATOM 2748 O O . ILE A 1 330 ? 2.594 -5.848 15.176 1.00 84.62 330 ILE A O 1
ATOM 2752 N N . PHE A 1 331 ? 1.447 -4.770 16.775 1.00 80.81 331 PHE A N 1
ATOM 2753 C CA . PHE A 1 331 ? 1.608 -3.456 16.181 1.00 80.81 331 PHE A CA 1
ATOM 2754 C C . PHE A 1 331 ? 3.070 -3.005 16.117 1.00 80.81 331 PHE A C 1
ATOM 2756 O O . PHE A 1 331 ? 3.487 -2.529 15.066 1.00 80.81 331 PHE A O 1
ATOM 2763 N N . LEU A 1 332 ? 3.851 -3.198 17.185 1.00 81.25 332 LEU A N 1
ATOM 2764 C CA . LEU A 1 332 ? 5.281 -2.862 17.206 1.00 81.25 332 LEU A CA 1
ATOM 2765 C C . LEU A 1 332 ? 6.091 -3.657 16.172 1.00 81.25 332 LEU A C 1
ATOM 2767 O O . LEU A 1 332 ? 7.040 -3.121 15.609 1.00 81.25 332 LEU A O 1
ATOM 2771 N N . PHE A 1 333 ? 5.707 -4.907 15.897 1.00 80.31 333 PHE A N 1
ATOM 2772 C CA . PHE A 1 333 ? 6.372 -5.750 14.896 1.00 80.31 333 PHE A CA 1
ATOM 2773 C C . PHE A 1 333 ? 5.870 -5.531 13.460 1.00 80.31 333 PHE A C 1
ATOM 2775 O O . PHE A 1 333 ? 6.544 -5.924 12.509 1.00 80.31 333 PHE A O 1
ATOM 2782 N N . SER A 1 334 ? 4.701 -4.914 13.272 1.00 75.31 334 SER A N 1
ATOM 2783 C CA . SER A 1 334 ? 4.099 -4.718 11.950 1.00 75.31 334 SER A CA 1
ATOM 2784 C C . SER A 1 334 ? 4.312 -3.297 11.413 1.00 75.31 334 SER A C 1
ATOM 2786 O O . SER A 1 334 ? 3.979 -2.314 12.072 1.00 75.31 334 SER A O 1
ATOM 2788 N N . ASN A 1 335 ? 4.750 -3.161 10.157 1.00 73.94 335 ASN A N 1
ATOM 2789 C CA . ASN A 1 335 ? 4.757 -1.878 9.435 1.00 73.94 335 ASN A CA 1
ATOM 2790 C C . ASN A 1 335 ? 3.335 -1.502 8.957 1.00 73.94 335 ASN A C 1
ATOM 2792 O O . ASN A 1 335 ? 3.078 -1.347 7.764 1.00 73.94 335 ASN A O 1
ATOM 2796 N N . CYS A 1 336 ? 2.377 -1.415 9.884 1.00 67.19 336 CYS A N 1
ATOM 2797 C CA . CYS A 1 336 ? 0.971 -1.165 9.566 1.00 67.19 336 CYS A CA 1
ATOM 2798 C C . CYS A 1 336 ? 0.677 0.295 9.175 1.00 67.19 336 CYS A C 1
ATOM 2800 O O . CYS A 1 336 ? 1.296 1.251 9.652 1.00 67.19 336 CYS A O 1
ATOM 2802 N N . THR A 1 337 ? -0.344 0.459 8.327 1.00 73.44 337 THR A N 1
ATOM 2803 C CA . THR A 1 337 ? -0.815 1.751 7.801 1.00 73.44 337 THR A CA 1
ATOM 2804 C C . THR A 1 337 ? -1.397 2.667 8.888 1.00 73.44 337 THR A C 1
ATOM 2806 O O . THR A 1 337 ? -1.795 2.227 9.969 1.00 73.44 337 THR A O 1
ATOM 2809 N N . SER A 1 338 ? -1.500 3.968 8.590 1.00 71.38 338 SER A N 1
ATOM 2810 C CA . SER A 1 338 ? -2.017 5.000 9.508 1.00 71.38 338 SER A CA 1
ATOM 2811 C C . SER A 1 338 ? -3.425 4.713 10.055 1.00 71.38 338 SER A C 1
ATOM 2813 O O . SER A 1 338 ? -3.726 5.094 11.184 1.00 71.38 338 SER A O 1
ATOM 2815 N N . LYS A 1 339 ? -4.270 3.986 9.309 1.00 72.75 339 LYS A N 1
ATOM 2816 C CA . LYS A 1 339 ? -5.649 3.655 9.711 1.00 72.75 339 LYS A CA 1
ATOM 2817 C C . LYS A 1 339 ? -5.713 2.705 10.914 1.00 72.75 339 LYS A C 1
ATOM 2819 O O . LYS A 1 339 ? -6.546 2.900 11.796 1.00 72.75 339 LYS A O 1
ATOM 2824 N N . PHE A 1 340 ? -4.809 1.725 11.005 1.00 77.62 340 PHE A N 1
ATOM 2825 C CA . PHE A 1 340 ? -4.775 0.792 12.140 1.00 77.62 340 PHE A CA 1
ATOM 2826 C C . PHE A 1 340 ? -4.335 1.469 13.442 1.00 77.62 340 PHE A C 1
ATOM 2828 O O . PHE A 1 340 ? -4.815 1.095 14.511 1.00 77.62 340 PHE A O 1
ATOM 2835 N N . LYS A 1 341 ? -3.497 2.515 13.358 1.00 76.50 341 LYS A N 1
ATOM 2836 C CA . LYS A 1 341 ? -3.038 3.281 14.530 1.00 76.50 341 LYS A CA 1
ATOM 2837 C C . LYS A 1 341 ? -4.201 3.949 15.268 1.00 76.50 341 LYS A C 1
ATOM 2839 O O . LYS A 1 341 ? -4.241 3.937 16.494 1.00 76.50 341 LYS A O 1
ATOM 2844 N N . LEU A 1 342 ? -5.165 4.491 14.521 1.00 75.38 342 LEU A N 1
ATOM 2845 C CA . LEU A 1 342 ? -6.329 5.176 15.087 1.00 75.38 342 LEU A CA 1
ATOM 2846 C C . LEU A 1 342 ? -7.275 4.204 15.809 1.00 75.38 342 LEU A C 1
ATOM 2848 O O . LEU A 1 342 ? -7.728 4.493 16.913 1.00 75.38 342 LEU A O 1
ATOM 2852 N N . ILE A 1 343 ? -7.519 3.025 15.230 1.00 80.31 343 ILE A N 1
ATOM 2853 C CA . ILE A 1 343 ? -8.349 1.978 15.852 1.00 80.31 343 ILE A CA 1
ATOM 2854 C C . ILE A 1 343 ? -7.714 1.492 17.163 1.00 80.31 343 ILE A C 1
ATOM 2856 O O . ILE A 1 343 ? -8.393 1.373 18.183 1.00 80.31 343 ILE A O 1
ATOM 2860 N N . LEU A 1 344 ? -6.398 1.273 17.151 1.00 83.12 344 LEU A N 1
ATOM 2861 C CA . LEU A 1 344 ? -5.616 0.899 18.328 1.00 83.12 344 LEU A CA 1
ATOM 2862 C C . LEU A 1 344 ? -5.687 1.941 19.443 1.00 83.12 344 LEU A C 1
ATOM 2864 O O . LEU A 1 344 ? -5.897 1.595 20.604 1.00 83.12 344 LEU A O 1
ATOM 2868 N N . PHE A 1 345 ? -5.554 3.217 19.086 1.00 79.44 345 PHE A N 1
ATOM 2869 C CA . PHE A 1 345 ? -5.643 4.314 20.041 1.00 79.44 345 PHE A CA 1
ATOM 2870 C C . PHE A 1 345 ? -7.009 4.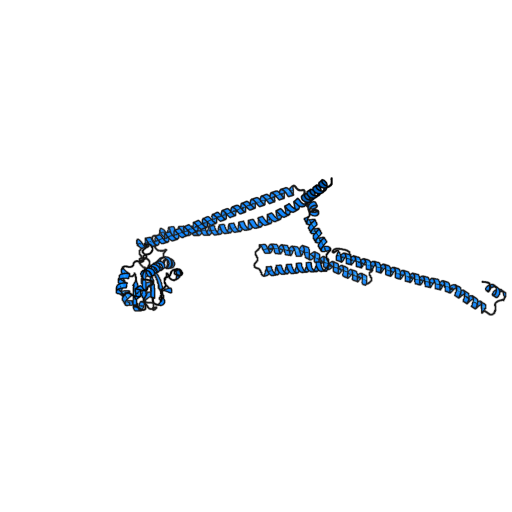353 20.743 1.00 79.44 345 PHE A C 1
ATOM 2872 O O . PHE A 1 345 ? -7.072 4.446 21.968 1.00 79.44 345 PHE A O 1
ATOM 2879 N N . ILE A 1 346 ? -8.100 4.187 19.987 1.00 81.81 346 ILE A N 1
ATOM 2880 C CA . ILE A 1 346 ? -9.462 4.126 20.539 1.00 81.81 346 ILE A CA 1
ATOM 2881 C C . ILE A 1 346 ? -9.625 2.918 21.475 1.00 81.81 346 ILE A C 1
ATOM 2883 O O . ILE A 1 346 ? -10.203 3.052 22.554 1.00 81.81 346 ILE A O 1
ATOM 2887 N N . TRP A 1 347 ? -9.088 1.751 21.105 1.00 85.06 347 TRP A N 1
ATOM 2888 C CA . TRP A 1 347 ? -9.136 0.543 21.937 1.00 85.06 347 TRP A CA 1
ATOM 2889 C C . TRP A 1 347 ? -8.393 0.713 23.271 1.00 85.06 347 TRP A C 1
ATOM 2891 O O . TRP A 1 347 ? -8.893 0.314 24.328 1.00 85.06 347 TRP A O 1
ATOM 2901 N N . ILE A 1 348 ? -7.206 1.324 23.241 1.00 83.94 348 ILE A N 1
ATOM 2902 C CA . ILE A 1 348 ? -6.405 1.596 24.441 1.00 83.94 348 ILE A CA 1
ATOM 2903 C C . ILE A 1 348 ? -7.134 2.589 25.349 1.00 83.94 348 ILE A C 1
ATOM 2905 O O . ILE A 1 348 ? -7.284 2.324 26.543 1.00 83.94 348 ILE A O 1
ATOM 2909 N N . LEU A 1 349 ? -7.657 3.684 24.786 1.00 80.50 349 LEU A N 1
ATOM 2910 C CA . LEU A 1 349 ? -8.447 4.657 25.544 1.00 80.50 349 LEU A CA 1
ATOM 2911 C C . LEU A 1 349 ? -9.676 4.019 26.189 1.00 80.50 349 LEU A C 1
ATOM 2913 O O . LEU A 1 349 ? -9.947 4.273 27.360 1.00 80.50 349 LEU A O 1
ATOM 2917 N N . PHE A 1 350 ? -10.392 3.150 25.473 1.00 83.25 350 PHE A N 1
ATOM 2918 C CA . PHE A 1 350 ? -11.533 2.433 26.035 1.00 83.25 350 PHE A CA 1
ATOM 2919 C C . PHE A 1 350 ? -11.139 1.608 27.268 1.00 83.25 350 PHE A C 1
ATOM 2921 O O . PHE A 1 350 ? -11.815 1.674 28.295 1.00 83.25 350 PHE A O 1
ATOM 2928 N N . ASN A 1 351 ? -10.022 0.878 27.216 1.00 80.62 351 ASN A N 1
ATOM 2929 C CA . ASN A 1 351 ? -9.564 0.093 28.362 1.00 80.62 351 ASN A CA 1
ATOM 2930 C C . ASN A 1 351 ? -9.152 0.984 29.547 1.00 80.62 351 ASN A C 1
ATOM 2932 O O . ASN A 1 351 ? -9.591 0.764 30.676 1.00 80.62 351 ASN A O 1
ATOM 2936 N N . ILE A 1 352 ? -8.385 2.045 29.295 1.00 77.06 352 ILE A N 1
ATOM 2937 C CA . ILE A 1 352 ? -7.931 2.967 30.347 1.00 77.06 352 ILE A CA 1
ATOM 2938 C C . ILE A 1 352 ? -9.109 3.702 31.002 1.00 77.06 352 ILE A C 1
ATOM 2940 O O . ILE A 1 352 ? -9.156 3.821 32.224 1.00 77.06 352 ILE A O 1
ATOM 2944 N N . CYS A 1 353 ? -10.076 4.179 30.216 1.00 76.44 353 CYS A N 1
ATOM 2945 C CA . CYS A 1 353 ? -11.195 4.967 30.730 1.00 76.44 353 CYS A CA 1
ATOM 2946 C C . CYS A 1 353 ? -12.318 4.113 31.334 1.00 76.44 353 CYS A C 1
ATOM 2948 O O . CYS A 1 353 ? -13.021 4.588 32.225 1.00 76.44 353 CYS A O 1
ATOM 2950 N N . TYR A 1 354 ? -12.519 2.877 30.864 1.00 79.31 354 TYR A N 1
ATOM 2951 C CA . TYR A 1 354 ? -13.669 2.060 31.264 1.00 79.31 354 TYR A CA 1
ATOM 2952 C C . TYR A 1 354 ? -13.298 0.819 32.081 1.00 79.31 354 TYR A C 1
ATOM 2954 O O . TYR A 1 354 ? -13.885 0.593 33.143 1.00 79.31 354 TYR A O 1
ATOM 2962 N N . THR A 1 355 ? -12.358 -0.006 31.610 1.00 80.56 355 THR A N 1
ATOM 2963 C CA . THR A 1 355 ? -12.077 -1.311 32.235 1.00 80.56 355 THR A CA 1
ATOM 2964 C C . THR A 1 355 ? -11.200 -1.158 33.474 1.00 80.56 355 THR A C 1
ATOM 2966 O O . THR A 1 355 ? -11.534 -1.703 34.529 1.00 80.56 355 THR A O 1
ATOM 2969 N N . LEU A 1 356 ? -10.146 -0.341 33.393 1.00 78.56 356 LEU A N 1
ATOM 2970 C CA . LEU A 1 356 ? -9.188 -0.138 34.481 1.00 78.56 356 LEU A CA 1
ATOM 2971 C C . LEU A 1 356 ? -9.826 0.453 35.758 1.00 78.56 356 LEU A C 1
ATOM 2973 O O . LEU A 1 356 ? -9.631 -0.126 36.829 1.00 78.56 356 LEU A O 1
ATOM 2977 N N . PRO A 1 357 ? -10.658 1.517 35.711 1.00 83.31 357 PRO A N 1
ATOM 2978 C CA . PRO A 1 357 ? -11.253 2.079 36.924 1.00 83.31 357 PRO A CA 1
ATOM 2979 C C . PRO A 1 357 ? -12.239 1.116 37.593 1.00 83.31 357 PRO A C 1
ATOM 2981 O O . PRO A 1 357 ? -12.345 1.087 38.820 1.00 83.31 357 PRO A O 1
ATOM 2984 N N . LYS A 1 358 ? -12.956 0.302 36.805 1.00 82.75 358 LYS A N 1
ATOM 2985 C CA . LYS A 1 358 ? -13.851 -0.737 37.335 1.00 82.75 358 LYS A CA 1
ATOM 2986 C C . LYS A 1 358 ? -13.077 -1.850 38.031 1.00 82.75 358 LYS A C 1
ATOM 2988 O O . LYS A 1 358 ? -13.482 -2.272 39.112 1.00 82.75 358 LYS A O 1
ATOM 2993 N N . PHE A 1 359 ? -11.965 -2.285 37.444 1.00 83.44 359 PHE A N 1
ATOM 2994 C CA . PHE A 1 359 ? -11.089 -3.276 38.058 1.00 83.44 359 PHE A CA 1
ATOM 2995 C C . PHE A 1 359 ? -10.493 -2.764 39.377 1.00 83.44 359 PHE A C 1
ATOM 2997 O O . PHE A 1 359 ? -10.567 -3.455 40.389 1.00 83.44 359 PHE A O 1
ATOM 3004 N N . ILE A 1 360 ? -10.012 -1.516 39.412 1.00 85.12 360 ILE A N 1
ATOM 3005 C CA . ILE A 1 360 ? -9.499 -0.890 40.641 1.00 85.12 360 ILE A CA 1
ATOM 3006 C C . ILE A 1 360 ? -10.586 -0.838 41.723 1.00 85.12 360 ILE A C 1
ATOM 3008 O O . ILE A 1 360 ? -10.347 -1.262 42.851 1.00 85.12 360 ILE A O 1
ATOM 3012 N N . LYS A 1 361 ? -11.803 -0.382 41.388 1.00 86.00 361 LYS A N 1
ATOM 3013 C CA . LYS A 1 361 ? -12.933 -0.363 42.337 1.00 86.00 361 LYS A CA 1
ATOM 3014 C C . LYS A 1 361 ? -13.273 -1.756 42.871 1.00 86.00 361 LYS A C 1
ATOM 3016 O O . LYS A 1 361 ? -13.571 -1.887 44.054 1.00 86.00 361 LYS A O 1
ATOM 3021 N N . PHE A 1 362 ? -13.218 -2.781 42.023 1.00 86.12 362 PHE A N 1
ATOM 3022 C CA . PHE A 1 362 ? -13.436 -4.169 42.425 1.00 86.12 362 PHE A CA 1
ATOM 3023 C C . PHE A 1 362 ? -12.383 -4.635 43.444 1.00 86.12 362 PHE A C 1
ATOM 3025 O O . PHE A 1 362 ? -12.749 -5.143 44.502 1.00 86.12 362 PHE A O 1
ATOM 3032 N N . CYS A 1 363 ? -11.096 -4.389 43.182 1.00 87.50 363 CYS A N 1
ATOM 3033 C CA . CYS A 1 363 ? -10.006 -4.742 44.098 1.00 87.50 363 CYS A CA 1
ATOM 3034 C C . CYS A 1 363 ? -10.086 -3.984 45.432 1.00 87.50 363 CYS A C 1
ATOM 3036 O O . CYS A 1 363 ? -9.965 -4.592 46.493 1.00 87.50 363 CYS A O 1
ATOM 3038 N N . LEU A 1 364 ? -10.358 -2.674 45.391 1.00 89.00 364 LEU A N 1
ATOM 3039 C CA . LEU A 1 364 ? -10.547 -1.858 46.595 1.00 89.00 364 LEU A CA 1
ATOM 3040 C C . LEU A 1 364 ? -11.713 -2.359 47.450 1.00 89.00 364 LEU A C 1
ATOM 3042 O O . LEU A 1 364 ? -11.658 -2.295 48.676 1.00 89.00 364 LEU A O 1
ATOM 3046 N N . TYR A 1 365 ? -12.774 -2.865 46.819 1.00 90.94 365 TYR A N 1
ATOM 3047 C CA . TYR A 1 365 ? -13.909 -3.386 47.564 1.00 90.94 365 TYR A CA 1
ATOM 3048 C C . TYR A 1 365 ? -13.594 -4.710 48.267 1.00 90.94 365 TYR A C 1
ATOM 3050 O O . TYR A 1 365 ? -13.995 -4.893 49.415 1.00 90.94 365 TYR A O 1
ATOM 3058 N N . ILE A 1 366 ? -12.817 -5.593 47.632 1.00 90.88 366 ILE A N 1
ATOM 3059 C CA . ILE A 1 366 ? -12.308 -6.813 48.279 1.00 90.88 366 ILE A CA 1
ATOM 3060 C C . ILE A 1 366 ? -11.458 -6.458 49.503 1.00 90.88 366 ILE A C 1
ATOM 3062 O O . ILE A 1 366 ? -11.685 -7.007 50.579 1.00 90.88 366 ILE A O 1
ATOM 3066 N N . ASP A 1 367 ? -10.531 -5.509 49.363 1.00 92.75 367 ASP A N 1
ATOM 3067 C CA . ASP A 1 367 ? -9.694 -5.044 50.475 1.00 92.75 367 ASP A CA 1
ATOM 3068 C C . ASP A 1 367 ? -10.540 -4.441 51.611 1.00 92.75 367 ASP A C 1
ATOM 3070 O O . ASP A 1 367 ? -10.306 -4.718 52.786 1.00 92.75 367 ASP A O 1
ATOM 3074 N N . LYS A 1 368 ? -11.606 -3.702 51.280 1.00 92.38 368 LYS A N 1
ATOM 3075 C CA . LYS A 1 368 ? -12.545 -3.179 52.281 1.00 92.38 368 LYS A CA 1
ATOM 3076 C C . LYS A 1 368 ? -13.273 -4.288 53.047 1.00 92.38 368 LYS A C 1
ATOM 3078 O O . LYS A 1 368 ? -13.421 -4.177 54.261 1.00 92.38 368 LYS A O 1
ATOM 3083 N N . ILE A 1 369 ? -13.714 -5.349 52.365 1.00 94.69 369 ILE A N 1
ATOM 3084 C CA . ILE A 1 369 ? -14.333 -6.515 53.018 1.00 94.69 369 ILE A CA 1
ATOM 3085 C C . ILE A 1 369 ? -13.316 -7.211 53.925 1.00 94.69 369 ILE A C 1
ATOM 3087 O O . ILE A 1 369 ? -13.642 -7.540 55.062 1.00 94.69 369 ILE A O 1
ATOM 3091 N N . HIS A 1 370 ? -12.081 -7.389 53.456 1.00 94.81 370 HIS A N 1
ATOM 3092 C CA . HIS A 1 370 ? -11.009 -7.996 54.241 1.00 94.81 370 HIS A CA 1
ATOM 3093 C C . HIS A 1 370 ? -10.719 -7.203 55.524 1.00 94.81 370 HIS A C 1
ATOM 3095 O O . HIS A 1 370 ? -10.778 -7.764 56.616 1.00 94.81 370 HIS A O 1
ATOM 3101 N N . ARG A 1 371 ? -10.503 -5.884 55.420 1.00 94.06 371 ARG A N 1
ATOM 3102 C CA . ARG A 1 371 ? -10.277 -5.014 56.588 1.00 94.06 371 ARG A CA 1
ATOM 3103 C C . ARG A 1 371 ? -11.463 -5.004 57.543 1.00 94.06 371 ARG A C 1
ATOM 3105 O O . ARG A 1 371 ? -11.273 -5.116 58.744 1.00 94.06 371 ARG A O 1
ATOM 3112 N N . GLY A 1 372 ? -12.682 -4.910 57.016 1.00 94.19 372 GLY A N 1
ATOM 3113 C CA . GLY A 1 372 ? -13.875 -4.936 57.854 1.00 94.19 372 GLY A CA 1
ATOM 3114 C C . GLY A 1 372 ? -14.068 -6.266 58.580 1.00 94.19 372 GLY A C 1
ATOM 3115 O O . GLY A 1 372 ? -14.512 -6.285 59.721 1.00 94.19 372 GLY A O 1
ATOM 3116 N N . THR A 1 373 ? -13.671 -7.374 57.951 1.00 95.00 373 THR A N 1
ATOM 3117 C CA . THR A 1 373 ? -13.654 -8.686 58.607 1.00 95.00 373 THR A CA 1
ATOM 3118 C C . THR A 1 373 ? -12.618 -8.718 59.730 1.00 95.00 373 THR A C 1
ATOM 3120 O O . THR A 1 373 ? -12.938 -9.198 60.811 1.00 95.00 373 THR A O 1
ATOM 3123 N N . LEU A 1 374 ? -11.420 -8.155 59.512 1.00 95.50 374 LEU A N 1
ATOM 3124 C CA . LEU A 1 374 ? -10.379 -8.059 60.543 1.00 95.50 374 LEU A CA 1
ATOM 3125 C C . LEU A 1 374 ? -10.830 -7.251 61.767 1.00 95.50 374 LEU A C 1
ATOM 3127 O O . LEU A 1 374 ? -10.618 -7.696 62.892 1.00 95.50 374 LEU A O 1
ATOM 3131 N N . GLU A 1 375 ? -11.485 -6.105 61.562 1.00 94.94 375 GLU A N 1
ATOM 3132 C CA . GLU A 1 375 ? -12.053 -5.291 62.649 1.00 94.94 375 GLU A CA 1
ATOM 3133 C C . GLU A 1 375 ? -13.032 -6.099 63.511 1.00 94.94 375 GLU A C 1
ATOM 3135 O O . GLU A 1 375 ? -12.916 -6.124 64.737 1.00 94.94 375 GLU A O 1
ATOM 3140 N N . ILE A 1 376 ? -13.950 -6.827 62.866 1.00 93.94 376 ILE A N 1
ATOM 3141 C CA . ILE A 1 376 ? -14.929 -7.681 63.549 1.00 93.94 376 ILE A CA 1
ATOM 3142 C C . ILE A 1 376 ? -14.220 -8.785 64.340 1.00 93.94 376 ILE A C 1
ATOM 3144 O O . ILE A 1 376 ? -14.520 -8.996 65.515 1.00 93.94 376 ILE A O 1
ATOM 3148 N N . THR A 1 377 ? -13.247 -9.471 63.732 1.00 92.06 377 THR A N 1
ATOM 3149 C CA . THR A 1 377 ? -12.502 -10.544 64.412 1.00 92.06 377 THR A CA 1
ATOM 3150 C C . THR A 1 377 ? -11.618 -10.037 65.551 1.00 92.06 377 THR A C 1
ATOM 3152 O O . THR A 1 377 ? -11.356 -10.788 66.484 1.00 92.06 377 THR A O 1
ATOM 3155 N N . ASN A 1 378 ? -11.205 -8.766 65.518 1.00 93.75 378 ASN A N 1
ATOM 3156 C CA . ASN A 1 378 ? -10.447 -8.112 66.589 1.00 93.75 378 ASN A CA 1
ATOM 3157 C C . ASN A 1 378 ? -11.338 -7.611 67.744 1.00 93.75 378 ASN A C 1
ATOM 3159 O O . ASN A 1 378 ? -10.834 -6.991 68.678 1.00 93.75 378 ASN A O 1
ATOM 3163 N N . GLY A 1 379 ? -12.648 -7.875 67.701 1.00 88.06 379 GLY A N 1
ATOM 3164 C CA . GLY A 1 379 ? -13.592 -7.554 68.775 1.00 88.06 379 GLY A CA 1
ATOM 3165 C C . GLY A 1 379 ? -14.413 -6.283 68.553 1.00 88.06 379 GLY A C 1
ATOM 3166 O O . GLY A 1 379 ? -15.245 -5.951 69.396 1.00 88.06 379 GLY A O 1
ATOM 3167 N N . ASN A 1 380 ? -14.246 -5.583 67.426 1.00 92.88 380 ASN A N 1
ATOM 3168 C CA . ASN A 1 380 ? -15.063 -4.419 67.086 1.00 92.88 380 ASN A CA 1
ATOM 3169 C C . ASN A 1 380 ? -16.400 -4.848 66.453 1.00 92.88 380 ASN A C 1
ATOM 3171 O O . ASN A 1 380 ? -16.602 -4.765 65.241 1.00 92.88 380 ASN A O 1
ATOM 3175 N N . LEU A 1 381 ? -17.332 -5.311 67.290 1.00 90.12 381 LEU A N 1
ATOM 3176 C CA . LEU A 1 381 ? -18.639 -5.819 66.848 1.00 90.12 381 LEU A CA 1
ATOM 3177 C C . LEU A 1 381 ? -19.590 -4.724 66.334 1.00 90.12 381 LEU A C 1
ATOM 3179 O O . LEU A 1 381 ? -20.606 -5.043 65.720 1.00 90.12 381 LEU A O 1
ATOM 3183 N N . GLU A 1 382 ? -19.266 -3.445 66.537 1.00 90.94 382 GLU A N 1
ATOM 3184 C CA . GLU A 1 382 ? -20.022 -2.317 65.970 1.00 90.94 382 GLU A CA 1
ATOM 3185 C C . GLU A 1 382 ? -19.625 -2.009 64.518 1.00 90.94 382 GLU A C 1
ATOM 3187 O O . GLU A 1 382 ? -20.301 -1.235 63.835 1.00 90.94 382 GLU A O 1
ATOM 3192 N N . TYR A 1 383 ? -18.536 -2.600 64.016 1.00 91.94 383 TYR A N 1
ATOM 3193 C CA . TYR A 1 383 ? -18.087 -2.360 62.652 1.00 91.94 383 TYR A CA 1
ATOM 3194 C C . TYR A 1 383 ? -19.049 -2.981 61.625 1.00 91.94 383 TYR A C 1
ATOM 3196 O O . TYR A 1 383 ? -19.381 -4.168 61.682 1.00 91.94 383 TYR A O 1
ATOM 3204 N N . VAL A 1 384 ? -19.453 -2.184 60.629 1.00 92.56 384 VAL A N 1
ATOM 3205 C CA . VAL A 1 384 ? -20.328 -2.616 59.528 1.00 92.56 384 VAL A CA 1
ATOM 3206 C C . VAL A 1 384 ? -19.613 -2.446 58.193 1.00 92.56 384 VAL A C 1
ATOM 3208 O O . VAL A 1 384 ? -19.215 -1.347 57.800 1.00 92.56 384 VAL A O 1
ATOM 3211 N N . ILE A 1 385 ? -19.490 -3.543 57.450 1.00 94.31 385 ILE A N 1
ATOM 3212 C CA . ILE A 1 385 ? -18.899 -3.538 56.114 1.00 94.31 385 ILE A CA 1
ATOM 3213 C C . ILE A 1 385 ? -19.908 -2.933 55.134 1.00 94.31 385 ILE A C 1
ATOM 3215 O O . ILE A 1 385 ? -21.043 -3.392 55.036 1.00 94.31 385 ILE A O 1
ATOM 3219 N N . SER A 1 386 ? -19.508 -1.914 54.368 1.00 90.81 386 SER A N 1
ATOM 3220 C CA . SER A 1 386 ? -20.410 -1.268 53.403 1.00 90.81 386 SER A CA 1
ATOM 3221 C C . SER A 1 386 ? -20.835 -2.214 52.275 1.00 90.81 386 SER A C 1
ATOM 3223 O O . SER A 1 386 ? -19.987 -2.851 51.648 1.00 90.81 386 SER A O 1
ATOM 3225 N N . GLU A 1 387 ? -22.119 -2.216 51.934 1.00 90.94 387 GLU A N 1
ATOM 3226 C CA . GLU A 1 387 ? -22.725 -3.089 50.922 1.00 90.94 387 GLU A CA 1
ATOM 3227 C C . GLU A 1 387 ? -22.857 -2.357 49.577 1.00 90.94 387 GLU A C 1
ATOM 3229 O O . GLU A 1 387 ? -23.939 -1.936 49.181 1.00 90.94 387 GLU A O 1
ATOM 3234 N N . ILE A 1 388 ? -21.738 -2.142 48.883 1.00 82.00 388 ILE A N 1
ATOM 3235 C CA . ILE A 1 388 ? -21.681 -1.293 47.682 1.00 82.00 388 ILE A CA 1
ATOM 3236 C C . ILE A 1 388 ? -21.018 -2.004 46.504 1.00 82.00 388 ILE A C 1
ATOM 3238 O O . ILE A 1 388 ? -20.120 -2.817 46.678 1.00 82.00 388 ILE A O 1
ATOM 3242 N N . GLY A 1 389 ? -21.405 -1.640 45.282 1.00 77.88 389 GLY A N 1
ATOM 3243 C CA . GLY A 1 389 ? -20.732 -2.099 44.067 1.00 77.88 389 GLY A CA 1
ATOM 3244 C C . GLY A 1 389 ? -21.148 -3.503 43.624 1.00 77.88 389 GLY A C 1
ATOM 3245 O O . GLY A 1 389 ? -22.319 -3.751 43.357 1.00 77.88 389 GLY A O 1
ATOM 3246 N N . ASP A 1 390 ? -20.170 -4.397 43.465 1.00 84.75 390 ASP A N 1
ATOM 3247 C CA . ASP A 1 390 ? -20.365 -5.732 42.891 1.00 84.75 390 ASP A CA 1
ATOM 3248 C C . ASP A 1 390 ? -21.356 -6.573 43.706 1.00 84.75 390 ASP A C 1
ATOM 3250 O O . ASP A 1 390 ? -21.161 -6.767 44.902 1.00 84.75 390 ASP A O 1
ATOM 3254 N N . LYS A 1 391 ? -22.384 -7.142 43.067 1.00 85.44 391 LYS A N 1
ATOM 3255 C CA . LYS A 1 391 ? -23.444 -7.857 43.794 1.00 85.44 391 LYS A CA 1
ATOM 3256 C C . LYS A 1 391 ? -22.976 -9.097 44.549 1.00 85.44 391 LYS A C 1
ATOM 3258 O O . LYS A 1 391 ? -23.528 -9.399 45.603 1.00 85.44 391 LYS A O 1
ATOM 3263 N N . LYS A 1 392 ? -21.988 -9.840 44.037 1.00 87.56 392 LYS A N 1
ATOM 3264 C CA . LYS A 1 392 ? -21.491 -11.047 44.721 1.00 87.56 392 LYS A CA 1
ATOM 3265 C C . LYS A 1 392 ? -20.665 -10.671 45.945 1.00 87.56 392 LYS A C 1
ATOM 3267 O O . LYS A 1 392 ? -20.837 -11.283 46.994 1.00 87.56 392 LYS A O 1
ATOM 3272 N N . LEU A 1 393 ? -19.824 -9.644 45.829 1.00 89.88 393 LEU A N 1
ATOM 3273 C CA . LEU A 1 393 ? -19.065 -9.119 46.965 1.00 89.88 393 LEU A CA 1
ATOM 3274 C C . LEU A 1 393 ? -19.970 -8.404 47.980 1.00 89.88 393 LEU A C 1
ATOM 3276 O O . LEU A 1 393 ? -19.792 -8.576 49.178 1.00 89.88 393 LEU A O 1
ATOM 3280 N N . SER A 1 394 ? -20.986 -7.677 47.514 1.00 90.94 394 SER A N 1
ATOM 3281 C CA . SER A 1 394 ? -21.996 -7.041 48.367 1.00 90.94 394 SER A CA 1
ATOM 3282 C C . SER A 1 394 ? -22.797 -8.084 49.146 1.00 90.94 394 SER A C 1
ATOM 3284 O O . SER A 1 394 ? -22.962 -7.949 50.355 1.00 90.94 394 SER A O 1
ATOM 3286 N N . SER A 1 395 ? -23.187 -9.190 48.504 1.00 91.31 395 SER A N 1
ATOM 3287 C CA . SER A 1 395 ? -23.813 -10.325 49.191 1.00 91.31 395 SER A CA 1
ATOM 3288 C C . SER A 1 395 ? -22.880 -10.992 50.212 1.00 91.31 395 SER A C 1
ATOM 3290 O O . SER A 1 395 ? -23.344 -11.417 51.269 1.00 91.31 395 SER A O 1
ATOM 3292 N N . LEU A 1 396 ? -21.571 -11.064 49.941 1.00 92.56 396 LEU A N 1
ATOM 3293 C CA . LEU A 1 396 ? -20.590 -11.552 50.916 1.00 92.56 396 LEU A CA 1
ATOM 3294 C C . LEU A 1 396 ? -20.494 -10.612 52.128 1.00 92.56 396 LEU A C 1
ATOM 3296 O O . LEU A 1 396 ? -20.576 -11.082 53.260 1.00 92.56 396 LEU A O 1
ATOM 3300 N N . ALA A 1 397 ? -20.395 -9.299 51.898 1.00 94.69 397 ALA A N 1
ATOM 3301 C CA . ALA A 1 397 ? -20.393 -8.291 52.958 1.00 94.69 397 ALA A CA 1
ATOM 3302 C C . ALA A 1 397 ? -21.668 -8.367 53.818 1.00 94.69 397 ALA A C 1
ATOM 3304 O O . ALA A 1 397 ? -21.580 -8.387 55.043 1.00 94.69 397 ALA A O 1
ATOM 3305 N N . GLN A 1 398 ? -22.839 -8.517 53.189 1.00 95.44 398 GLN A N 1
ATOM 3306 C CA . GLN A 1 398 ? -24.123 -8.734 53.869 1.00 95.44 398 GLN A CA 1
ATOM 3307 C C . GLN A 1 398 ? -24.105 -9.953 54.788 1.00 95.44 398 GLN A C 1
ATOM 3309 O O . GLN A 1 398 ? -24.575 -9.889 55.924 1.00 95.44 398 GLN A O 1
ATOM 3314 N N . ASN A 1 399 ? -23.581 -11.078 54.303 1.00 95.38 399 ASN A N 1
ATOM 3315 C CA . ASN A 1 399 ? -23.515 -12.301 55.093 1.00 95.38 399 ASN A CA 1
ATOM 3316 C C . ASN A 1 399 ? -22.575 -12.137 56.295 1.00 95.38 399 ASN A C 1
ATOM 3318 O O . ASN A 1 399 ? -22.931 -12.558 57.392 1.00 95.38 399 ASN A O 1
ATOM 3322 N N . ILE A 1 400 ? -21.432 -11.465 56.123 1.00 95.75 400 ILE A N 1
ATOM 3323 C CA . ILE A 1 400 ? -20.501 -11.165 57.222 1.00 95.75 400 ILE A CA 1
ATOM 3324 C C . ILE A 1 400 ? -21.153 -10.232 58.252 1.00 95.75 400 ILE A C 1
ATOM 3326 O O . ILE A 1 400 ? -21.107 -10.518 59.445 1.00 95.75 400 ILE A O 1
ATOM 3330 N N . ASN A 1 401 ? -21.838 -9.173 57.813 1.00 95.81 401 ASN A N 1
ATOM 3331 C CA . ASN A 1 401 ? -22.563 -8.268 58.711 1.00 95.81 401 ASN A CA 1
ATOM 3332 C C . ASN A 1 401 ? -23.650 -9.005 59.514 1.00 95.81 401 ASN A C 1
ATOM 3334 O O . ASN A 1 401 ? -23.820 -8.759 60.709 1.00 95.81 401 ASN A O 1
ATOM 3338 N N . LYS A 1 402 ? -24.380 -9.938 58.884 1.00 95.12 402 LYS A N 1
ATOM 3339 C CA . LYS A 1 402 ? -25.373 -10.782 59.573 1.00 95.12 402 LYS A CA 1
ATOM 3340 C C . LYS A 1 402 ? -24.729 -11.701 60.608 1.00 95.12 402 LYS A C 1
ATOM 3342 O O . LYS A 1 402 ? -25.276 -11.831 61.700 1.00 95.12 402 LYS A O 1
ATOM 3347 N N . LEU A 1 403 ? -23.584 -12.305 60.283 1.00 94.69 403 LEU A N 1
ATOM 3348 C CA . LEU A 1 403 ? -22.815 -13.118 61.228 1.00 94.69 403 LEU A CA 1
ATOM 3349 C C . LEU A 1 403 ? -22.354 -12.281 62.424 1.00 94.69 403 LEU A C 1
ATOM 3351 O O . LEU A 1 403 ? -22.576 -12.692 63.557 1.00 94.69 403 LEU A O 1
ATOM 3355 N N . ASN A 1 404 ? -21.810 -11.085 62.184 1.00 95.00 404 ASN A N 1
ATOM 3356 C CA . ASN A 1 404 ? -21.391 -10.166 63.243 1.00 95.00 404 ASN A CA 1
ATOM 3357 C C . ASN A 1 404 ? -22.562 -9.788 64.167 1.00 95.00 404 ASN A C 1
ATOM 3359 O O . ASN A 1 404 ? -22.463 -9.885 65.388 1.00 95.00 404 ASN A O 1
ATOM 3363 N N . LYS A 1 405 ? -23.723 -9.453 63.588 1.00 94.44 405 LYS A N 1
ATOM 3364 C CA . LYS A 1 405 ? -24.933 -9.142 64.361 1.00 94.44 405 LYS A CA 1
ATOM 3365 C C . LYS A 1 405 ? -25.405 -10.329 65.206 1.00 94.44 405 LYS A C 1
ATOM 3367 O O . LYS A 1 405 ? -25.733 -10.144 66.373 1.00 94.44 405 LYS A O 1
ATOM 3372 N N . GLY A 1 406 ? -25.448 -11.533 64.632 1.00 93.44 406 GLY A N 1
ATOM 3373 C CA . GLY A 1 406 ? -25.827 -12.744 65.366 1.00 93.44 406 GLY A CA 1
ATOM 3374 C C . GLY A 1 406 ? -24.850 -13.067 66.498 1.00 93.44 406 GLY A C 1
ATOM 3375 O O . GLY A 1 406 ? -25.272 -13.419 67.597 1.00 93.44 406 GLY A O 1
ATOM 3376 N N . PHE A 1 407 ? -23.554 -12.871 66.256 1.00 92.62 407 PHE A N 1
ATOM 3377 C CA . PHE A 1 407 ? -22.510 -13.061 67.256 1.00 92.62 407 PHE A CA 1
ATOM 3378 C C . PHE A 1 407 ? -22.628 -12.062 68.415 1.00 92.62 407 PHE A C 1
ATOM 3380 O O . PHE A 1 407 ? -22.585 -12.470 69.573 1.00 92.62 407 PHE A O 1
ATOM 3387 N N . LYS A 1 408 ? -22.881 -10.779 68.120 1.00 93.06 408 LYS A N 1
ATOM 3388 C CA . LYS A 1 408 ? -23.139 -9.744 69.133 1.00 93.06 408 LYS A CA 1
ATOM 3389 C C . LYS A 1 408 ? -24.319 -10.107 70.039 1.00 93.06 408 LYS A C 1
ATOM 3391 O O . LYS A 1 408 ? -24.174 -10.069 71.255 1.00 93.06 408 LYS A O 1
ATOM 3396 N N . VAL A 1 409 ? -25.446 -10.525 69.456 1.00 93.81 409 VAL A N 1
ATOM 3397 C CA . VAL A 1 409 ? -26.628 -10.962 70.225 1.00 93.81 409 VAL A CA 1
ATOM 3398 C C . VAL A 1 409 ? -26.289 -12.154 71.121 1.00 93.81 409 VAL A C 1
ATOM 3400 O O . VAL A 1 409 ? -26.621 -12.145 72.301 1.00 93.81 409 VAL A O 1
ATOM 3403 N N . SER A 1 410 ? -25.559 -13.147 70.602 1.00 93.50 410 SER A N 1
ATOM 3404 C CA . SER A 1 410 ? -25.147 -14.310 71.396 1.00 93.50 410 SER A CA 1
ATOM 3405 C C . SER A 1 410 ? -24.254 -13.932 72.583 1.00 93.50 410 SER A C 1
ATOM 3407 O O . SER A 1 410 ? -24.378 -14.538 73.646 1.00 93.50 410 SER A O 1
ATOM 3409 N N . ILE A 1 411 ? -23.360 -12.951 72.417 1.00 92.19 411 ILE A N 1
ATOM 3410 C CA . ILE A 1 411 ? -22.519 -12.439 73.508 1.00 92.19 411 ILE A CA 1
ATOM 3411 C C . ILE A 1 411 ? -23.369 -11.696 74.543 1.00 92.19 411 ILE A C 1
ATOM 3413 O O . ILE A 1 411 ? -23.203 -11.921 75.740 1.00 92.19 411 ILE A O 1
ATOM 3417 N N . GLU A 1 412 ? -24.289 -10.833 74.110 1.00 92.50 412 GLU A N 1
ATOM 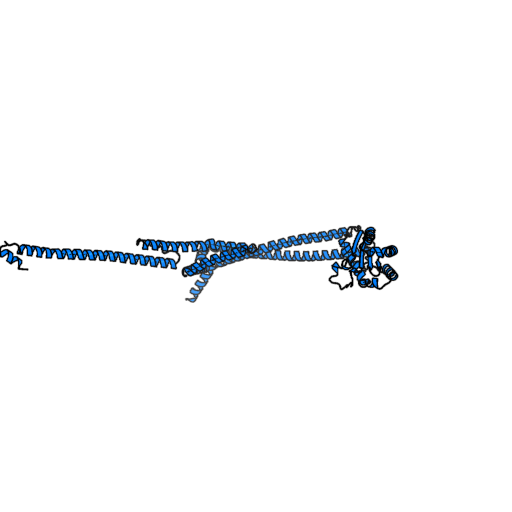3418 C CA . GLU A 1 412 ? -25.184 -10.095 75.010 1.00 92.50 412 GLU A CA 1
ATOM 3419 C C . GLU A 1 412 ? -26.070 -11.042 75.834 1.00 92.50 412 GLU A C 1
ATOM 3421 O O . GLU A 1 412 ? -26.183 -10.876 77.052 1.00 92.50 412 GLU A O 1
ATOM 3426 N N . ASP A 1 413 ? -26.623 -12.078 75.202 1.00 93.88 413 ASP A N 1
ATOM 3427 C CA . ASP A 1 413 ? -27.404 -13.116 75.876 1.00 93.88 413 ASP A CA 1
ATOM 3428 C C . ASP A 1 413 ? -26.548 -13.924 76.857 1.00 93.88 413 ASP A C 1
ATOM 3430 O O . ASP A 1 413 ? -26.995 -14.222 77.965 1.00 93.88 413 ASP A O 1
ATOM 3434 N N . GLN A 1 414 ? -25.298 -14.239 76.501 1.00 93.31 414 GLN A N 1
ATOM 3435 C CA . GLN A 1 414 ? -24.372 -14.922 77.403 1.00 93.31 414 GLN A CA 1
ATOM 3436 C C . GLN A 1 414 ? -24.040 -14.058 78.627 1.00 93.31 414 GLN A C 1
ATOM 3438 O O . GLN A 1 414 ? -24.108 -14.549 79.752 1.00 93.31 414 GLN A O 1
ATOM 3443 N N . ILE A 1 415 ? -23.763 -12.764 78.438 1.00 93.19 415 ILE A N 1
ATOM 3444 C CA . ILE A 1 415 ? -23.524 -11.817 79.538 1.00 93.19 415 ILE A CA 1
ATOM 3445 C C . ILE A 1 415 ? -24.766 -11.702 80.427 1.00 93.19 415 ILE A C 1
ATOM 3447 O O . ILE A 1 415 ? -24.653 -11.690 81.653 1.00 93.19 415 ILE A O 1
ATOM 3451 N N . LYS A 1 416 ? -25.960 -11.622 79.832 1.00 94.06 416 LYS A N 1
ATOM 3452 C CA . LYS A 1 416 ? -27.222 -11.564 80.576 1.00 94.06 416 LYS A CA 1
ATOM 3453 C C . LYS A 1 416 ? -27.463 -12.846 81.373 1.00 94.06 416 LYS A C 1
ATOM 3455 O O . LYS A 1 416 ? -27.827 -12.759 82.541 1.00 94.06 416 LYS A O 1
ATOM 3460 N N . ASN A 1 417 ? -27.225 -14.012 80.779 1.00 93.88 417 ASN A N 1
ATOM 3461 C CA . ASN A 1 417 ? -27.372 -15.301 81.452 1.00 93.88 417 ASN A CA 1
ATOM 3462 C C . ASN A 1 417 ? -26.366 -15.477 82.594 1.00 93.88 417 ASN A C 1
ATOM 3464 O O . ASN A 1 417 ? -26.751 -15.952 83.658 1.00 93.88 417 ASN A O 1
ATOM 3468 N N . GLU A 1 418 ? -25.113 -15.049 82.422 1.00 93.19 418 GLU A N 1
ATOM 3469 C CA . GLU A 1 418 ? -24.117 -15.044 83.503 1.00 93.19 418 GLU A CA 1
ATOM 3470 C C . GLU A 1 418 ? -24.530 -14.105 84.649 1.00 93.19 418 GLU A C 1
ATOM 3472 O O . GLU A 1 418 ? -24.460 -14.491 85.817 1.00 93.19 418 GLU A O 1
ATOM 3477 N N . LYS A 1 419 ? -25.053 -12.908 84.341 1.00 91.88 419 LYS A N 1
ATOM 3478 C CA . LYS A 1 419 ? -25.597 -11.991 85.361 1.00 91.88 419 LYS A CA 1
ATOM 3479 C C . LYS A 1 419 ? -26.780 -12.599 86.109 1.00 91.88 419 LYS A C 1
ATOM 3481 O O . LYS A 1 419 ? -26.760 -12.622 87.333 1.00 91.88 419 LYS A O 1
ATOM 3486 N N . LEU A 1 420 ? -27.761 -13.149 85.390 1.00 91.38 420 LEU A N 1
ATOM 3487 C CA . LEU A 1 420 ? -28.923 -13.808 85.992 1.00 91.38 420 LEU A CA 1
ATOM 3488 C C . LEU A 1 420 ? -28.507 -14.993 86.864 1.00 91.38 420 LEU A C 1
ATOM 3490 O O . LEU A 1 420 ? -29.028 -15.149 87.962 1.00 91.38 420 LEU A O 1
ATOM 3494 N N . LYS A 1 421 ? -27.546 -15.806 86.410 1.00 91.25 421 LYS A N 1
ATOM 3495 C CA . LYS A 1 421 ? -26.985 -16.914 87.192 1.00 91.25 421 LYS A CA 1
ATOM 3496 C C . LYS A 1 421 ? -26.315 -16.404 88.468 1.00 91.25 421 LYS A C 1
ATOM 3498 O O . LYS A 1 421 ? -26.545 -16.971 89.532 1.00 91.25 421 LYS A O 1
ATOM 3503 N N . SER A 1 422 ? -25.532 -15.327 88.381 1.00 91.19 422 SER A N 1
ATOM 3504 C CA . SER A 1 422 ? -24.895 -14.699 89.542 1.00 91.19 422 SER A CA 1
ATOM 3505 C C . SER A 1 422 ? -25.916 -14.117 90.527 1.00 91.19 422 SER A C 1
ATOM 3507 O O . SER A 1 422 ? -25.757 -14.293 91.732 1.00 91.19 422 SER A O 1
ATOM 3509 N N . GLU A 1 423 ? -26.970 -13.457 90.040 1.00 90.31 423 GLU A N 1
ATOM 3510 C CA . GLU A 1 423 ? -28.066 -12.926 90.863 1.00 90.31 423 GLU A CA 1
ATOM 3511 C C . GLU A 1 423 ? -28.856 -14.051 91.541 1.00 90.31 423 GLU A C 1
ATOM 3513 O O . GLU A 1 423 ? -29.131 -13.971 92.735 1.00 90.31 423 GLU A O 1
ATOM 3518 N N . LEU A 1 424 ? -29.156 -15.137 90.821 1.00 91.75 424 LEU A N 1
ATOM 3519 C CA . LEU A 1 424 ? -29.801 -16.328 91.381 1.00 91.75 424 LEU A CA 1
ATOM 3520 C C . LEU A 1 424 ? -28.970 -16.931 92.514 1.00 91.75 424 LEU A C 1
ATOM 3522 O O . LEU A 1 424 ? -29.504 -17.206 93.585 1.00 91.75 424 LEU A O 1
ATOM 3526 N N . VAL A 1 425 ? -27.662 -17.104 92.299 1.00 88.94 425 VAL A N 1
ATOM 3527 C CA . VAL A 1 425 ? -26.748 -17.622 93.328 1.00 88.94 425 VAL A CA 1
ATOM 3528 C C . VAL A 1 425 ? -26.693 -16.683 94.532 1.00 88.94 425 VAL A C 1
ATOM 3530 O O . VAL A 1 425 ? -26.742 -17.163 95.664 1.00 88.94 425 VAL A O 1
ATOM 3533 N N . ALA A 1 426 ? -26.627 -15.366 94.320 1.00 86.31 426 ALA A N 1
ATOM 3534 C CA . ALA A 1 426 ? -26.614 -14.381 95.400 1.00 86.31 426 ALA A CA 1
ATOM 3535 C C . ALA A 1 426 ? -27.922 -14.384 96.209 1.00 86.31 426 ALA A C 1
ATOM 3537 O O . ALA A 1 426 ? -27.869 -14.430 97.438 1.00 86.31 426 ALA A O 1
ATOM 3538 N N . ASN A 1 427 ? -29.077 -14.411 95.537 1.00 86.38 427 ASN A N 1
ATOM 3539 C CA . ASN A 1 427 ? -30.396 -14.447 96.170 1.00 86.38 427 ASN A CA 1
ATOM 3540 C C . ASN A 1 427 ? -30.596 -15.738 96.971 1.00 86.38 427 ASN A C 1
ATOM 3542 O O . ASN A 1 427 ? -30.922 -15.684 98.152 1.00 86.38 427 ASN A O 1
ATOM 3546 N N . VAL A 1 428 ? -30.297 -16.900 96.376 1.00 88.06 428 VAL A N 1
ATOM 3547 C CA . VAL A 1 428 ? -30.367 -18.189 97.084 1.00 88.06 428 VAL A CA 1
ATOM 3548 C C . VAL A 1 428 ? -29.400 -18.212 98.272 1.00 88.06 428 VAL A C 1
ATOM 3550 O O . VAL A 1 428 ? -29.765 -18.664 99.352 1.00 88.06 428 VAL A O 1
ATOM 3553 N N . SER A 1 429 ? -28.181 -17.686 98.118 1.00 87.88 429 SER A N 1
ATOM 3554 C CA . SER A 1 429 ? -27.211 -17.612 99.222 1.00 87.88 429 SER A CA 1
ATOM 3555 C C . SER A 1 429 ? -27.700 -16.717 100.364 1.00 87.88 429 SER A C 1
ATOM 3557 O O . SER A 1 429 ? -27.527 -17.063 101.534 1.00 87.88 429 SER A O 1
ATOM 3559 N N . HIS A 1 430 ? -28.320 -15.580 100.042 1.00 87.94 430 HIS A N 1
ATOM 3560 C CA . HIS A 1 430 ? -28.925 -14.679 101.020 1.00 87.94 430 HIS A CA 1
ATOM 3561 C C . HIS A 1 430 ? -30.074 -15.365 101.781 1.00 87.94 430 HIS A C 1
ATOM 3563 O O . HIS A 1 430 ? -30.109 -15.340 103.016 1.00 87.94 430 HIS A O 1
ATOM 3569 N N . ASP A 1 431 ? -30.958 -16.049 101.056 1.00 87.12 431 ASP A N 1
ATOM 3570 C CA . ASP A 1 431 ? -32.126 -16.726 101.622 1.00 87.12 431 ASP A CA 1
ATOM 3571 C C . ASP A 1 431 ? -31.757 -17.965 102.443 1.00 87.12 431 ASP A C 1
ATOM 3573 O O . ASP A 1 431 ? -32.467 -18.296 103.386 1.00 87.12 431 ASP A O 1
ATOM 3577 N N . LEU A 1 432 ? -30.623 -18.616 102.161 1.00 86.38 432 LEU A N 1
ATOM 3578 C CA . LEU A 1 432 ? -30.086 -19.708 102.981 1.00 86.38 432 LEU A CA 1
ATOM 3579 C C . LEU A 1 432 ? -29.361 -19.212 104.240 1.00 86.38 432 LEU A C 1
ATOM 3581 O O . LEU A 1 432 ? -29.426 -19.861 105.287 1.00 86.38 432 LEU A O 1
ATOM 3585 N N . LYS A 1 433 ? -28.684 -18.057 104.177 1.00 83.12 433 LYS A N 1
ATOM 3586 C CA . LYS A 1 433 ? -27.958 -17.483 105.323 1.00 83.12 433 LYS A CA 1
ATOM 3587 C C . LYS A 1 433 ? -28.900 -17.146 106.484 1.00 83.12 433 LYS A C 1
ATOM 3589 O O . LYS A 1 433 ? -28.539 -17.377 107.638 1.00 83.12 433 LYS A O 1
ATOM 3594 N N . THR A 1 434 ? -30.095 -16.631 106.193 1.00 82.75 434 THR A N 1
ATOM 3595 C CA . THR A 1 434 ? -31.085 -16.208 107.201 1.00 82.75 434 THR A CA 1
ATOM 3596 C C . THR A 1 434 ? -31.562 -17.353 108.116 1.00 82.75 434 THR A C 1
ATOM 3598 O O . THR A 1 434 ? -31.316 -17.263 109.321 1.00 82.75 434 THR A O 1
ATOM 3601 N N . PRO A 1 435 ? -32.155 -18.458 107.615 1.00 82.19 435 PRO A N 1
ATOM 3602 C CA . PRO A 1 435 ? -32.596 -19.566 108.460 1.00 82.19 435 PRO A CA 1
ATOM 3603 C C . PRO A 1 435 ? -31.421 -20.288 109.122 1.00 82.19 435 PRO A C 1
ATOM 3605 O O . PRO A 1 435 ? -31.542 -20.704 110.268 1.00 82.19 435 PRO A O 1
ATOM 3608 N N . LEU A 1 436 ? -30.265 -20.397 108.459 1.00 81.25 436 LEU A N 1
ATOM 3609 C CA . LEU A 1 436 ? -29.081 -21.007 109.063 1.00 81.25 436 LEU A CA 1
ATOM 3610 C C . LEU A 1 436 ? -28.576 -20.192 110.264 1.00 81.25 436 LEU A C 1
ATOM 3612 O O . LEU A 1 436 ? -28.258 -20.766 111.301 1.00 81.25 436 LEU A O 1
ATOM 3616 N N . THR A 1 437 ? -28.567 -18.860 110.156 1.00 81.88 437 THR A N 1
ATOM 3617 C CA . THR A 1 437 ? -28.229 -17.968 111.279 1.00 81.88 437 THR A CA 1
ATOM 3618 C C . THR A 1 437 ? -29.246 -18.111 112.410 1.00 81.88 437 THR A C 1
A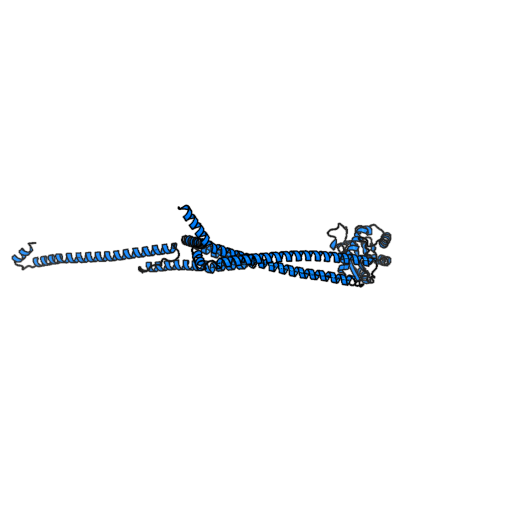TOM 3620 O O . THR A 1 437 ? -28.859 -18.147 113.576 1.00 81.88 437 THR A O 1
ATOM 3623 N N . SER A 1 438 ? -30.536 -18.252 112.084 1.00 81.31 438 SER A N 1
ATOM 3624 C CA . SER A 1 438 ? -31.576 -18.537 113.077 1.00 81.31 438 SER A CA 1
ATOM 3625 C C . SER A 1 438 ? -31.352 -19.880 113.772 1.00 81.31 438 SER A C 1
ATOM 3627 O O . SER A 1 438 ? -31.387 -19.913 114.996 1.00 81.31 438 SER A O 1
ATOM 3629 N N . ILE A 1 439 ? -31.065 -20.962 113.036 1.00 82.38 439 ILE A N 1
ATOM 3630 C CA . ILE A 1 439 ? -30.773 -22.289 113.608 1.00 82.38 439 ILE A CA 1
ATOM 3631 C C . ILE A 1 439 ? -29.549 -22.219 114.521 1.00 82.38 439 ILE A C 1
ATOM 3633 O O . ILE A 1 439 ? -29.640 -22.674 115.655 1.00 82.38 439 ILE A O 1
ATOM 3637 N N . ILE A 1 440 ? -28.450 -21.599 114.074 1.00 82.50 440 ILE A N 1
ATOM 3638 C CA . ILE A 1 440 ? -27.237 -21.414 114.887 1.00 82.50 440 ILE A CA 1
ATOM 3639 C C . ILE A 1 440 ? -27.568 -20.648 116.173 1.00 82.50 440 ILE A C 1
ATOM 3641 O O . ILE A 1 440 ? -27.235 -21.108 117.262 1.00 82.50 440 ILE A O 1
ATOM 3645 N N . ASN A 1 441 ? -28.297 -19.533 116.075 1.00 75.88 441 ASN A N 1
ATOM 3646 C CA . ASN A 1 441 ? -28.694 -18.742 117.239 1.00 75.88 441 ASN A CA 1
ATOM 3647 C C . ASN A 1 441 ? -29.611 -19.532 118.192 1.00 75.88 441 ASN A C 1
ATOM 3649 O O . ASN A 1 441 ? -29.423 -19.487 119.406 1.00 75.88 441 ASN A O 1
ATOM 3653 N N . TYR A 1 442 ? -30.575 -20.297 117.668 1.00 77.94 442 TYR A N 1
ATOM 3654 C CA . TYR A 1 442 ? -31.417 -21.175 118.483 1.00 77.94 442 TYR A CA 1
ATOM 3655 C C . TYR A 1 442 ? -30.592 -22.267 119.172 1.00 77.94 442 TYR A C 1
ATOM 3657 O O . TYR A 1 442 ? -30.791 -22.506 120.363 1.00 77.94 442 TYR A O 1
ATOM 3665 N N . THR A 1 443 ? -29.635 -22.892 118.480 1.00 79.81 443 THR A N 1
ATOM 3666 C CA . THR A 1 443 ? -28.741 -23.885 119.091 1.00 79.81 443 THR A CA 1
ATOM 3667 C C . THR A 1 443 ? -27.810 -23.264 120.132 1.00 79.81 443 THR A C 1
ATOM 3669 O O . THR A 1 443 ? -27.647 -23.843 121.202 1.00 79.81 443 THR A O 1
ATOM 3672 N N . ASP A 1 444 ? -27.280 -22.061 119.896 1.00 75.69 444 ASP A N 1
ATOM 3673 C CA . ASP A 1 444 ? -26.434 -21.331 120.850 1.00 75.69 444 ASP A CA 1
ATOM 3674 C C . ASP A 1 444 ? -27.205 -20.957 122.124 1.00 75.69 444 ASP A C 1
ATOM 3676 O O . ASP A 1 444 ? -26.678 -21.058 123.234 1.00 75.69 444 ASP A O 1
ATOM 3680 N N . ILE A 1 445 ? -28.476 -20.559 121.988 1.00 74.25 445 ILE A N 1
ATOM 3681 C CA . ILE A 1 445 ? -29.383 -20.322 123.120 1.00 74.25 445 ILE A CA 1
ATOM 3682 C C . ILE A 1 445 ? -29.635 -21.632 123.873 1.00 74.25 445 ILE A C 1
ATOM 3684 O O . ILE A 1 445 ? -29.507 -21.662 125.093 1.00 74.25 445 ILE A O 1
ATOM 3688 N N . LEU A 1 446 ? -29.950 -22.728 123.178 1.00 68.38 446 LEU A N 1
ATOM 3689 C CA . LEU A 1 446 ? -30.215 -24.027 123.810 1.00 68.38 446 LEU A CA 1
ATOM 3690 C C . LEU A 1 446 ? -28.996 -24.596 124.555 1.00 68.38 446 LEU A C 1
ATOM 3692 O O . LEU A 1 446 ? -29.168 -25.276 125.569 1.00 68.38 446 LEU A O 1
ATOM 3696 N N . LEU A 1 447 ? -27.782 -24.306 124.078 1.00 69.62 447 LEU A N 1
ATOM 3697 C CA . LEU A 1 447 ? -26.521 -24.738 124.685 1.00 69.62 447 LEU A CA 1
ATOM 3698 C C . LEU A 1 447 ? -26.074 -23.856 125.869 1.00 69.62 447 LEU A C 1
ATOM 3700 O O . LEU A 1 447 ? -25.214 -24.282 126.647 1.00 69.62 447 LEU A O 1
ATOM 3704 N N . LYS A 1 448 ? -26.660 -22.662 126.068 1.00 68.94 448 LYS A N 1
ATOM 3705 C CA . LYS A 1 448 ? -26.422 -21.840 127.270 1.00 68.94 448 LYS A CA 1
ATOM 3706 C C . LYS A 1 448 ? -27.087 -22.476 128.497 1.00 68.94 448 LYS A C 1
ATOM 3708 O O . LYS A 1 448 ? -28.285 -22.749 128.509 1.00 68.94 448 LYS A O 1
ATOM 3713 N N . LYS A 1 449 ? -26.292 -22.700 129.550 1.00 57.97 449 LYS A N 1
ATOM 3714 C CA . LYS A 1 449 ? -26.671 -23.489 130.738 1.00 57.97 449 LYS A CA 1
ATOM 3715 C C . LYS A 1 449 ? -27.686 -22.830 131.690 1.00 57.97 449 LYS A C 1
ATOM 3717 O O . LYS A 1 449 ? -28.275 -23.561 132.475 1.00 57.97 449 LYS A O 1
ATOM 3722 N N . ASP A 1 450 ? -27.982 -21.534 131.554 1.00 60.19 450 ASP A N 1
ATOM 3723 C CA . ASP A 1 450 ? -28.803 -20.775 132.519 1.00 60.19 450 ASP A CA 1
ATOM 3724 C C . ASP A 1 450 ? -30.032 -20.100 131.876 1.00 60.19 450 ASP A C 1
ATOM 3726 O O . ASP A 1 450 ? -30.149 -18.875 131.850 1.00 60.19 450 ASP A O 1
ATOM 3730 N N . ILE A 1 451 ? -30.961 -20.881 131.316 1.00 58.31 451 ILE A N 1
ATOM 3731 C CA . ILE A 1 451 ? -32.239 -20.354 130.802 1.00 58.31 451 ILE A CA 1
ATOM 3732 C C . ILE A 1 451 ? -33.402 -21.031 131.534 1.00 58.31 451 ILE A C 1
ATOM 3734 O O . ILE A 1 451 ? -33.516 -22.257 131.494 1.00 58.31 451 ILE A O 1
ATOM 3738 N N . GLU A 1 452 ? -34.260 -20.222 132.171 1.00 59.94 452 GLU A N 1
ATOM 3739 C CA . GLU A 1 452 ? -35.506 -20.631 132.843 1.00 59.94 452 GLU A CA 1
ATOM 3740 C C . GLU A 1 452 ? -36.371 -21.546 131.959 1.00 59.94 452 GLU A C 1
ATOM 3742 O O . GLU A 1 452 ? -36.575 -21.277 130.769 1.00 59.94 452 GLU A O 1
ATOM 3747 N N . GLU A 1 453 ? -36.921 -22.614 132.551 1.00 58.16 453 GLU A N 1
ATOM 3748 C CA . GLU A 1 453 ? -37.717 -23.638 131.853 1.00 58.16 453 GLU A CA 1
ATOM 3749 C C . GLU A 1 453 ? -38.867 -23.067 131.003 1.00 58.16 453 GLU A C 1
ATOM 3751 O O . GLU A 1 453 ? -39.177 -23.616 129.943 1.00 58.16 453 GLU A O 1
ATOM 3756 N N . GLU A 1 454 ? -39.476 -21.953 131.416 1.00 57.12 454 GLU A N 1
ATOM 3757 C CA . GLU A 1 454 ? -40.569 -21.312 130.674 1.00 57.12 454 GLU A CA 1
ATOM 3758 C C . GLU A 1 454 ? -40.132 -20.773 129.305 1.00 57.12 454 GLU A C 1
ATOM 3760 O O . GLU A 1 454 ? -40.848 -20.951 128.317 1.00 57.12 454 GLU A O 1
ATOM 3765 N N . LYS A 1 455 ? -38.931 -20.187 129.201 1.00 57.03 455 LYS A N 1
ATOM 3766 C CA . LYS A 1 455 ? -38.395 -19.681 127.924 1.00 57.03 455 LYS A CA 1
ATOM 3767 C C . LYS A 1 455 ? -37.955 -20.800 126.985 1.00 57.03 455 LYS A C 1
ATOM 3769 O O . LYS A 1 455 ? -38.007 -20.622 125.773 1.00 57.03 455 LYS A O 1
ATOM 3774 N N . LYS A 1 456 ? -37.566 -21.967 127.511 1.00 57.12 456 LYS A N 1
ATOM 3775 C CA . LYS A 1 456 ? -37.289 -23.151 126.679 1.00 57.12 456 LYS A CA 1
ATOM 3776 C C . LYS A 1 456 ? -38.558 -23.681 126.013 1.00 57.12 456 LYS A C 1
ATOM 3778 O O . LYS A 1 456 ? -38.507 -24.063 124.849 1.00 57.12 456 LYS A O 1
ATOM 3783 N N . ARG A 1 457 ? -39.702 -23.673 126.709 1.00 57.00 457 ARG A N 1
ATOM 3784 C CA . ARG A 1 457 ? -40.974 -24.215 126.188 1.00 57.00 457 ARG A CA 1
ATOM 3785 C C . ARG A 1 457 ? -41.592 -23.389 125.059 1.00 57.00 457 ARG A C 1
ATOM 3787 O O . ARG A 1 457 ? -42.255 -23.969 124.204 1.00 57.00 457 ARG A O 1
ATOM 3794 N N . SER A 1 458 ? -41.373 -22.075 125.017 1.00 60.12 458 SER A N 1
ATOM 3795 C CA . SER A 1 458 ? -41.911 -21.223 123.944 1.00 60.12 458 SER A CA 1
ATOM 3796 C C . SER A 1 458 ? -41.214 -21.423 122.591 1.00 60.12 458 SER A C 1
ATOM 3798 O O . SER A 1 458 ? -41.838 -21.191 121.560 1.00 60.12 458 SER A O 1
ATOM 3800 N N . ILE A 1 459 ? -39.966 -21.909 122.579 1.00 58.97 459 ILE A N 1
ATOM 3801 C CA . ILE A 1 459 ? -39.189 -22.165 121.353 1.00 58.97 459 ILE A CA 1
ATOM 3802 C C . ILE A 1 459 ? -39.650 -23.451 120.637 1.00 58.97 459 ILE A C 1
ATOM 3804 O O . ILE A 1 459 ? -39.592 -23.516 119.416 1.00 58.97 459 ILE A O 1
ATOM 3808 N N . TYR A 1 460 ? -40.186 -24.448 121.354 1.00 56.41 460 TYR A N 1
ATOM 3809 C CA . TYR A 1 460 ? -40.642 -25.733 120.786 1.00 56.41 460 TYR A CA 1
ATOM 3810 C C . TYR A 1 460 ? -41.942 -25.665 119.958 1.00 56.41 460 TYR A C 1
ATOM 3812 O O . TYR A 1 460 ? -42.428 -26.700 119.508 1.00 56.41 460 TYR A O 1
ATOM 3820 N N . LYS A 1 461 ? -42.563 -24.487 119.816 1.00 53.03 461 LYS A N 1
ATOM 3821 C CA . LYS A 1 461 ? -43.952 -24.356 119.344 1.00 53.03 461 LYS A CA 1
ATOM 3822 C C . LYS A 1 461 ? -44.124 -23.966 117.872 1.00 53.03 461 LYS A C 1
ATOM 3824 O O . LYS A 1 461 ? -45.215 -23.535 117.508 1.00 53.03 461 LYS A O 1
ATOM 3829 N N . PHE A 1 462 ? -43.095 -24.131 117.048 1.00 42.50 462 PHE A N 1
ATOM 3830 C CA . PHE A 1 462 ? -43.175 -23.937 115.600 1.00 42.50 462 PHE A CA 1
ATOM 3831 C C . PHE A 1 462 ? -42.554 -25.100 114.843 1.00 42.50 462 PHE A C 1
ATOM 3833 O O . PHE A 1 462 ? -41.433 -25.506 115.223 1.00 42.50 462 PHE A O 1
#

Secondary structure (DSSP, 8-state):
-HHHHHHHHHHHHHHHHHHHHHHHHHHHHHHHHHHHHHHHHHHHHHHHHHHHHHHHHHHHHHHHHHHHH---GGG--HHHIIIIIIHHHHHHHHHHTTTTHHHHHS-HHHHHHHHHH---EETTEE-TTT-EEEEEETTTTEEEES-GGGHHHHHHHHHHHTSSSSHHHHHHHHHEEEEEEESSGGGSTTGGG-TTS----S-GGGEEEEEEEETT----HHHHHHHHHHHHHHHHHHHHHHHHHHHHHHHHHHHHHHHHHHHHHHHHHHHHHHHHHHHS-HHHHHHHHHHSHHHHHHHHHHHHHHTS-HHHHHHHHHHHHHHHHHHHHHHHHS---HHHHHHHHHHHHHIIIIIHHHHHHHHHHHHHHHHHHHHHHTT-TT------S-HHHHHHHHHHHHHHHHHHHHHHHHHHHHHHHHHHHHHHHHHHHHHHHHHHHHHHHHH-S---HHHHHHHTT-

Foldseek 3Di:
DPVVVVVVVVVVQVVLCVLVVLVVVLVVLVVVLVVLVVVLVVLVVVLVVLVVVLVVLVVVLVVLVVVLPDPDPPPDDQVCLLQQQQLLLVVQCCVVCVLVVVQVVDDQVVLLVCLDPDFSDDPRATRLLFKWKKKAQQVRLHIHTVPNVCSVVCSVCSPVCLDPPCPVVVVQVVFAPHKDKDQFQCSGSNNVVCPPPPSDNPGRNRMIMMMGGGPPRDDDPRNSVSVVVVSVVVSVVSVVVSVVSVVVSVVSVVVSVVSVVVSVVSVVSSVVSVVVVVVDDPVSSVVSVCVHPVVVVVVVVVVVLLPDDPVVLVVVLVVLVVVLVVVVVVVVVDPDDPVVVVVNVVSVCCCVVPVVVLVVVVVVLVVLLVVLLVCLVVPVLVRQRDQDDRPVSSVVSVVSNVVSVVVVVVVVVVVVVVVVVVVVVVVVVVVVVVVVVVVVVVVVVVPDPDDDPVVVVVVPPD

Sequence (462 aa):
MDIKSKNNNIILRKLETFPITLIILICFLLIITYLETSTIINTYHIIQGNSSELSNLKNEINNLDILENSDDPLYINYDFWLKECAKVANISIYNEFNNLKTLSLKSQKQLNELSKTFKLTIKDLQYDDLVKYIIIDKSKKTFVTNDIEDLILIEKNIEKYKEENGELFKYISSKGKWYHITYDSNGSPAYKYLKNYSFNITDSSRYVEAYWFPKEYKITKQSKNVLSNFMLNKRNSIKNNINTAEMHLLNNKKSLNLHIAKLGVIILLILSILYILFKLDLKNIIENFKNGYLYSSFTYIINWFENRNTLFKIIIYVFLLSLTLLIIAIFLFSNCTSKFKLILFIWILFNICYTLPKFIKFCLYIDKIHRGTLEITNGNLEYVISEIGDKKLSSLAQNINKLNKGFKVSIEDQIKNEKLKSELVANVSHDLKTPLTSIINYTDILLKKDIEEEKKRSIYKF

pLDDT: mean 82.88, std 12.25, range [40.59, 95.88]